Protein AF-0000000079067045 (afdb_homodimer)

Solvent-accessible surface area (backbone atoms only — not comparable to full-atom values): 33559 Å² total; per-residue (Å²): 79,63,47,77,69,35,15,40,21,17,51,20,61,31,70,44,61,58,45,47,40,69,56,34,34,74,71,67,62,28,58,65,66,59,45,64,49,18,60,48,53,20,27,12,48,59,83,84,70,42,30,56,58,36,21,34,54,6,36,46,49,3,37,59,57,36,72,57,55,48,81,47,35,41,34,34,38,29,10,29,44,48,74,60,24,56,83,80,49,38,62,23,20,55,38,39,26,76,60,36,37,78,51,57,33,56,48,27,28,32,31,26,26,35,18,6,37,45,49,42,50,48,50,47,52,26,39,41,67,48,44,89,52,49,23,29,38,40,30,11,26,16,47,80,39,75,63,38,33,45,49,62,66,22,39,78,47,42,40,59,10,21,30,12,8,7,35,24,37,20,54,83,54,46,33,24,37,39,35,12,30,22,73,28,30,40,25,82,48,23,43,41,58,44,30,84,64,68,71,35,81,64,78,57,50,90,52,53,52,48,48,37,58,18,32,51,51,30,57,71,75,40,58,63,65,58,51,51,50,53,52,42,50,41,47,48,52,16,49,50,50,17,29,57,51,48,70,54,56,80,85,63,46,61,34,35,27,53,62,30,46,14,45,57,46,36,41,60,73,42,30,63,61,68,69,50,62,69,86,41,36,42,52,83,58,28,28,45,33,25,20,23,46,11,20,30,47,50,33,38,51,35,48,36,56,74,67,57,73,62,50,70,68,33,29,33,34,37,44,32,49,22,56,22,30,36,27,29,29,34,35,31,31,29,66,42,80,77,86,66,77,73,72,70,84,72,80,73,87,72,78,68,93,118,80,62,48,76,68,35,13,40,21,17,50,19,62,31,71,44,61,59,44,46,40,66,57,35,34,73,71,67,63,26,57,66,65,58,46,63,49,20,60,48,54,20,29,12,47,61,82,83,71,42,28,55,58,34,19,35,54,6,35,46,49,3,37,59,56,36,73,57,54,49,84,46,36,42,34,35,38,27,10,30,44,49,74,59,23,56,82,81,49,39,62,24,19,55,37,41,26,75,59,35,39,76,50,56,33,57,49,27,29,33,34,26,26,36,17,6,38,45,50,43,51,46,50,48,51,26,37,41,67,49,44,91,53,49,24,30,37,41,30,11,26,16,47,80,38,74,63,37,33,46,50,62,66,22,40,78,47,43,40,60,9,20,29,12,7,7,36,24,39,20,52,82,55,46,33,22,35,40,34,11,29,22,73,28,29,42,26,81,49,22,43,41,58,45,30,84,65,67,70,35,81,66,79,56,52,88,52,52,52,50,48,37,59,17,32,50,51,30,56,71,76,41,58,65,66,59,50,50,49,52,51,41,50,41,47,48,52,14,49,50,49,17,31,58,50,49,69,54,54,80,85,65,46,61,34,36,25,51,63,28,46,13,47,57,46,37,42,60,71,43,30,63,60,67,69,51,65,69,85,40,36,42,53,84,58,27,27,44,33,25,20,24,46,12,19,31,48,50,33,38,50,35,48,36,57,74,66,58,73,62,51,71,67,36,30,34,34,36,44,30,50,22,58,21,30,36,28,30,28,34,34,32,32,28,65,42,80,77,84,65,76,71,72,71,84,71,81,71,88,75,77,67,93,115

pLDDT: mean 93.46, std 12.8, range [16.39, 98.94]

Radius of gyration: 24.29 Å; Cα contacts (8 Å, |Δi|>4): 1860; chains: 2; bounding box: 54×66×67 Å

InterPro domains:
  IPR013747 Beta-ketoacyl-[acyl-carrier-protein] synthase III, C-terminal [PF08541] (243-334)
  IPR013751 Beta-ketoacyl-[acyl-carrier-protein] synthase III, N-terminal [PF08545] (108-186)
  IPR016039 Thiolase-like [G3DSA:3.40.47.10] (5-175)
  IPR016039 Thiolase-like [G3DSA:3.40.47.10] (176-334)
  IPR016039 Thiolase-like [SSF53901] (8-334)

Sequence (708 aa):
MKTEALFIAGTATYLPPATKVEQAVADGRFDAQDAEDTQLESVCEATDEAPPEMAVAAARDALERSGHQAGDIALLLHACVYFQGLELYPTASYIHREVLGDHSALAFEVKNASNGCMTALDIAARSLSATGDVAALVTTADKVSRPAIDRWNSDIGIVPGDGASAMVLSKRSGFAQVLSTSTVSDPTLERLHRGDAPFTPHHDPTLPIDLRLRKLQYLGDVELDEFTRRFRAGLSDCVDRALHDADIRLGDVARFVVPHFGRIVLQREVLAALDIDLDLTTWSWGRTVGHLGAGDQIAGLDHLVRERAVDVGDLCMLLGVGAGFTWTCAVVRITELPEWPTPSAGFGLGAGRIMKTEALFIAGTATYLPPATKVEQAVADGRFDAQDAEDTQLESVCEATDEAPPEMAVAAARDALERSGHQAGDIALLLHACVYFQGLELYPTASYIHREVLGDHSALAFEVKNASNGCMTALDIAARSLSATGDVAALVTTADKVSRPAIDRWNSDIGIVPGDGASAMVLSKRSGFAQVLSTSTVSDPTLERLHRGDAPFTPHHDPTLPIDLRLRKLQYLGDVELDEFTRRFRAGLSDCVDRALHDADIRLGDVARFVVPHFGRIVLQREVLAALDIDLDLTTWSWGRTVGHLGAGDQIAGLDHLVRERAVDVGDLCMLLGVGAGFTWTCAVVRITELPEWPTPSAGFGLGAGRI

Foldseek 3Di:
DFFDLKAWQFKFKWFADKDAPVVCVVVVLAPPVLCVQQVFGIATADDPDFFLRLQLVGQQQRCVSSPDALQLAAEEEEEEADDRPDPPDFSQVVSNCSRSNPHHHHTGYAYDKQQRQLVVVVVQRVVVVVDVRFKHKYKYWDHDDPPQASQRQQARQAGAHGIMMMIMMGSPDHQKAWGFKFKFDDLVCLQLQVAPPDDDPDDDRNDYRRSVVSNVNVCVVDPPVVVLVVLLVRQVVRVVVQCVSSVHDPVQAQAEQDFLGGPNCCVSRPCVSVVDDPVRYLNVVSSHHGGRIHHRQSVSVVVCLVVVVDDQQHKYKYWTFGRSTMIMIIIMGGHHRDDRPDPDPDDPVPDPDD/DFFDLKAWQFKFKWFADKDAPVVCVVVVLAPPVLCVQQVFGIATADDPDFFLRLQLVGQQQRCVSSPDALQLAAAEEEEEADDRPDPPDFSQVVSNCSRSNPHDHHTGYAYDKQQRQLVVVVVQRVVVVVDVRFKHKYKYWDHDDPPQESQRAQARQAGAHGIMMMIMMGSPDHQKAWGFKFKFDDLVCLQLQVAPPDDDPDDDRNDYRRSVVSNVNVCVVDPPVVVLVVLLVRQVVRVVVQCVSSVHDPVQAQAEQDFLGGPNCCVSRPCVSVVDDPVRYLNVVSSHHGGRIRHRQSVSVNVCLVVVVDDQQHKYKYWTFGRSTMIMIIIMGRHHRDDRPDPPPDDPVDDPDD

Secondary structure (DSSP, 8-state):
-B-SS-EEEEEEEE---EEEHHHHHHTTSS-HHHHHHH---EEE--SS--HHHHHHHHHHHHHHHHT--GGGEEEEEEE-SS--SSTT--HHHHHHHHHHTT---EEEEEEBTBTHHHHHHHHHHHHHHHSS--EEEEEEEE---TTT--TTTSSSS--BPPEEEEEEEESS--SEEEEEEEEEE-GGGGGGTTTTPPP-SS--TTS---HHHHHHHHHHHS-HHHHHHHHHHHHHHHHHHHHHHHT--GGGEEEEE-----HHHHIIIIIHHHT--GGGBSHHHHTTT-B-TT-HHHHHHHHHHHTT-S-TT-EEEEEEEETTTEEEEEEEEE--------------S-SS--/-B-SS-EEEEEEEE---EEEHHHHHHTTSS-HHHHHHH---EEE--SS--HHHHHHHHHHHHHHHHT--GGGEEEEEEE-SS--SSTT--HHHHHHHHHHTT---EEEEEEBTBTHHHHHHHHHHHHHHHSS--EEEEEEEE---TTT--TTTSSSS--BPPEEEEEEEESS--SEEEEEEEEEE-GGGTHHHHTTPPP-SS--TTS---HHHHHHHHHHHS-HHHHHHHHHHHHHHHHHHHHHHHT--GGGEEEEE-----HHHHIIIIIHHHT--GGGBSHHHHTTT-B-TT-HHHHHHHHHHHTT-S-TT-EEEEEEEETTTEEEEEEEEE----------------SS--

Organism: Streptomyces microflavus (NCBI:txid1919)

Structure (mmCIF, N/CA/C/O backbone):
data_AF-0000000079067045-model_v1
#
loop_
_entity.id
_entity.type
_entity.pdbx_description
1 polymer '3-oxoacyl-ACP synthase'
#
loop_
_atom_site.group_PDB
_atom_site.id
_atom_site.type_symbol
_atom_site.label_atom_id
_atom_site.label_alt_id
_atom_site.label_comp_id
_atom_site.label_asym_id
_atom_site.label_entity_id
_atom_site.label_seq_id
_atom_site.pdbx_PDB_ins_code
_atom_site.Cartn_x
_atom_site.Cartn_y
_atom_site.Cartn_z
_atom_site.occupancy
_atom_site.B_iso_or_equiv
_atom_site.auth_seq_id
_atom_site.auth_comp_id
_atom_site.auth_asym_id
_atom_site.auth_atom_id
_atom_site.pdbx_PDB_model_num
ATOM 1 N N . MET A 1 1 ? -15.008 11.43 -5.398 1 91.81 1 MET A N 1
ATOM 2 C CA . MET A 1 1 ? -16.359 10.859 -5.387 1 91.81 1 MET A CA 1
ATOM 3 C C . MET A 1 1 ? -17.188 11.477 -4.273 1 91.81 1 MET A C 1
ATOM 5 O O . MET A 1 1 ? -16.672 11.836 -3.221 1 91.81 1 MET A O 1
ATOM 9 N N . LYS A 1 2 ? -18.438 11.641 -4.582 1 93.56 2 LYS A N 1
ATOM 10 C CA . LYS A 1 2 ? -19.375 12.016 -3.521 1 93.56 2 LYS A CA 1
ATOM 11 C C . LYS A 1 2 ? -19.578 10.867 -2.539 1 93.56 2 LYS A C 1
ATOM 13 O O . LYS A 1 2 ? -19.719 9.711 -2.947 1 93.56 2 LYS A O 1
ATOM 18 N N . THR A 1 3 ? -19.391 11.125 -1.293 1 92.31 3 THR A N 1
ATOM 19 C CA . THR A 1 3 ? -19.609 10.086 -0.287 1 92.31 3 THR A CA 1
ATOM 20 C C . THR A 1 3 ? -20.969 10.258 0.384 1 92.31 3 THR A C 1
ATOM 22 O O . THR A 1 3 ? -21.484 11.367 0.494 1 92.31 3 THR A O 1
ATOM 25 N N . GLU A 1 4 ? -21.578 9.031 0.622 1 86.06 4 GLU A N 1
ATOM 26 C CA . GLU A 1 4 ? -22.828 9.039 1.376 1 86.06 4 GLU A CA 1
ATOM 27 C C . GLU A 1 4 ? -22.625 8.453 2.77 1 86.06 4 GLU A C 1
ATOM 29 O O . GLU A 1 4 ? -22.031 7.387 2.922 1 86.06 4 GLU A O 1
ATOM 34 N N . ALA A 1 5 ? -22.969 9.086 3.807 1 90.31 5 ALA A N 1
ATOM 35 C CA . ALA A 1 5 ? -22.984 8.57 5.176 1 90.31 5 ALA A CA 1
ATOM 36 C C . ALA A 1 5 ? -21.578 8.125 5.602 1 90.31 5 ALA A C 1
ATOM 38 O O . ALA A 1 5 ? -21.406 6.996 6.074 1 90.31 5 ALA A O 1
ATOM 39 N N . LEU A 1 6 ? -20.484 8.797 5.312 1 98.38 6 LEU A N 1
ATOM 40 C CA . LEU A 1 6 ? -19.125 8.547 5.77 1 98.38 6 LEU A CA 1
ATOM 41 C C . LEU A 1 6 ? -18.688 9.617 6.77 1 98.38 6 LEU A C 1
ATOM 43 O O . LEU A 1 6 ? -18.781 10.812 6.484 1 98.38 6 LEU A O 1
ATOM 47 N N . PHE A 1 7 ? -18.234 9.156 7.875 1 98.81 7 PHE A N 1
ATOM 48 C CA . PHE A 1 7 ? -17.875 10.078 8.953 1 98.81 7 PHE A CA 1
ATOM 49 C C . PHE A 1 7 ? -16.469 9.789 9.461 1 98.81 7 PHE A C 1
ATOM 51 O O . PHE A 1 7 ? -15.969 8.672 9.328 1 98.81 7 PHE A O 1
ATOM 58 N N . ILE A 1 8 ? -15.844 10.828 9.883 1 98.88 8 ILE A N 1
ATOM 59 C CA . ILE A 1 8 ? -14.656 10.695 10.719 1 98.88 8 ILE A CA 1
ATOM 60 C C . ILE A 1 8 ? -15.07 10.633 12.188 1 98.88 8 ILE A C 1
ATOM 62 O O . ILE A 1 8 ? -15.609 11.602 12.734 1 98.88 8 ILE A O 1
ATOM 66 N N . ALA A 1 9 ? -14.766 9.508 12.812 1 98.69 9 ALA A N 1
ATOM 67 C CA . ALA A 1 9 ? -15.305 9.266 14.148 1 98.69 9 ALA A CA 1
ATOM 68 C C . ALA A 1 9 ? -14.273 9.602 15.227 1 98.69 9 ALA A C 1
ATOM 70 O O . ALA A 1 9 ? -14.641 9.922 16.359 1 98.69 9 ALA A O 1
ATOM 71 N N . GLY A 1 10 ? -13.031 9.492 14.906 1 98.56 10 GLY A N 1
ATOM 72 C CA . GLY A 1 10 ? -11.945 9.805 15.812 1 98.56 10 GLY A CA 1
ATOM 73 C C . GLY A 1 10 ? -10.625 10.055 15.102 1 98.56 10 GLY A C 1
ATOM 74 O O . GLY A 1 10 ? -10.352 9.453 14.062 1 98.56 10 GLY A O 1
ATOM 75 N N . THR A 1 11 ? -9.852 10.945 15.656 1 98.75 11 THR A N 1
ATOM 76 C CA . THR A 1 11 ? -8.492 11.203 15.203 1 98.75 11 THR A CA 1
ATOM 77 C C . THR A 1 11 ? -7.539 11.32 16.391 1 98.75 11 THR A C 1
ATOM 79 O O . THR A 1 11 ? -7.965 11.625 17.5 1 98.75 11 THR A O 1
ATOM 82 N N . ALA A 1 12 ? -6.32 11.023 16.109 1 98.69 12 ALA A N 1
ATOM 83 C CA . ALA A 1 12 ? -5.273 11.227 17.109 1 98.69 12 ALA A CA 1
ATOM 84 C C . ALA A 1 12 ? -3.906 11.367 16.453 1 98.69 12 ALA A C 1
ATOM 86 O O . ALA A 1 12 ? -3.711 10.93 15.312 1 98.69 12 ALA A O 1
ATOM 87 N N . THR A 1 13 ? -3.037 12.055 17.172 1 98.62 13 THR A N 1
ATOM 88 C CA . THR A 1 13 ? -1.677 12.297 16.688 1 98.62 13 THR A CA 1
ATOM 89 C C . THR A 1 13 ? -0.663 12.008 17.797 1 98.62 13 THR A C 1
ATOM 91 O O . THR A 1 13 ? -0.904 12.312 18.969 1 98.62 13 THR A O 1
ATOM 94 N N . TYR A 1 14 ? 0.389 11.336 17.422 1 98.62 14 TYR A N 1
ATOM 95 C CA . TYR A 1 14 ? 1.561 11.156 18.281 1 98.62 14 TYR A CA 1
ATOM 96 C C . TYR A 1 14 ? 2.74 11.969 17.75 1 98.62 14 TYR A C 1
ATOM 98 O O . TYR A 1 14 ? 3.215 11.742 16.641 1 98.62 14 TYR A O 1
ATOM 106 N N . LEU A 1 15 ? 3.215 12.898 18.562 1 98.62 15 LEU A N 1
ATOM 107 C CA . LEU A 1 15 ? 4.367 13.719 18.203 1 98.62 15 LEU A CA 1
ATOM 108 C C . LEU A 1 15 ? 5.457 13.617 19.266 1 98.62 15 LEU A C 1
ATOM 110 O O . LEU A 1 15 ? 5.223 13.938 20.438 1 98.62 15 LEU A O 1
ATOM 114 N N . PRO A 1 16 ? 6.625 13.195 18.844 1 98.25 16 PRO A N 1
ATOM 115 C CA . PRO A 1 16 ? 7.766 13.273 19.766 1 98.25 16 PRO A CA 1
ATOM 116 C C . PRO A 1 16 ? 8.227 14.711 20.016 1 98.25 16 PRO A C 1
ATOM 118 O O . PRO A 1 16 ? 7.691 15.648 19.422 1 98.25 16 PRO A O 1
ATOM 121 N N . PRO A 1 17 ? 9.203 14.859 20.922 1 97.44 17 PRO A N 1
ATOM 122 C CA . PRO A 1 17 ? 9.719 16.203 21.172 1 97.44 17 PRO A CA 1
ATOM 123 C C . PRO A 1 17 ? 10.297 16.859 19.922 1 97.44 17 PRO A C 1
ATOM 125 O O . PRO A 1 17 ? 10.781 16.156 19.031 1 97.44 17 PRO A O 1
ATOM 128 N N . ALA A 1 18 ? 10.258 18.188 19.922 1 98.06 18 ALA A N 1
ATOM 129 C CA . ALA A 1 18 ? 10.695 18.938 18.75 1 98.06 18 ALA A CA 1
ATOM 130 C C . ALA A 1 18 ? 12.062 19.562 18.984 1 98.06 18 ALA A C 1
ATOM 132 O O . ALA A 1 18 ? 12.398 19.953 20.094 1 98.06 18 ALA A O 1
ATOM 133 N N . THR A 1 19 ? 12.773 19.625 17.938 1 97.81 19 THR A N 1
ATOM 134 C CA . THR A 1 19 ? 14.016 20.391 17.891 1 97.81 19 THR A CA 1
ATOM 135 C C . THR A 1 19 ? 13.789 21.75 17.266 1 97.81 19 THR A C 1
ATOM 137 O O . THR A 1 19 ? 13.25 21.844 16.156 1 97.81 19 THR A O 1
ATOM 140 N N . LYS A 1 20 ? 14.266 22.766 17.922 1 98.62 20 LYS A N 1
ATOM 141 C CA . LYS A 1 20 ? 14.141 24.109 17.359 1 98.62 20 LYS A CA 1
ATOM 142 C C . LYS A 1 20 ? 15.023 24.281 16.125 1 98.62 20 LYS A C 1
ATOM 144 O O . LYS A 1 20 ? 16.156 23.797 16.094 1 98.62 20 LYS A O 1
ATOM 149 N N . VAL A 1 21 ? 14.477 24.938 15.117 1 98.56 21 VAL A N 1
ATOM 150 C CA . VAL A 1 21 ? 15.227 25.172 13.891 1 98.56 21 VAL A CA 1
ATOM 151 C C . VAL A 1 21 ? 16.469 26 14.203 1 98.56 21 VAL A C 1
ATOM 153 O O . VAL A 1 21 ? 17.547 25.75 13.648 1 98.56 21 VAL A O 1
ATOM 156 N N . GLU A 1 22 ? 16.328 26.969 15.078 1 98.38 22 GLU A N 1
ATOM 157 C CA . GLU A 1 22 ? 17.453 27.781 15.484 1 98.38 22 GLU A CA 1
ATOM 158 C C . GLU A 1 22 ? 18.609 26.938 16.016 1 98.38 22 GLU A C 1
ATOM 160 O O . GLU A 1 22 ? 19.781 27.219 15.75 1 98.38 22 GLU A O 1
ATOM 165 N N . GLN A 1 23 ? 18.297 25.953 16.781 1 98.31 23 GLN A N 1
ATOM 166 C CA . GLN A 1 23 ? 19.312 25.047 17.312 1 98.31 23 GLN A CA 1
ATOM 167 C C . GLN A 1 23 ? 19.984 24.25 16.188 1 98.31 23 GLN A C 1
ATOM 169 O O . GLN A 1 23 ? 21.203 24.047 16.219 1 98.31 23 GLN A O 1
ATOM 174 N N . ALA A 1 24 ? 19.203 23.797 15.258 1 98.12 24 ALA A N 1
ATOM 175 C CA . ALA A 1 24 ? 19.75 23.062 14.125 1 98.12 24 ALA A CA 1
ATOM 176 C C . ALA A 1 24 ? 20.719 23.922 13.32 1 98.12 24 ALA A C 1
ATOM 178 O O . ALA A 1 24 ? 21.75 23.438 12.859 1 98.12 24 ALA A O 1
ATOM 179 N N . VAL A 1 25 ? 20.359 25.141 13.148 1 98.56 25 VAL A N 1
ATOM 180 C CA . VAL A 1 25 ? 21.219 26.078 12.438 1 98.56 25 VAL A CA 1
ATOM 181 C C . VAL A 1 25 ? 22.5 26.297 13.242 1 98.56 25 VAL A C 1
ATOM 183 O O . VAL A 1 25 ? 23.609 26.234 12.695 1 98.56 25 VAL A O 1
ATOM 186 N N . ALA A 1 26 ? 22.344 26.547 14.5 1 98.44 26 ALA A N 1
ATOM 187 C CA . ALA A 1 26 ? 23.484 26.781 15.375 1 98.44 26 ALA A CA 1
ATOM 188 C C . ALA A 1 26 ? 24.453 25.594 15.367 1 98.44 26 ALA A C 1
ATOM 190 O O . ALA A 1 26 ? 25.672 25.766 15.43 1 98.44 26 ALA A O 1
ATOM 191 N N . ASP A 1 27 ? 23.953 24.406 15.258 1 97.88 27 ASP A N 1
ATOM 192 C CA . ASP A 1 27 ? 24.719 23.172 15.273 1 97.88 27 ASP A CA 1
ATOM 193 C C . ASP A 1 27 ? 25.328 22.875 13.898 1 97.88 27 ASP A C 1
ATOM 195 O O . ASP A 1 27 ? 26.062 21.906 13.727 1 97.88 27 ASP A O 1
ATOM 199 N N . GLY A 1 28 ? 24.984 23.656 12.945 1 97.5 28 GLY A N 1
ATOM 200 C CA . GLY A 1 28 ? 25.484 23.469 11.594 1 97.5 28 GLY A CA 1
ATOM 201 C C . GLY A 1 28 ? 24.766 22.375 10.836 1 97.5 28 GLY A C 1
ATOM 202 O O . GLY A 1 28 ? 25.234 21.922 9.789 1 97.5 28 GLY A O 1
ATOM 203 N N . ARG A 1 29 ? 23.641 21.938 11.367 1 96.62 29 ARG A N 1
ATOM 204 C CA . ARG A 1 29 ? 22.906 20.844 10.75 1 96.62 29 ARG A CA 1
ATOM 205 C C . ARG A 1 29 ? 21.984 21.375 9.648 1 96.62 29 ARG A C 1
ATOM 207 O O . ARG A 1 29 ? 21.594 20.625 8.75 1 96.62 29 ARG A O 1
ATOM 214 N N . PHE A 1 30 ? 21.578 22.594 9.734 1 97.62 30 PHE A N 1
ATOM 215 C CA . PHE A 1 30 ? 20.641 23.219 8.797 1 97.62 30 PHE A CA 1
ATOM 216 C C . PHE A 1 30 ? 21.188 24.547 8.289 1 97.62 30 PHE A C 1
ATOM 218 O O . PHE A 1 30 ? 21.656 25.375 9.078 1 97.62 30 PHE A O 1
ATOM 225 N N . ASP A 1 31 ? 21.109 24.719 6.949 1 97.25 31 ASP A N 1
ATOM 226 C CA . ASP A 1 31 ? 21.594 25.953 6.34 1 97.25 31 ASP A CA 1
ATOM 227 C C . ASP A 1 31 ? 20.766 27.156 6.777 1 97.25 31 ASP A C 1
ATOM 229 O O . ASP A 1 31 ? 19.531 27.078 6.781 1 97.25 31 ASP A O 1
ATOM 233 N N . ALA A 1 32 ? 21.391 28.281 7.055 1 97.81 32 ALA A N 1
ATOM 234 C CA . ALA A 1 32 ? 20.703 29.469 7.57 1 97.81 32 ALA A CA 1
ATOM 235 C C . ALA A 1 32 ? 19.719 30.016 6.535 1 97.81 32 ALA A C 1
ATOM 237 O O . ALA A 1 32 ? 18.625 30.469 6.887 1 97.81 32 ALA A O 1
ATOM 238 N N . GLN A 1 33 ? 20.109 30.062 5.332 1 97.44 33 GLN A N 1
ATOM 239 C CA . GLN A 1 33 ? 19.219 30.578 4.289 1 97.44 33 GLN A CA 1
ATOM 240 C C . GLN A 1 33 ? 18.016 29.672 4.09 1 97.44 33 GLN A C 1
ATOM 242 O O . GLN A 1 33 ? 16.891 30.156 3.883 1 97.44 33 GLN A O 1
ATOM 247 N N . ASP A 1 34 ? 18.297 28.344 4.094 1 97.44 34 ASP A N 1
ATOM 248 C CA . ASP A 1 34 ? 17.188 27.406 4 1 97.44 34 ASP A CA 1
ATOM 249 C C . ASP A 1 34 ? 16.203 27.594 5.16 1 97.44 34 ASP A C 1
ATOM 251 O O . ASP A 1 34 ? 14.992 27.484 4.984 1 97.44 34 ASP A O 1
ATOM 255 N N . ALA A 1 35 ? 16.766 27.828 6.34 1 98.25 35 ALA A N 1
ATOM 256 C CA . ALA A 1 35 ? 15.93 28.062 7.512 1 98.25 35 ALA A CA 1
ATOM 257 C C . ALA A 1 35 ? 15.055 29.297 7.309 1 98.25 35 ALA A C 1
ATOM 259 O O . ALA A 1 35 ? 13.867 29.281 7.656 1 98.25 35 ALA A O 1
ATOM 260 N N . GLU A 1 36 ? 15.602 30.359 6.797 1 97.88 36 GLU A N 1
ATOM 261 C CA . GLU A 1 36 ? 14.844 31.562 6.52 1 97.88 36 GLU A CA 1
ATOM 262 C C . GLU A 1 36 ? 13.758 31.312 5.473 1 97.88 36 GLU A C 1
ATOM 264 O O . GLU A 1 36 ? 12.633 31.797 5.609 1 97.88 36 GLU A O 1
ATOM 269 N N . ASP A 1 37 ? 14.133 30.562 4.441 1 97.38 37 ASP A N 1
ATOM 270 C CA . ASP A 1 37 ? 13.211 30.297 3.34 1 97.38 37 ASP A CA 1
ATOM 271 C C . ASP A 1 37 ? 12.039 29.422 3.803 1 97.38 37 ASP A C 1
ATOM 273 O O . ASP A 1 37 ? 10.914 29.594 3.338 1 97.38 37 ASP A O 1
ATOM 277 N N . THR A 1 38 ? 12.305 28.469 4.672 1 98.25 38 THR A N 1
ATOM 278 C CA . THR A 1 38 ? 11.266 27.547 5.102 1 98.25 38 THR A CA 1
ATOM 279 C C . THR A 1 38 ? 10.383 28.188 6.176 1 98.25 38 THR A C 1
ATOM 281 O O . THR A 1 38 ? 9.219 27.828 6.32 1 98.25 38 THR A O 1
ATOM 284 N N . GLN A 1 39 ? 11.008 29.047 6.992 1 98.62 39 GLN A N 1
ATOM 285 C CA . GLN A 1 39 ? 10.344 29.734 8.102 1 98.62 39 GLN A CA 1
ATOM 286 C C . GLN A 1 39 ? 9.789 28.719 9.109 1 98.62 39 GLN A C 1
ATOM 288 O O . GLN A 1 39 ? 8.773 28.984 9.75 1 98.62 39 GLN A O 1
ATOM 293 N N . LEU A 1 40 ? 10.391 27.531 9.133 1 98.69 40 LEU A N 1
ATOM 294 C CA . LEU A 1 40 ? 10.031 26.562 10.164 1 98.69 40 LEU A CA 1
ATOM 295 C C . LEU A 1 40 ? 10.516 27.016 11.531 1 98.69 40 LEU A C 1
ATOM 297 O O . LEU A 1 40 ? 11.555 27.672 11.641 1 98.69 40 LEU A O 1
ATOM 301 N N . GLU A 1 41 ? 9.742 26.672 12.508 1 98.81 41 GLU A N 1
ATOM 302 C CA . GLU A 1 41 ? 10.102 27.016 13.883 1 98.81 41 GLU A CA 1
ATOM 303 C C . GLU A 1 41 ? 10.766 25.844 14.586 1 98.81 41 GLU A C 1
ATOM 305 O O . GLU A 1 41 ? 11.727 26.031 15.344 1 98.81 41 GLU A O 1
ATOM 310 N N . SER A 1 42 ? 10.281 24.719 14.484 1 98.81 42 SER A N 1
ATOM 311 C CA . SER A 1 42 ? 10.797 23.484 15.062 1 98.81 42 SER A CA 1
ATOM 312 C C . SER A 1 42 ? 10.359 22.266 14.25 1 98.81 42 SER A C 1
ATOM 314 O O . SER A 1 42 ? 9.523 22.391 13.352 1 98.81 42 SER A O 1
ATOM 316 N N . VAL A 1 43 ? 10.992 21.156 14.508 1 98.62 43 VAL A N 1
ATOM 317 C CA . VAL A 1 43 ? 10.703 19.891 13.828 1 98.62 43 VAL A CA 1
ATOM 318 C C . VAL A 1 43 ? 10.703 18.75 14.844 1 98.62 43 VAL A C 1
ATOM 320 O O . VAL A 1 43 ? 11.664 18.578 15.594 1 98.62 43 VAL A O 1
ATOM 323 N N . CYS A 1 44 ? 9.594 17.953 14.859 1 98.62 44 CYS A N 1
ATOM 324 C CA . CYS A 1 44 ? 9.5 16.828 15.773 1 98.62 44 CYS A CA 1
ATOM 325 C C . CYS A 1 44 ? 10.5 15.742 15.406 1 98.62 44 CYS A C 1
ATOM 327 O O . CYS A 1 44 ? 10.586 15.336 14.25 1 98.62 44 CYS A O 1
ATOM 329 N N . GLU A 1 45 ? 11.211 15.312 16.438 1 97.31 45 GLU A N 1
ATOM 330 C CA . GLU A 1 45 ? 12.258 14.312 16.219 1 97.31 45 GLU A CA 1
ATOM 331 C C . GLU A 1 45 ? 12.172 13.195 17.266 1 97.31 45 GLU A C 1
ATOM 333 O O . GLU A 1 45 ? 12.336 13.438 18.453 1 97.31 45 GLU A O 1
ATOM 338 N N . ALA A 1 46 ? 11.898 12 16.719 1 96.19 46 ALA A N 1
ATOM 339 C CA . ALA A 1 46 ? 11.867 10.844 17.594 1 96.19 46 ALA A CA 1
ATOM 340 C C . ALA A 1 46 ? 13.273 10.344 17.906 1 96.19 46 ALA A C 1
ATOM 342 O O . ALA A 1 46 ? 14.148 10.383 17.031 1 96.19 46 ALA A O 1
ATOM 343 N N . THR A 1 47 ? 13.477 9.883 19.125 1 91.69 47 THR A N 1
ATOM 344 C CA . THR A 1 47 ? 14.766 9.305 19.484 1 91.69 47 THR A CA 1
ATOM 345 C C . THR A 1 47 ? 14.68 7.785 19.531 1 91.69 47 THR A C 1
ATOM 347 O O . THR A 1 47 ? 15.117 7.102 18.609 1 91.69 47 THR A O 1
ATOM 350 N N . ASP A 1 48 ? 13.828 7.223 20.422 1 90 48 ASP A N 1
ATOM 351 C CA . ASP A 1 48 ? 13.805 5.777 20.625 1 90 48 ASP A CA 1
ATOM 352 C C . ASP A 1 48 ? 12.547 5.16 20.031 1 90 48 ASP A C 1
ATOM 354 O O . ASP A 1 48 ? 12.5 3.957 19.766 1 90 48 ASP A O 1
ATOM 358 N N . GLU A 1 49 ? 11.617 5.891 19.719 1 93.81 49 GLU A N 1
ATOM 359 C CA . GLU A 1 49 ? 10.344 5.352 19.266 1 93.81 49 GLU A CA 1
ATOM 360 C C . GLU A 1 49 ? 10.453 4.836 17.828 1 93.81 49 GLU A C 1
ATOM 362 O O . GLU A 1 49 ? 10.984 5.52 16.953 1 93.81 49 GLU A O 1
ATOM 367 N N . ALA A 1 50 ? 9.977 3.625 17.625 1 95.75 50 ALA A N 1
ATOM 368 C CA . ALA A 1 50 ? 9.828 3.113 16.25 1 95.75 50 ALA A CA 1
ATOM 369 C C . ALA A 1 50 ? 8.516 3.576 15.633 1 95.75 50 ALA A C 1
ATOM 371 O O . ALA A 1 50 ? 7.516 3.748 16.328 1 95.75 50 ALA A O 1
ATOM 372 N N . PRO A 1 51 ? 8.523 3.732 14.32 1 97.38 51 PRO A N 1
ATOM 373 C CA . PRO A 1 51 ? 7.309 4.223 13.672 1 97.38 51 PRO A CA 1
ATOM 374 C C . PRO A 1 51 ? 6.086 3.363 13.984 1 97.38 51 PRO A C 1
ATOM 376 O O . PRO A 1 51 ? 5.02 3.895 14.305 1 97.38 51 PRO A O 1
ATOM 379 N N . PRO A 1 52 ? 6.176 2.018 13.938 1 97.56 52 PRO A N 1
ATOM 380 C CA . PRO A 1 52 ? 4.98 1.227 14.242 1 97.56 52 PRO A CA 1
ATOM 381 C C . PRO A 1 52 ? 4.461 1.466 15.656 1 97.56 52 PRO A C 1
ATOM 383 O O . PRO A 1 52 ? 3.25 1.431 15.883 1 97.56 52 PRO A O 1
ATOM 386 N N . GLU A 1 53 ? 5.355 1.728 16.562 1 97.88 53 GLU A N 1
ATOM 387 C CA . GLU A 1 53 ? 4.949 1.983 17.938 1 97.88 53 GLU A CA 1
ATOM 388 C C . GLU A 1 53 ? 4.23 3.324 18.062 1 97.88 53 GLU A C 1
ATOM 390 O O . GLU A 1 53 ? 3.26 3.447 18.812 1 97.88 53 GLU A O 1
ATOM 395 N N . MET A 1 54 ? 4.723 4.301 17.375 1 98.56 54 MET A N 1
ATOM 396 C CA . MET A 1 54 ? 4.031 5.59 17.344 1 98.56 54 MET A CA 1
ATOM 397 C C . MET A 1 54 ? 2.645 5.453 16.734 1 98.56 54 MET A C 1
ATOM 399 O O . MET A 1 54 ? 1.684 6.055 17.219 1 98.56 54 MET A O 1
ATOM 403 N N . ALA A 1 55 ? 2.588 4.637 15.648 1 98.81 55 ALA A N 1
ATOM 404 C CA . ALA A 1 55 ? 1.303 4.406 15 1 98.81 55 ALA A CA 1
ATOM 405 C C . ALA A 1 55 ? 0.319 3.725 15.945 1 98.81 55 ALA A C 1
ATOM 407 O O . ALA A 1 55 ? -0.868 4.059 15.961 1 98.81 55 ALA A O 1
ATOM 408 N N . VAL A 1 56 ? 0.803 2.779 16.719 1 98.75 56 VAL A N 1
ATOM 409 C CA . VAL A 1 56 ? -0.036 2.066 17.672 1 98.75 56 VAL A CA 1
ATOM 410 C C . VAL A 1 56 ? -0.598 3.047 18.703 1 98.75 56 VAL A C 1
ATOM 412 O O . VAL A 1 56 ? -1.789 3.008 19.016 1 98.75 56 VAL A O 1
ATOM 415 N N . ALA A 1 57 ? 0.247 3.893 19.203 1 98.69 57 ALA A N 1
ATOM 416 C CA . ALA A 1 57 ? -0.185 4.875 20.188 1 98.69 57 ALA A CA 1
ATOM 417 C C . ALA A 1 57 ? -1.276 5.781 19.625 1 98.69 57 ALA A C 1
ATOM 419 O O . ALA A 1 57 ? -2.322 5.965 20.25 1 98.69 57 ALA A O 1
ATOM 420 N N . ALA A 1 58 ? -1.05 6.328 18.453 1 98.75 58 ALA A N 1
ATOM 421 C CA . ALA A 1 58 ? -2.041 7.191 17.828 1 98.75 58 ALA A CA 1
ATOM 422 C C . ALA A 1 58 ? -3.33 6.43 17.531 1 98.75 58 ALA A C 1
ATOM 424 O O . ALA A 1 58 ? -4.426 6.957 17.719 1 98.75 58 ALA A O 1
ATOM 425 N N . ALA A 1 59 ? -3.193 5.199 17.078 1 98.88 59 ALA A N 1
ATOM 426 C CA . ALA A 1 59 ? -4.34 4.379 16.688 1 98.88 59 ALA A CA 1
ATOM 427 C C . ALA A 1 59 ? -5.215 4.055 17.891 1 98.88 59 ALA A C 1
ATOM 429 O O . ALA A 1 59 ? -6.445 4.078 17.797 1 98.88 59 ALA A O 1
ATOM 430 N N . ARG A 1 60 ? -4.59 3.715 18.984 1 98.56 60 ARG A N 1
ATOM 431 C CA . ARG A 1 60 ? -5.348 3.418 20.188 1 98.56 60 ARG A CA 1
ATOM 432 C C . ARG A 1 60 ? -6.152 4.633 20.641 1 98.56 60 ARG A C 1
ATOM 434 O O . ARG A 1 60 ? -7.328 4.508 20.984 1 98.56 60 ARG A O 1
ATOM 441 N N . ASP A 1 61 ? -5.504 5.773 20.609 1 98.31 61 ASP A N 1
ATOM 442 C CA . ASP A 1 61 ? -6.188 7.004 21 1 98.31 61 ASP A CA 1
ATOM 443 C C . ASP A 1 61 ? -7.344 7.312 20.062 1 98.31 61 ASP A C 1
ATOM 445 O O . ASP A 1 61 ? -8.43 7.691 20.5 1 98.31 61 ASP A O 1
ATOM 449 N N . ALA A 1 62 ? -7.105 7.191 18.75 1 98.62 62 ALA A N 1
ATOM 450 C CA . ALA A 1 62 ? -8.148 7.469 17.766 1 98.62 62 ALA A CA 1
ATOM 451 C C . ALA A 1 62 ? -9.336 6.523 17.953 1 98.62 62 ALA A C 1
ATOM 453 O O . ALA A 1 62 ? -10.492 6.941 17.844 1 98.62 62 ALA A O 1
ATOM 454 N N . LEU A 1 63 ? -9.008 5.262 18.156 1 98.5 63 LEU A N 1
ATOM 455 C CA . LEU A 1 63 ? -10.062 4.273 18.359 1 98.5 63 LEU A CA 1
ATOM 456 C C . LEU A 1 63 ? -10.883 4.602 19.594 1 98.5 63 LEU A C 1
ATOM 458 O O . LEU A 1 63 ? -12.117 4.562 19.547 1 98.5 63 LEU A O 1
ATOM 462 N N . GLU A 1 64 ? -10.227 4.922 20.656 1 97.62 64 GLU A N 1
ATOM 463 C CA . GLU A 1 64 ? -10.922 5.316 21.875 1 97.62 64 GLU A CA 1
ATOM 464 C C . GLU A 1 64 ? -11.805 6.535 21.641 1 97.62 64 GLU A C 1
ATOM 466 O O . GLU A 1 64 ? -12.977 6.551 22.047 1 97.62 64 GLU A O 1
ATOM 471 N N . ARG A 1 65 ? -11.289 7.52 21.016 1 97.69 65 ARG A N 1
ATOM 472 C CA . ARG A 1 65 ? -11.992 8.773 20.766 1 97.69 65 ARG A CA 1
ATOM 473 C C . ARG A 1 65 ? -13.172 8.562 19.828 1 97.69 65 ARG A C 1
ATOM 475 O O . ARG A 1 65 ? -14.141 9.328 19.844 1 97.69 65 ARG A O 1
ATOM 482 N N . SER A 1 66 ? -13.102 7.559 19.016 1 98 66 SER A N 1
ATOM 483 C CA . SER A 1 66 ? -14.133 7.297 18.016 1 98 66 SER A CA 1
ATOM 484 C C . SER A 1 66 ? -15.375 6.684 18.641 1 98 66 SER A C 1
ATOM 486 O O . SER A 1 66 ? -16.453 6.707 18.062 1 98 66 SER A O 1
ATOM 488 N N . GLY A 1 67 ? -15.164 6.012 19.812 1 96.88 67 GLY A N 1
ATOM 489 C CA . GLY A 1 67 ? -16.25 5.27 20.422 1 96.88 67 GLY A CA 1
ATOM 490 C C . GLY A 1 67 ? -16.484 3.904 19.797 1 96.88 67 GLY A C 1
ATOM 491 O O . GLY A 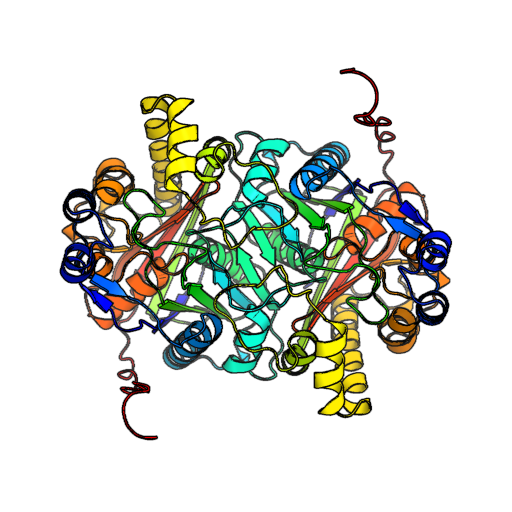1 67 ? -17.375 3.162 20.203 1 96.88 67 GLY A O 1
ATOM 492 N N . HIS A 1 68 ? -15.773 3.551 18.828 1 97.94 68 HIS A N 1
ATOM 493 C CA . HIS A 1 68 ? -15.859 2.229 18.219 1 97.94 68 HIS A CA 1
ATOM 494 C C . HIS A 1 68 ? -15.031 1.208 18.984 1 97.94 68 HIS A C 1
ATOM 496 O O . HIS A 1 68 ? -14.094 1.573 19.703 1 97.94 68 HIS A O 1
ATOM 502 N N . GLN A 1 69 ? -15.398 -0.039 18.844 1 97.81 69 GLN A N 1
ATOM 503 C CA . GLN A 1 69 ? -14.625 -1.161 19.359 1 97.81 69 GLN A CA 1
ATOM 504 C C . GLN A 1 69 ? -13.766 -1.787 18.266 1 97.81 69 GLN A C 1
ATOM 506 O O . GLN A 1 69 ? -14.016 -1.577 17.078 1 97.81 69 GLN A O 1
ATOM 511 N N . ALA A 1 70 ? -12.82 -2.553 18.719 1 97.25 70 ALA A N 1
ATOM 512 C CA . ALA A 1 70 ? -11.938 -3.244 17.781 1 97.25 70 ALA A CA 1
ATOM 513 C C . ALA A 1 70 ? -12.75 -4.062 16.781 1 97.25 70 ALA A C 1
ATOM 515 O O . ALA A 1 70 ? -12.406 -4.121 15.594 1 97.25 70 ALA A O 1
ATOM 516 N N . GLY A 1 71 ? -13.797 -4.641 17.234 1 97.38 71 GLY A N 1
ATOM 517 C CA . GLY A 1 71 ? -14.625 -5.52 16.422 1 97.38 71 GLY A CA 1
ATOM 518 C C . GLY A 1 71 ? -15.367 -4.785 15.328 1 97.38 71 GLY A C 1
ATOM 519 O O . GLY A 1 71 ? -15.867 -5.406 14.383 1 97.38 71 GLY A O 1
ATOM 520 N N . ASP A 1 72 ? -15.445 -3.443 15.422 1 98.25 72 ASP A N 1
ATOM 521 C CA . ASP A 1 72 ? -16.141 -2.637 14.414 1 98.25 72 ASP A CA 1
ATOM 522 C C . ASP A 1 72 ? -15.242 -2.4 13.195 1 98.25 72 ASP A C 1
ATOM 524 O O . ASP A 1 72 ? -15.727 -2.047 12.125 1 98.25 72 ASP A O 1
ATOM 528 N N . ILE A 1 73 ? -13.906 -2.549 13.367 1 98.62 73 ILE A N 1
ATOM 529 C CA . ILE A 1 73 ? -12.953 -2.186 12.32 1 98.62 73 ILE A CA 1
ATOM 530 C C . ILE A 1 73 ? -12.781 -3.354 11.352 1 98.62 73 ILE A C 1
ATOM 532 O O . ILE A 1 73 ? -12.281 -4.418 11.734 1 98.62 73 ILE A O 1
ATOM 536 N N . ALA A 1 74 ? -13.102 -3.125 10.117 1 98.12 74 ALA A N 1
ATOM 537 C CA . ALA A 1 74 ? -13.023 -4.191 9.125 1 98.12 74 ALA A CA 1
ATOM 538 C C . ALA A 1 74 ? -11.812 -4.008 8.219 1 98.12 74 ALA A C 1
ATOM 540 O O . ALA A 1 74 ? -11.398 -4.938 7.523 1 98.12 74 ALA A O 1
ATOM 541 N N . LEU A 1 75 ? -11.32 -2.809 8.211 1 98.62 75 LEU A N 1
ATOM 542 C CA . LEU A 1 75 ? -10.227 -2.434 7.32 1 98.62 75 LEU A CA 1
ATOM 543 C C . LEU A 1 75 ? -9.219 -1.544 8.039 1 98.62 75 LEU A C 1
ATOM 545 O O . LEU A 1 75 ? -9.594 -0.566 8.688 1 98.62 75 LEU A O 1
ATOM 549 N N . LEU A 1 76 ? -7.965 -1.938 8.031 1 98.75 76 LEU A N 1
ATOM 550 C CA . LEU A 1 76 ? -6.871 -1.14 8.57 1 98.75 76 LEU A CA 1
ATOM 551 C C . LEU A 1 76 ? -5.852 -0.811 7.492 1 98.75 76 LEU A C 1
ATOM 553 O O . LEU A 1 76 ? -5.246 -1.713 6.91 1 98.75 76 LEU A O 1
ATOM 557 N N . LEU A 1 77 ? -5.715 0.478 7.191 1 98.94 77 LEU A N 1
ATOM 558 C CA . LEU A 1 77 ? -4.762 0.966 6.199 1 98.94 77 LEU A CA 1
ATOM 559 C C . LEU A 1 77 ? -3.641 1.758 6.863 1 98.94 77 LEU A C 1
ATOM 561 O O . LEU A 1 77 ? -3.895 2.777 7.508 1 98.94 77 LEU A O 1
ATOM 565 N N . HIS A 1 78 ? -2.412 1.303 6.711 1 98.88 78 HIS A N 1
ATOM 566 C CA . HIS A 1 78 ? -1.26 2.014 7.254 1 98.88 78 HIS A CA 1
ATOM 567 C C . HIS A 1 78 ? -0.467 2.703 6.148 1 98.88 78 HIS A C 1
ATOM 569 O O . HIS A 1 78 ? 0.042 2.043 5.238 1 98.88 78 HIS A O 1
ATOM 575 N N . ALA A 1 79 ? -0.405 3.996 6.203 1 98.69 79 ALA A N 1
ATOM 576 C CA . ALA A 1 79 ? 0.329 4.77 5.207 1 98.69 79 ALA A CA 1
ATOM 577 C C . ALA A 1 79 ? 1.659 5.266 5.766 1 98.69 79 ALA A C 1
ATOM 579 O O . ALA A 1 79 ? 1.718 5.758 6.898 1 98.69 79 ALA A O 1
ATOM 580 N N . CYS A 1 80 ? 2.732 5.102 4.992 1 97.62 80 CYS A N 1
ATOM 581 C CA . CYS A 1 80 ? 4.055 5.578 5.379 1 97.62 80 CYS A CA 1
ATOM 582 C C . CYS A 1 80 ? 4.91 5.867 4.152 1 97.62 80 CYS A C 1
ATOM 584 O O . CYS A 1 80 ? 4.625 5.375 3.061 1 97.62 80 CYS A O 1
ATOM 586 N N . VAL A 1 81 ? 5.895 6.684 4.379 1 95.94 81 VAL A N 1
ATOM 587 C CA . VAL A 1 81 ? 6.816 7.047 3.307 1 95.94 81 VAL A CA 1
ATOM 588 C C . VAL A 1 81 ? 8.156 6.344 3.52 1 95.94 81 VAL A C 1
ATOM 590 O O . VAL A 1 81 ? 8.781 5.883 2.562 1 95.94 81 VAL A O 1
ATOM 593 N N . TYR A 1 82 ? 8.547 6.211 4.746 1 93 82 TYR A N 1
ATOM 594 C CA . TYR A 1 82 ? 9.906 5.797 5.059 1 93 82 TYR A CA 1
ATOM 595 C C . TYR A 1 82 ? 9.93 4.395 5.66 1 93 82 TYR A C 1
ATOM 597 O O . TYR A 1 82 ? 8.875 3.816 5.93 1 93 82 TYR A O 1
ATOM 605 N N . PHE A 1 83 ? 11.141 3.912 5.793 1 91.94 83 PHE A N 1
ATOM 606 C CA . PHE A 1 83 ? 11.367 2.596 6.375 1 91.94 83 PHE A CA 1
ATOM 607 C C . PHE A 1 83 ? 10.703 2.484 7.742 1 91.94 83 PHE A C 1
ATOM 609 O O . PHE A 1 83 ? 10.82 3.393 8.57 1 91.94 83 PHE A O 1
ATOM 616 N N . GLN A 1 84 ? 10.062 1.382 8.031 1 94.94 84 GLN A N 1
ATOM 617 C CA . GLN A 1 84 ? 9.242 1.243 9.227 1 94.94 84 GLN A CA 1
ATOM 618 C C . GLN A 1 84 ? 9.969 0.445 10.305 1 94.94 84 GLN A C 1
ATOM 620 O O . GLN A 1 84 ? 9.422 0.203 11.383 1 94.94 84 GLN A O 1
ATOM 625 N N . GLY A 1 85 ? 11.141 -0.021 10.078 1 91.88 85 GLY A N 1
ATOM 626 C CA . GLY A 1 85 ? 11.938 -0.584 11.156 1 91.88 85 GLY A CA 1
ATOM 627 C C . GLY A 1 85 ? 12.242 -2.059 10.969 1 91.88 85 GLY A C 1
ATOM 628 O O . GLY A 1 85 ? 13.109 -2.611 11.641 1 91.88 85 GLY A O 1
ATOM 629 N N . LEU A 1 86 ? 11.516 -2.723 10.062 1 91.44 86 LEU A N 1
ATOM 630 C CA . LEU A 1 86 ? 11.75 -4.145 9.844 1 91.44 86 LEU A CA 1
ATOM 631 C C . LEU A 1 86 ? 11.492 -4.523 8.391 1 91.44 86 LEU A C 1
ATOM 633 O O . LEU A 1 86 ? 10.406 -4.262 7.859 1 91.44 86 LEU A O 1
ATOM 637 N N . GLU A 1 87 ? 12.492 -5.242 7.809 1 86.69 87 GLU A N 1
ATOM 638 C CA . GLU A 1 87 ? 12.375 -5.633 6.406 1 86.69 87 GLU A CA 1
ATOM 639 C C . GLU A 1 87 ? 11.453 -6.844 6.246 1 86.69 87 GLU A C 1
ATOM 641 O O . GLU A 1 87 ? 11.422 -7.723 7.113 1 86.69 87 GLU A O 1
ATOM 646 N N . LEU A 1 88 ? 10.773 -6.887 5.066 1 87.5 88 LEU A N 1
ATOM 647 C CA . LEU A 1 88 ? 9.922 -7.984 4.629 1 87.5 88 LEU A CA 1
ATOM 648 C C . LEU A 1 88 ? 8.852 -8.289 5.676 1 87.5 88 LEU A C 1
ATOM 650 O O . LEU A 1 88 ? 8.594 -9.453 5.984 1 87.5 88 LEU A O 1
ATOM 654 N N . TYR A 1 89 ? 8.438 -7.328 6.328 1 85.75 89 TYR A N 1
ATOM 655 C CA . TYR A 1 89 ? 7.434 -7.438 7.379 1 85.75 89 TYR A CA 1
ATOM 656 C C . TYR A 1 89 ? 6.348 -6.383 7.211 1 85.75 89 TYR A C 1
ATOM 658 O O . TYR A 1 89 ? 6.648 -5.199 7.023 1 85.75 89 TYR A O 1
ATOM 666 N N . PRO A 1 90 ? 5.074 -6.867 7.152 1 90.88 90 PRO A N 1
ATOM 667 C CA . PRO A 1 90 ? 3.998 -5.883 7.023 1 90.88 90 PRO A CA 1
ATOM 668 C C . PRO A 1 90 ? 3.695 -5.164 8.336 1 90.88 90 PRO A C 1
ATOM 670 O O . PRO A 1 90 ? 3.115 -5.758 9.25 1 90.88 90 PRO A O 1
ATOM 673 N N . THR A 1 91 ? 3.984 -3.936 8.414 1 95.75 91 THR A N 1
ATOM 674 C CA . THR A 1 91 ? 3.809 -3.109 9.609 1 95.75 91 THR A CA 1
ATOM 675 C C . THR A 1 91 ? 2.338 -3.045 10.008 1 95.75 91 THR A C 1
ATOM 677 O O . THR A 1 91 ? 2.016 -3.002 11.195 1 95.75 91 THR A O 1
ATOM 680 N N . ALA A 1 92 ? 1.471 -3.09 9.039 1 97.56 92 ALA A N 1
ATOM 681 C CA . ALA A 1 92 ? 0.034 -3.016 9.297 1 97.56 92 ALA A CA 1
ATOM 682 C C . ALA A 1 92 ? -0.424 -4.172 10.18 1 97.56 92 ALA A C 1
ATOM 684 O O . ALA A 1 92 ? -1.338 -4.016 10.992 1 97.56 92 ALA A O 1
ATOM 685 N N . SER A 1 93 ? 0.229 -5.32 10.055 1 96.19 93 SER A N 1
ATOM 686 C CA . SER A 1 93 ? -0.161 -6.484 10.836 1 96.19 93 SER A CA 1
ATOM 687 C C . SER A 1 93 ? 0.211 -6.305 12.305 1 96.19 93 SER A C 1
ATOM 689 O O . SER A 1 93 ? -0.489 -6.801 13.195 1 96.19 93 SER A O 1
ATOM 691 N N . TYR A 1 94 ? 1.336 -5.656 12.57 1 96.25 94 TYR A N 1
ATOM 692 C CA . TYR A 1 94 ? 1.727 -5.336 13.938 1 96.25 94 TYR A CA 1
ATOM 693 C C . TYR A 1 94 ? 0.718 -4.395 14.586 1 96.25 94 TYR A C 1
ATOM 695 O O . TYR A 1 94 ? 0.282 -4.629 15.719 1 96.25 94 TYR A O 1
ATOM 703 N N . ILE A 1 95 ? 0.38 -3.361 13.844 1 98.12 95 ILE A N 1
ATOM 704 C CA . ILE A 1 95 ? -0.589 -2.389 14.336 1 98.12 95 ILE A CA 1
ATOM 705 C C . ILE A 1 95 ? -1.936 -3.07 14.562 1 98.12 95 ILE A C 1
ATOM 707 O O . ILE A 1 95 ? -2.6 -2.83 15.57 1 98.12 95 ILE A O 1
ATOM 711 N N . HIS A 1 96 ? -2.299 -3.902 13.617 1 98.12 96 HIS A N 1
ATOM 712 C CA . HIS A 1 96 ? -3.521 -4.691 13.719 1 98.12 96 HIS A CA 1
ATOM 713 C C . HIS A 1 96 ? -3.559 -5.48 15.023 1 98.12 96 HIS A C 1
ATOM 715 O O . HIS A 1 96 ? -4.508 -5.355 15.805 1 98.12 96 HIS A O 1
ATOM 721 N N . ARG A 1 97 ? -2.551 -6.219 15.305 1 97.06 97 ARG A N 1
ATOM 722 C CA . ARG A 1 97 ? -2.484 -7.039 16.516 1 97.06 97 ARG A CA 1
ATOM 723 C C . ARG A 1 97 ? -2.555 -6.172 17.766 1 97.06 97 ARG A C 1
ATOM 725 O O . ARG A 1 97 ? -3.314 -6.469 18.688 1 97.06 97 ARG A O 1
ATOM 732 N N . GLU A 1 98 ? -1.766 -5.09 17.781 1 97.69 98 GLU A N 1
ATOM 733 C CA . GLU A 1 98 ? -1.625 -4.262 18.984 1 97.69 98 GLU A CA 1
ATOM 734 C C . GLU A 1 98 ? -2.908 -3.488 19.266 1 97.69 98 GLU A C 1
ATOM 736 O O . GLU A 1 98 ? -3.238 -3.234 20.438 1 97.69 98 GLU A O 1
ATOM 741 N N . VAL A 1 99 ? -3.609 -3.141 18.219 1 98.31 99 VAL A N 1
ATOM 742 C CA . VAL A 1 99 ? -4.703 -2.188 18.391 1 98.31 99 VAL A CA 1
ATOM 743 C C . VAL A 1 99 ? -6.039 -2.924 18.359 1 98.31 99 VAL A C 1
ATOM 745 O O . VAL A 1 99 ? -6.949 -2.607 19.125 1 98.31 99 VAL A O 1
ATOM 748 N N . LEU A 1 100 ? -6.129 -3.926 17.422 1 97.94 100 LEU A N 1
ATOM 749 C CA . LEU A 1 100 ? -7.422 -4.566 17.219 1 97.94 100 LEU A CA 1
ATOM 750 C C . LEU A 1 100 ? -7.457 -5.945 17.875 1 97.94 100 LEU A C 1
ATOM 752 O O . LEU A 1 100 ? -8.516 -6.574 17.938 1 97.94 100 LEU A O 1
ATOM 756 N N . GLY A 1 101 ? -6.344 -6.465 18.312 1 95.94 101 GLY A N 1
ATOM 757 C CA . GLY A 1 101 ? -6.281 -7.766 18.953 1 95.94 101 GLY A CA 1
ATOM 758 C C . GLY A 1 101 ? -6.516 -8.922 18 1 95.94 101 GLY A C 1
ATOM 759 O O . GLY A 1 101 ? -5.898 -8.992 16.938 1 95.94 101 GLY A O 1
ATOM 760 N N . ASP A 1 102 ? -7.414 -9.82 18.359 1 92.94 102 ASP A N 1
ATOM 761 C CA . ASP A 1 102 ? -7.617 -11.07 17.625 1 92.94 102 ASP A CA 1
ATOM 762 C C . ASP A 1 102 ? -8.703 -10.914 16.562 1 92.94 102 ASP A C 1
ATOM 764 O O . ASP A 1 102 ? -9.047 -11.875 15.867 1 92.94 102 ASP A O 1
ATOM 768 N N . HIS A 1 103 ? -9.133 -9.766 16.391 1 92.94 103 HIS A N 1
ATOM 769 C CA . HIS A 1 103 ? -10.188 -9.5 15.422 1 92.94 103 HIS A CA 1
ATOM 770 C C . HIS A 1 103 ? -9.648 -9.547 13.992 1 92.94 103 HIS A C 1
ATOM 772 O O . HIS A 1 103 ? -8.609 -8.953 13.703 1 92.94 103 HIS A O 1
ATOM 778 N N . SER A 1 104 ? -10.391 -10.289 13.102 1 95.69 104 SER A N 1
ATOM 779 C CA . SER A 1 104 ? -10 -10.352 11.703 1 95.69 104 SER A CA 1
ATOM 780 C C . SER A 1 104 ? -10.383 -9.07 10.961 1 95.69 104 SER A C 1
ATOM 782 O O . SER A 1 104 ? -11.547 -8.664 10.977 1 95.69 104 SER A O 1
ATOM 784 N N . ALA A 1 105 ? -9.43 -8.406 10.438 1 96.81 105 ALA A N 1
ATOM 785 C CA . ALA A 1 105 ? -9.578 -7.23 9.578 1 96.81 105 ALA A CA 1
ATOM 786 C C . ALA A 1 105 ? -8.602 -7.281 8.414 1 96.81 105 ALA A C 1
ATOM 788 O O . ALA A 1 105 ? -7.52 -7.863 8.523 1 96.81 105 ALA A O 1
ATOM 789 N N . LEU A 1 106 ? -9.016 -6.82 7.273 1 96.94 106 LEU A N 1
ATOM 790 C CA . LEU A 1 106 ? -8.047 -6.633 6.203 1 96.94 106 LEU A CA 1
ATOM 791 C C . LEU A 1 106 ? -7.07 -5.512 6.539 1 96.94 106 LEU A C 1
ATOM 793 O O . LEU A 1 106 ? -7.477 -4.359 6.707 1 96.94 106 LEU A O 1
ATOM 797 N N . ALA A 1 107 ? -5.84 -5.832 6.75 1 98.06 107 ALA A N 1
ATOM 798 C CA . ALA A 1 107 ? -4.82 -4.859 7.141 1 98.06 107 ALA A CA 1
ATOM 799 C C . ALA A 1 107 ? -3.643 -4.883 6.168 1 98.06 107 ALA A C 1
ATOM 801 O O . ALA A 1 107 ? -3.062 -5.941 5.914 1 98.06 107 ALA A O 1
ATOM 802 N N . PHE A 1 108 ? -3.279 -3.711 5.602 1 98.12 108 PHE A N 1
ATOM 803 C CA . PHE A 1 108 ? -2.133 -3.662 4.703 1 98.12 108 PHE A CA 1
ATOM 804 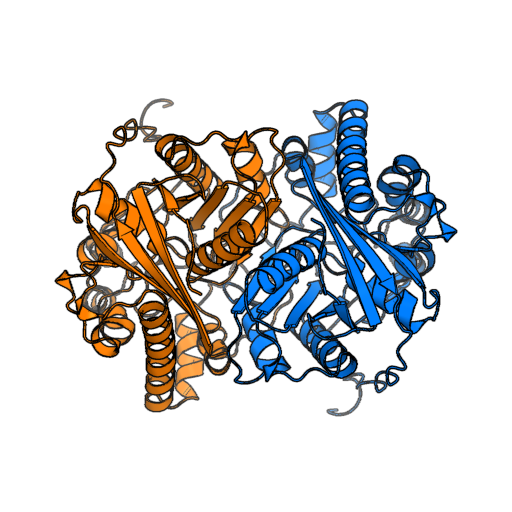C C . PHE A 1 108 ? -1.573 -2.248 4.613 1 98.12 108 PHE A C 1
ATOM 806 O O . PHE A 1 108 ? -2.152 -1.31 5.164 1 98.12 108 PHE A O 1
ATOM 813 N N . GLU A 1 109 ? -0.402 -2.119 4.031 1 97.94 109 GLU A N 1
ATOM 814 C CA . GLU A 1 109 ? 0.252 -0.824 3.871 1 97.94 109 GLU A CA 1
ATOM 815 C C . GLU A 1 109 ? -0.112 -0.182 2.535 1 97.94 109 GLU A C 1
ATOM 817 O O . GLU A 1 109 ? -0.193 -0.866 1.513 1 97.94 109 GLU A O 1
ATOM 822 N N . VAL A 1 110 ? -0.375 1.102 2.6 1 98.06 110 VAL A N 1
ATOM 823 C CA . VAL A 1 110 ? -0.634 1.95 1.44 1 98.06 110 VAL A CA 1
ATOM 824 C C . VAL A 1 110 ? 0.561 2.869 1.194 1 98.06 110 VAL A C 1
ATOM 826 O O . VAL A 1 110 ? 0.874 3.727 2.025 1 98.06 110 VAL A O 1
ATOM 829 N N . LYS A 1 111 ? 1.197 2.666 0.046 1 97.19 111 LYS A N 1
ATOM 830 C CA . LYS A 1 111 ? 2.361 3.494 -0.252 1 97.19 111 LYS A CA 1
ATOM 831 C C . LYS A 1 111 ? 2.1 4.402 -1.45 1 97.19 111 LYS A C 1
ATOM 833 O O . LYS A 1 111 ? 2.18 3.963 -2.6 1 97.19 111 LYS A O 1
ATOM 838 N N . ASN A 1 112 ? 1.901 5.598 -1.205 1 97.38 112 ASN A N 1
ATOM 839 C CA . ASN A 1 112 ? 1.736 6.672 -2.178 1 97.38 112 ASN A CA 1
ATOM 840 C C . ASN A 1 112 ? 2.424 7.957 -1.72 1 97.38 112 ASN A C 1
ATOM 842 O O . ASN A 1 112 ? 1.821 9.031 -1.739 1 97.38 112 ASN A O 1
ATOM 846 N N . ALA A 1 113 ? 3.646 7.762 -1.215 1 96.38 113 ALA A N 1
ATOM 847 C CA . ALA A 1 113 ? 4.469 8.852 -0.707 1 96.38 113 ALA A CA 1
ATOM 848 C C . ALA A 1 113 ? 3.688 9.719 0.28 1 96.38 113 ALA A C 1
ATOM 850 O O . ALA A 1 113 ? 2.979 9.195 1.144 1 96.38 113 ALA A O 1
ATOM 851 N N . SER A 1 114 ? 3.906 11.016 0.231 1 97.44 114 SER A N 1
ATOM 852 C CA . SER A 1 114 ? 3.283 11.914 1.199 1 97.44 114 SER A CA 1
ATOM 853 C C . SER A 1 114 ? 1.772 11.977 1 1 97.44 114 SER A C 1
ATOM 855 O O . SER A 1 114 ? 1.052 12.508 1.848 1 97.44 114 SER A O 1
ATOM 857 N N . ASN A 1 115 ? 1.263 11.43 -0.067 1 97.94 115 ASN A N 1
ATOM 858 C CA . ASN A 1 115 ? -0.178 11.383 -0.295 1 97.94 115 ASN A CA 1
ATOM 859 C C . ASN A 1 115 ? -0.798 10.117 0.292 1 97.94 115 ASN A C 1
ATOM 861 O O . ASN A 1 115 ? -1.979 9.844 0.073 1 97.94 115 ASN A O 1
ATOM 865 N N . GLY A 1 116 ? -0.06 9.336 1.017 1 98.12 116 GLY A N 1
ATOM 866 C CA . GLY A 1 116 ? -0.478 8.023 1.487 1 98.12 116 GLY A CA 1
ATOM 867 C C . GLY A 1 116 ? -1.729 8.07 2.344 1 98.12 116 GLY A C 1
ATOM 868 O O . GLY A 1 116 ? -2.621 7.23 2.195 1 98.12 116 GLY A O 1
ATOM 869 N N . CYS A 1 117 ? -1.761 8.984 3.213 1 98.06 117 CYS A N 1
ATOM 870 C CA . CYS A 1 117 ? -2.908 9.109 4.105 1 98.06 117 CYS A CA 1
ATOM 871 C C . CYS A 1 117 ? -4.18 9.398 3.318 1 98.06 117 CYS A C 1
ATOM 873 O O . CYS A 1 117 ? -5.223 8.789 3.564 1 98.06 117 CYS A O 1
ATOM 875 N N . MET A 1 118 ? -4.133 10.281 2.406 1 98.69 118 MET A N 1
ATOM 876 C CA . MET A 1 118 ? -5.301 10.672 1.623 1 98.69 118 MET A CA 1
ATOM 877 C C . MET A 1 118 ? -5.727 9.555 0.681 1 98.69 118 MET A C 1
ATOM 879 O O . MET A 1 118 ? -6.922 9.359 0.444 1 98.69 118 MET A O 1
ATOM 883 N N . THR A 1 119 ? -4.707 8.883 0.134 1 98.5 119 THR A N 1
ATOM 884 C CA . THR A 1 119 ? -5.008 7.684 -0.638 1 98.5 119 THR A CA 1
ATOM 885 C C . THR A 1 119 ? -5.746 6.66 0.219 1 98.5 119 THR A C 1
ATOM 887 O O . THR A 1 119 ? -6.746 6.082 -0.219 1 98.5 119 THR A O 1
ATOM 890 N N . ALA A 1 120 ? -5.254 6.48 1.457 1 98.81 120 ALA A N 1
ATOM 891 C CA . ALA A 1 120 ? -5.891 5.547 2.381 1 98.81 120 ALA A CA 1
ATOM 892 C C . ALA A 1 120 ? -7.32 5.977 2.701 1 98.81 120 ALA A C 1
ATOM 894 O O . ALA A 1 120 ? -8.227 5.145 2.766 1 98.81 120 ALA A O 1
ATOM 895 N N . LEU A 1 121 ? -7.5 7.254 2.9 1 98.69 121 LEU A N 1
ATOM 896 C CA . LEU A 1 121 ? -8.836 7.789 3.16 1 98.69 121 LEU A CA 1
ATOM 897 C C . LEU A 1 121 ? -9.773 7.508 1.991 1 98.69 121 LEU A C 1
ATOM 899 O O . LEU A 1 121 ? -10.898 7.051 2.191 1 98.69 121 LEU A O 1
ATOM 903 N N . ASP A 1 122 ? -9.32 7.766 0.802 1 98.12 122 ASP A N 1
ATOM 904 C CA . ASP A 1 122 ? -10.133 7.555 -0.396 1 98.12 122 ASP A CA 1
ATOM 905 C C . ASP A 1 122 ? -10.484 6.078 -0.564 1 98.12 122 ASP A C 1
ATOM 907 O O . ASP A 1 122 ? -11.641 5.738 -0.829 1 98.12 122 ASP A O 1
ATOM 911 N N . ILE A 1 123 ? -9.523 5.199 -0.381 1 98.38 123 ILE A N 1
ATOM 912 C CA . ILE A 1 123 ? -9.727 3.764 -0.535 1 98.38 123 ILE A CA 1
ATOM 913 C C . ILE A 1 123 ? -10.672 3.258 0.548 1 98.38 123 ILE A C 1
ATOM 915 O O . ILE A 1 123 ? -11.523 2.4 0.288 1 98.38 123 ILE A O 1
ATOM 919 N N . ALA A 1 124 ? -10.484 3.764 1.757 1 98.56 124 ALA A N 1
ATOM 920 C CA . ALA A 1 124 ? -11.406 3.385 2.828 1 98.56 124 ALA A CA 1
ATOM 921 C C . ALA A 1 124 ? -12.836 3.805 2.502 1 98.56 124 ALA A C 1
ATOM 923 O O . ALA A 1 124 ? -13.781 3.051 2.742 1 98.56 124 ALA A O 1
ATOM 924 N N . ALA A 1 125 ? -12.984 5.004 1.97 1 98 125 ALA A N 1
ATOM 925 C CA . ALA A 1 125 ? -14.305 5.488 1.579 1 98 125 ALA A CA 1
ATOM 926 C C . ALA A 1 125 ? -14.938 4.57 0.543 1 98 125 ALA A C 1
ATOM 928 O O . ALA A 1 125 ? -16.109 4.18 0.681 1 98 125 ALA A O 1
ATOM 929 N N . ARG A 1 126 ? -14.18 4.234 -0.46 1 97.06 126 ARG A N 1
ATOM 930 C CA . ARG A 1 126 ? -14.664 3.338 -1.508 1 97.06 126 ARG A CA 1
ATOM 931 C C . ARG A 1 126 ? -15.023 1.972 -0.937 1 97.06 126 ARG A C 1
ATOM 933 O O . ARG A 1 126 ? -16.078 1.427 -1.243 1 97.06 126 ARG A O 1
ATOM 940 N N . SER A 1 127 ? -14.148 1.437 -0.089 1 97.31 127 SER A N 1
ATOM 941 C CA . SER A 1 127 ? -14.344 0.103 0.47 1 97.31 127 SER A CA 1
ATOM 942 C C . SER A 1 127 ? -15.594 0.041 1.339 1 97.31 127 SER A C 1
ATOM 944 O O . SER A 1 127 ? -16.391 -0.892 1.222 1 97.31 127 SER A O 1
ATOM 946 N N . LEU A 1 128 ? -15.734 1.011 2.221 1 97.38 128 LEU A N 1
ATOM 947 C CA . LEU A 1 128 ? -16.891 1.033 3.111 1 97.38 128 LEU A CA 1
ATOM 948 C C . LEU A 1 128 ? -18.188 1.201 2.32 1 97.38 128 LEU A C 1
ATOM 950 O O . LEU A 1 128 ? -19.219 0.635 2.686 1 97.38 128 LEU A O 1
ATOM 954 N N . SER A 1 129 ? -18.125 1.97 1.274 1 95.81 129 SER A N 1
ATOM 955 C CA . SER A 1 129 ? -19.312 2.174 0.449 1 95.81 129 SER A CA 1
ATOM 956 C C . SER A 1 129 ? -19.703 0.894 -0.281 1 95.81 129 SER A C 1
ATOM 958 O O . SER A 1 129 ? -20.891 0.661 -0.544 1 95.81 129 SER A O 1
ATOM 960 N N . ALA A 1 130 ? -18.734 0.042 -0.605 1 94.44 130 ALA A N 1
ATOM 961 C CA . ALA A 1 130 ? -18.953 -1.132 -1.447 1 94.44 130 ALA A CA 1
ATOM 962 C C . ALA A 1 130 ? -19.375 -2.338 -0.612 1 94.44 130 ALA A C 1
ATOM 964 O O . ALA A 1 130 ? -19.859 -3.336 -1.15 1 94.44 130 ALA A O 1
ATOM 965 N N . THR A 1 131 ? -19.188 -2.271 0.683 1 94.94 131 THR A N 1
ATOM 966 C CA . THR A 1 131 ? -19.391 -3.432 1.545 1 94.94 131 THR A CA 1
ATOM 967 C C . THR A 1 131 ? -20.312 -3.086 2.717 1 94.94 131 THR A C 1
ATOM 969 O O . THR A 1 131 ? -20.719 -1.937 2.865 1 94.94 131 THR A O 1
ATOM 972 N N . GLY A 1 132 ? -20.641 -4.121 3.467 1 95 132 GLY A N 1
ATOM 973 C CA . GLY A 1 132 ? -21.422 -3.928 4.68 1 95 132 GLY A CA 1
ATOM 974 C C . GLY A 1 132 ? -20.562 -3.574 5.883 1 95 132 GLY A C 1
ATOM 975 O O . GLY A 1 132 ? -21.078 -3.449 7 1 95 132 GLY A O 1
ATOM 976 N N . ASP A 1 133 ? -19.281 -3.371 5.668 1 96.44 133 ASP A N 1
ATOM 977 C CA . ASP A 1 133 ? -18.375 -3.039 6.758 1 96.44 133 ASP A CA 1
ATOM 978 C C . ASP A 1 133 ? -18.75 -1.71 7.402 1 96.44 133 ASP A C 1
ATOM 980 O O . ASP A 1 133 ? -19.188 -0.781 6.719 1 96.44 133 ASP A O 1
ATOM 984 N N . VAL A 1 134 ? -18.438 -1.566 8.688 1 97.62 134 VAL A N 1
ATOM 985 C CA . VAL A 1 134 ? -18.922 -0.426 9.461 1 97.62 134 VAL A CA 1
ATOM 986 C C . VAL A 1 134 ? -17.844 0.653 9.523 1 97.62 134 VAL A C 1
ATOM 988 O O . VAL A 1 134 ? -18.141 1.845 9.414 1 97.62 134 VAL A O 1
ATOM 991 N N . ALA A 1 135 ? -16.609 0.209 9.789 1 98.75 135 ALA A N 1
ATOM 992 C CA . ALA A 1 135 ? -15.586 1.209 10.07 1 98.75 135 ALA A CA 1
ATOM 993 C C . ALA A 1 135 ? -14.219 0.747 9.57 1 98.75 135 ALA A C 1
ATOM 995 O O . ALA A 1 135 ? -14.008 -0.445 9.336 1 98.75 135 ALA A O 1
ATOM 996 N N . ALA A 1 136 ? -13.383 1.705 9.352 1 98.88 136 ALA A N 1
ATOM 997 C CA . ALA A 1 136 ? -11.992 1.506 8.953 1 98.88 136 ALA A CA 1
ATOM 998 C C . ALA A 1 136 ? -11.047 2.354 9.805 1 98.88 136 ALA A C 1
ATOM 1000 O O . ALA A 1 136 ? -11.422 3.432 10.266 1 98.88 136 ALA A O 1
ATOM 1001 N N . LEU A 1 137 ? -9.898 1.845 10.055 1 98.94 137 LEU A N 1
ATOM 1002 C CA . LEU A 1 137 ? -8.836 2.543 10.766 1 98.94 137 LEU A CA 1
ATOM 1003 C C . LEU A 1 137 ? -7.688 2.889 9.828 1 98.94 137 LEU A C 1
ATOM 1005 O O . LEU A 1 137 ? -7.105 2 9.195 1 98.94 137 LEU A O 1
ATOM 1009 N N . VAL A 1 138 ? -7.406 4.188 9.664 1 98.94 138 VAL A N 1
ATOM 1010 C CA . VAL A 1 138 ? -6.254 4.664 8.906 1 98.94 138 VAL A CA 1
ATOM 1011 C C . VAL A 1 138 ? -5.152 5.113 9.867 1 98.94 138 VAL A C 1
ATOM 1013 O O . VAL A 1 138 ? -5.398 5.914 10.773 1 98.94 138 VAL A O 1
ATOM 1016 N N . THR A 1 139 ? -3.961 4.594 9.703 1 98.94 139 THR A N 1
ATOM 1017 C CA . THR A 1 139 ? -2.824 4.98 10.531 1 98.94 139 THR A CA 1
ATOM 1018 C C . THR A 1 139 ? -1.657 5.445 9.664 1 98.94 139 THR A C 1
ATOM 1020 O O . THR A 1 139 ? -1.539 5.039 8.508 1 98.94 139 THR A O 1
ATOM 1023 N N . THR A 1 140 ? -0.884 6.328 10.172 1 98.88 140 THR A N 1
ATOM 1024 C CA . THR A 1 140 ? 0.359 6.785 9.562 1 98.88 140 THR A CA 1
ATOM 1025 C C . THR A 1 140 ? 1.485 6.82 10.594 1 98.88 140 THR A C 1
ATOM 1027 O O . THR A 1 140 ? 1.234 6.969 11.789 1 98.88 140 THR A O 1
ATOM 1030 N N . ALA A 1 141 ? 2.65 6.645 10.125 1 98.75 141 ALA A N 1
ATOM 1031 C CA . ALA A 1 141 ? 3.836 6.863 10.945 1 98.75 141 ALA A CA 1
ATOM 1032 C C . ALA A 1 141 ? 5.086 7.004 10.086 1 98.75 141 ALA A C 1
ATOM 1034 O O . ALA A 1 141 ? 5.309 6.203 9.172 1 98.75 141 ALA A O 1
ATOM 1035 N N . ASP A 1 142 ? 5.848 8.016 10.391 1 98.06 142 ASP A N 1
ATOM 1036 C CA . ASP A 1 142 ? 7.109 8.203 9.68 1 98.06 142 ASP A CA 1
ATOM 1037 C C . ASP A 1 142 ? 8.188 8.742 10.609 1 98.06 142 ASP A C 1
ATOM 1039 O O . ASP A 1 142 ? 7.906 9.547 11.5 1 98.06 142 ASP A O 1
ATOM 1043 N N . LYS A 1 143 ? 9.281 8.281 10.406 1 97.25 143 LYS A N 1
ATOM 1044 C CA . LYS A 1 143 ? 10.508 8.68 11.094 1 97.25 143 LYS A CA 1
ATOM 1045 C C . LYS A 1 143 ? 11.711 8.578 10.164 1 97.25 143 LYS A C 1
ATOM 1047 O O . LYS A 1 143 ? 11.891 7.562 9.484 1 97.25 143 LYS A O 1
ATOM 1052 N N . VAL A 1 144 ? 12.469 9.617 10.07 1 94.06 144 VAL A N 1
ATOM 1053 C CA . VAL A 1 144 ? 13.695 9.516 9.289 1 94.06 144 VAL A CA 1
ATOM 1054 C C . VAL A 1 144 ? 14.898 9.391 10.219 1 94.06 144 VAL A C 1
ATOM 1056 O O . VAL A 1 144 ? 14.867 9.859 11.359 1 94.06 144 VAL A O 1
ATOM 1059 N N . SER A 1 145 ? 15.82 8.688 9.766 1 88.31 145 SER A N 1
ATOM 1060 C CA . SER A 1 145 ? 17.031 8.508 10.555 1 88.31 145 SER A CA 1
ATOM 1061 C C . SER A 1 145 ? 18.281 8.531 9.664 1 88.31 145 SER A C 1
ATOM 1063 O O . SER A 1 145 ? 18.25 8.016 8.547 1 88.31 145 SER A O 1
ATOM 1065 N N . ARG A 1 146 ? 19.266 9.141 10.195 1 87.62 146 ARG A N 1
ATOM 1066 C CA . ARG A 1 146 ? 20.578 9.031 9.562 1 87.62 146 ARG A CA 1
ATOM 1067 C C . ARG A 1 146 ? 21.125 7.609 9.672 1 87.62 146 ARG A C 1
ATOM 1069 O O . ARG A 1 146 ? 20.781 6.879 10.609 1 87.62 146 ARG A O 1
ATOM 1076 N N . PRO A 1 147 ? 21.984 7.242 8.703 1 86.62 147 PRO A N 1
ATOM 1077 C CA . PRO A 1 147 ? 22.547 8.023 7.594 1 86.62 147 PRO A CA 1
ATOM 1078 C C . PRO A 1 147 ? 21.656 7.984 6.348 1 86.62 147 PRO A C 1
ATOM 1080 O O . PRO A 1 147 ? 21.953 8.672 5.363 1 86.62 147 PRO A O 1
ATOM 1083 N N . ALA A 1 148 ? 20.625 7.262 6.398 1 86.31 148 ALA A N 1
ATOM 1084 C CA . ALA A 1 148 ? 19.828 7.066 5.184 1 86.31 148 ALA A CA 1
ATOM 1085 C C . ALA A 1 148 ? 19.188 8.375 4.727 1 86.31 148 ALA A C 1
ATOM 1087 O O . ALA A 1 148 ? 19.172 8.68 3.529 1 86.31 148 ALA A O 1
ATOM 1088 N N . ILE A 1 149 ? 18.703 9.094 5.688 1 91.88 149 ILE A N 1
ATOM 1089 C CA . ILE A 1 149 ? 18.062 10.359 5.355 1 91.88 149 ILE A CA 1
ATOM 1090 C C . ILE A 1 149 ? 18.562 11.453 6.301 1 91.88 149 ILE A C 1
ATOM 1092 O O . ILE A 1 149 ? 18.469 11.312 7.523 1 91.88 149 ILE A O 1
ATOM 1096 N N . ASP A 1 150 ? 19.109 12.469 5.746 1 93.62 150 ASP A N 1
ATOM 1097 C CA . ASP A 1 150 ? 19.422 13.688 6.488 1 93.62 150 ASP A CA 1
ATOM 1098 C C . ASP A 1 150 ? 18.234 14.648 6.484 1 93.62 150 ASP A C 1
ATOM 1100 O O . ASP A 1 150 ? 18.031 15.391 5.523 1 93.62 150 ASP A O 1
ATOM 1104 N N . ARG A 1 151 ? 17.531 14.719 7.531 1 95.44 151 ARG A N 1
ATOM 1105 C CA . ARG A 1 151 ? 16.281 15.477 7.668 1 95.44 151 ARG A CA 1
ATOM 1106 C C . ARG A 1 151 ? 16.453 16.906 7.16 1 95.44 151 ARG A C 1
ATOM 1108 O O . ARG A 1 151 ? 15.531 17.469 6.566 1 95.44 151 ARG A O 1
ATOM 1115 N N . TRP A 1 152 ? 17.547 17.453 7.43 1 96.25 152 TRP A N 1
ATOM 1116 C CA . TRP A 1 152 ? 17.703 18.891 7.254 1 96.25 152 TRP A CA 1
ATOM 1117 C C . TRP A 1 152 ? 18.172 19.219 5.84 1 96.25 152 TRP A C 1
ATOM 1119 O O . TRP A 1 152 ? 18.062 20.359 5.387 1 96.25 152 TRP A O 1
ATOM 1129 N N . ASN A 1 153 ? 18.656 18.219 5.133 1 93.75 153 ASN A N 1
ATOM 1130 C CA . ASN A 1 153 ? 19.359 18.547 3.895 1 93.75 153 ASN A CA 1
ATOM 1131 C C . ASN A 1 153 ? 18.875 17.688 2.729 1 93.75 153 ASN A C 1
ATOM 1133 O O . ASN A 1 153 ? 19.297 17.906 1.587 1 93.75 153 ASN A O 1
ATOM 1137 N N . SER A 1 154 ? 18 16.797 2.977 1 93.94 154 SER A N 1
ATOM 1138 C CA . SER A 1 154 ? 17.672 15.789 1.973 1 93.94 154 SER A CA 1
ATOM 1139 C C . SER A 1 154 ? 16.703 16.344 0.935 1 93.94 154 SER A C 1
ATOM 1141 O O . SER A 1 154 ? 16.562 15.797 -0.16 1 93.94 154 SER A O 1
ATOM 1143 N N . ASP A 1 155 ? 16 17.406 1.178 1 94.31 155 ASP A N 1
ATOM 1144 C CA . ASP A 1 155 ? 14.961 17.906 0.291 1 94.31 155 ASP A CA 1
ATOM 1145 C C . ASP A 1 155 ? 15 19.422 0.201 1 94.31 155 ASP A C 1
ATOM 1147 O O . ASP A 1 155 ? 15.75 20.078 0.933 1 94.31 155 ASP A O 1
ATOM 1151 N N . ILE A 1 156 ? 14.242 19.953 -0.791 1 92.62 156 ILE A N 1
ATOM 1152 C CA . ILE A 1 156 ? 14.172 21.391 -0.967 1 92.62 156 ILE A CA 1
ATOM 1153 C C . ILE A 1 156 ? 12.883 21.922 -0.334 1 92.62 156 ILE A C 1
ATOM 1155 O O . ILE A 1 156 ? 11.789 21.672 -0.835 1 92.62 156 ILE A O 1
ATOM 1159 N N . GLY A 1 157 ? 13.055 22.672 0.689 1 95.25 157 GLY A N 1
ATOM 1160 C CA . GLY A 1 157 ? 11.93 23.375 1.291 1 95.25 157 GLY A CA 1
ATOM 1161 C C . GLY A 1 157 ? 11.023 22.469 2.107 1 95.2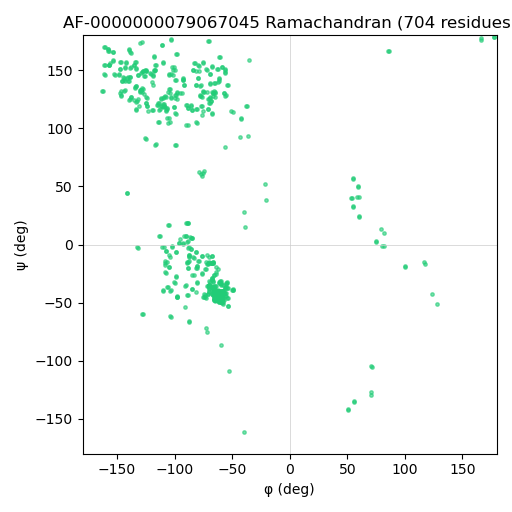5 157 GLY A C 1
ATOM 1162 O O . GLY A 1 157 ? 9.969 22.891 2.574 1 95.25 157 GLY A O 1
ATOM 1163 N N . ILE A 1 158 ? 11.344 21.219 2.232 1 96.69 158 ILE A N 1
ATOM 1164 C CA . ILE A 1 158 ? 10.594 20.25 3.029 1 96.69 158 ILE A CA 1
ATOM 1165 C C . ILE A 1 158 ? 11.523 19.609 4.051 1 96.69 158 ILE A C 1
ATOM 1167 O O . ILE A 1 158 ? 12.547 19.016 3.686 1 96.69 158 ILE A O 1
ATOM 1171 N N . VAL A 1 159 ? 11.227 19.766 5.289 1 98.19 159 VAL A N 1
ATOM 1172 C CA . VAL A 1 159 ? 11.992 19.156 6.375 1 98.19 159 VAL A CA 1
ATOM 1173 C C . VAL A 1 159 ? 11.148 18.109 7.09 1 98.19 159 VAL A C 1
ATOM 1175 O O . VAL A 1 159 ? 10.133 18.438 7.715 1 98.19 159 VAL A O 1
ATOM 1178 N N . PRO A 1 160 ? 11.586 16.875 7.012 1 97.88 160 PRO A N 1
ATOM 1179 C CA . PRO A 1 160 ? 10.789 15.805 7.621 1 97.88 160 PRO A CA 1
ATOM 1180 C C . PRO A 1 160 ? 10.695 15.93 9.141 1 97.88 160 PRO A C 1
ATOM 1182 O O . PRO A 1 160 ? 11.703 16.203 9.805 1 97.88 160 PRO A O 1
ATOM 1185 N N . GLY A 1 161 ? 9.516 15.836 9.664 1 98.5 161 GLY A N 1
ATOM 1186 C CA . GLY A 1 161 ? 9.266 15.578 11.07 1 98.5 161 GLY A CA 1
ATOM 1187 C C . GLY A 1 161 ? 8.875 14.141 11.359 1 98.5 161 GLY A C 1
ATOM 1188 O O . GLY A 1 161 ? 8.43 13.422 10.461 1 98.5 161 GLY A O 1
ATOM 1189 N N . ASP A 1 162 ? 9.18 13.695 12.609 1 98.5 162 ASP A N 1
ATOM 1190 C CA . ASP A 1 162 ? 8.766 12.359 13.031 1 98.5 162 ASP A CA 1
ATOM 1191 C C . ASP A 1 162 ? 7.418 12.406 13.742 1 98.5 162 ASP A C 1
ATOM 1193 O O . ASP A 1 162 ? 7.129 13.344 14.484 1 98.5 162 ASP A O 1
ATOM 1197 N N . GLY A 1 163 ? 6.586 11.383 13.477 1 98.69 163 GLY A N 1
ATOM 1198 C CA . GLY A 1 163 ? 5.312 11.305 14.172 1 98.69 163 GLY A CA 1
ATOM 1199 C C . GLY A 1 163 ? 4.348 10.32 13.539 1 98.69 163 GLY A C 1
ATOM 1200 O O . GLY A 1 163 ? 4.703 9.609 12.594 1 98.69 163 GLY A O 1
ATOM 1201 N N . ALA A 1 164 ? 3.215 10.18 14.203 1 98.88 164 ALA A N 1
ATOM 1202 C CA . ALA A 1 164 ? 2.158 9.289 13.734 1 98.88 164 ALA A CA 1
ATOM 1203 C C . ALA A 1 164 ? 0.785 9.938 13.898 1 98.88 164 ALA A C 1
ATOM 1205 O O . ALA A 1 164 ? 0.613 10.852 14.703 1 98.88 164 ALA A O 1
ATOM 1206 N N . SER A 1 165 ? -0.104 9.57 13.102 1 98.94 165 SER A N 1
ATOM 1207 C CA . SER A 1 165 ? -1.496 10.008 13.18 1 98.94 165 SER A CA 1
ATOM 1208 C C . SER A 1 165 ? -2.449 8.867 12.828 1 98.94 165 SER A C 1
ATOM 1210 O O . SER A 1 165 ? -2.041 7.875 12.227 1 98.94 165 SER A O 1
ATOM 1212 N N . ALA A 1 166 ? -3.658 8.914 13.281 1 98.94 166 ALA A N 1
ATOM 1213 C CA . ALA A 1 166 ? -4.656 7.879 13.031 1 98.94 166 ALA A CA 1
ATOM 1214 C C . ALA A 1 166 ? -6.059 8.477 12.953 1 98.94 166 ALA A C 1
ATOM 1216 O O . ALA A 1 166 ? -6.332 9.516 13.547 1 98.94 166 ALA A O 1
ATOM 1217 N N . MET A 1 167 ? -6.852 7.836 12.203 1 98.88 167 MET A N 1
ATOM 1218 C CA . MET A 1 167 ? -8.227 8.25 11.945 1 98.88 167 MET A CA 1
ATOM 1219 C C . MET A 1 167 ? -9.148 7.043 11.836 1 98.88 167 MET A C 1
ATOM 1221 O O . MET A 1 167 ? -8.797 6.043 11.211 1 98.88 167 MET A O 1
ATOM 1225 N N . VAL A 1 168 ? -10.281 7.086 12.516 1 98.94 168 VAL A N 1
ATOM 1226 C CA . VAL A 1 168 ? -11.32 6.082 12.336 1 98.94 168 VAL A CA 1
ATOM 1227 C C . VAL A 1 168 ? -12.422 6.633 11.43 1 98.94 168 VAL A C 1
ATOM 1229 O O . VAL A 1 168 ? -13.023 7.664 11.734 1 98.94 168 VAL A O 1
ATOM 1232 N N . LEU A 1 169 ? -12.625 6.008 10.312 1 98.88 169 LEU A N 1
ATOM 1233 C CA . LEU A 1 169 ? -13.75 6.285 9.43 1 98.88 169 LEU A CA 1
ATOM 1234 C C . LEU A 1 169 ? -14.922 5.363 9.742 1 98.88 169 LEU A C 1
ATOM 1236 O O . LEU A 1 169 ? -14.727 4.184 10.039 1 98.88 169 LEU A O 1
ATOM 1240 N N . SER A 1 170 ? -16.125 5.914 9.633 1 98.75 170 SER A N 1
ATOM 1241 C CA . SER A 1 170 ? -17.281 5.137 10.07 1 98.75 170 SER A CA 1
ATOM 1242 C C . SER A 1 170 ? -18.516 5.477 9.25 1 98.75 170 SER A C 1
ATOM 1244 O O . SER A 1 170 ? -18.703 6.625 8.836 1 98.75 170 SER A O 1
ATOM 1246 N N . LYS A 1 171 ? -19.344 4.48 9.047 1 98.06 171 LYS A N 1
ATOM 1247 C CA . LYS A 1 171 ? -20.641 4.684 8.422 1 98.06 171 LYS A CA 1
ATOM 1248 C C . LYS A 1 171 ? -21.703 5.043 9.461 1 98.06 171 LYS A C 1
ATOM 1250 O O . LYS A 1 171 ? -22.828 5.41 9.109 1 98.06 171 LYS A O 1
ATOM 1255 N N . ARG A 1 172 ? -21.391 4.945 10.703 1 96.88 172 ARG A N 1
ATOM 1256 C CA . ARG A 1 172 ? -22.375 5.133 11.773 1 96.88 172 ARG A CA 1
ATOM 1257 C C . ARG A 1 172 ? -22.484 6.605 12.164 1 96.88 172 ARG A C 1
ATOM 1259 O O . ARG A 1 172 ? -23.562 7.199 12.078 1 96.88 172 ARG A O 1
ATOM 1266 N N . SER A 1 173 ? -21.406 7.09 12.719 1 94.56 173 SER A N 1
ATOM 1267 C CA . SER A 1 173 ? -21.344 8.469 13.195 1 94.56 173 SER A CA 1
ATOM 1268 C C . SER A 1 173 ? -19.906 8.945 13.352 1 94.56 173 SER A C 1
ATOM 1270 O O . SER A 1 173 ? -18.969 8.156 13.211 1 94.56 173 SER A O 1
ATOM 1272 N N . GLY A 1 174 ? -19.812 10.227 13.578 1 97.75 174 GLY A N 1
ATOM 1273 C CA . GLY A 1 174 ? -18.516 10.859 13.82 1 97.75 174 GLY A CA 1
ATOM 1274 C C . GLY A 1 174 ? -18.609 12.359 14.008 1 97.75 174 GLY A C 1
ATOM 1275 O O . GLY A 1 174 ? -19.703 12.93 13.945 1 97.75 174 GLY A O 1
ATOM 1276 N N . PHE A 1 175 ? -17.5 12.961 14.258 1 98.5 175 PHE A N 1
ATOM 1277 C CA . PHE A 1 175 ? -17.5 14.383 14.562 1 98.5 175 PHE A CA 1
ATOM 1278 C C . PHE A 1 175 ? -17.406 15.211 13.281 1 98.5 175 PHE A C 1
ATOM 1280 O O . PHE A 1 175 ? -17.609 16.422 13.305 1 98.5 175 PHE A O 1
ATOM 1287 N N . ALA A 1 176 ? -17.141 14.523 12.203 1 98.81 176 ALA A N 1
ATOM 1288 C CA . ALA A 1 176 ? -17.109 15.18 10.898 1 98.81 176 ALA A CA 1
ATOM 1289 C C . ALA A 1 176 ? -17.656 14.266 9.805 1 98.81 176 ALA A C 1
ATOM 1291 O O . ALA A 1 176 ? -17.438 13.047 9.852 1 98.81 176 ALA A O 1
ATOM 1292 N N . GLN A 1 177 ? -18.344 14.82 8.867 1 98.75 177 GLN A N 1
ATOM 1293 C CA . GLN A 1 177 ? -18.812 14.086 7.699 1 98.75 177 GLN A CA 1
ATOM 1294 C C . GLN A 1 177 ? -17.906 14.312 6.492 1 98.75 177 GLN A C 1
ATOM 1296 O O . GLN A 1 177 ? -17.547 15.453 6.188 1 98.75 177 GLN A O 1
ATOM 1301 N N . VAL A 1 178 ? -17.469 13.258 5.875 1 98.88 178 VAL A N 1
ATOM 1302 C CA . VAL A 1 178 ? -16.734 13.367 4.617 1 98.88 178 VAL A CA 1
ATOM 1303 C C . VAL A 1 178 ? -17.703 13.539 3.461 1 98.88 178 VAL A C 1
ATOM 1305 O O . VAL A 1 178 ? -18.484 12.633 3.152 1 98.88 178 VAL A O 1
ATOM 1308 N N . LEU A 1 179 ? -17.625 14.656 2.811 1 98.69 179 LEU A N 1
ATOM 1309 C CA . LEU A 1 179 ? -18.594 14.969 1.761 1 98.69 179 LEU A CA 1
ATOM 1310 C C . LEU A 1 179 ? -18.094 14.477 0.405 1 98.69 179 LEU A C 1
ATOM 1312 O O . LEU A 1 179 ? -18.891 14.062 -0.439 1 98.69 179 LEU A O 1
ATOM 1316 N N . SER A 1 180 ? -16.844 14.562 0.23 1 98.5 180 SER A N 1
ATOM 1317 C CA . SER A 1 180 ? -16.281 14.141 -1.047 1 98.5 180 SER A CA 1
ATOM 1318 C C . SER A 1 180 ? -14.781 13.867 -0.924 1 98.5 180 SER A C 1
ATOM 1320 O O . SER A 1 180 ? -14.125 14.367 -0.011 1 98.5 180 SER A O 1
ATOM 1322 N N . THR A 1 181 ? -14.281 13.047 -1.771 1 98.06 181 THR A N 1
ATOM 1323 C CA . THR A 1 181 ? -12.867 12.859 -2.049 1 98.06 181 THR A CA 1
ATOM 1324 C C . THR A 1 181 ? -12.586 12.977 -3.543 1 98.06 181 THR A C 1
ATOM 1326 O O . THR A 1 181 ? -13.469 12.727 -4.367 1 98.06 181 THR A O 1
ATOM 1329 N N . SER A 1 182 ? -11.398 13.445 -3.859 1 97.69 182 SER A N 1
ATOM 1330 C CA . SER A 1 182 ? -10.961 13.508 -5.25 1 97.69 182 SER A CA 1
ATOM 1331 C C . SER A 1 182 ? -9.469 13.25 -5.371 1 97.69 182 SER A C 1
ATOM 1333 O O . SER A 1 182 ? -8.688 13.672 -4.512 1 97.69 182 SER A O 1
ATOM 1335 N N . THR A 1 183 ? -9.094 12.523 -6.398 1 97.31 183 THR A N 1
ATOM 1336 C CA . THR A 1 183 ? -7.691 12.25 -6.688 1 97.31 183 THR A CA 1
ATOM 1337 C C . THR A 1 183 ? -7.367 12.57 -8.141 1 97.31 183 THR A C 1
ATOM 1339 O O . THR A 1 183 ? -8.133 12.219 -9.047 1 97.31 183 THR A O 1
ATOM 1342 N N . VAL A 1 184 ? -6.297 13.273 -8.344 1 97.62 184 VAL A N 1
ATOM 1343 C CA . VAL A 1 184 ? -5.73 13.539 -9.656 1 97.62 184 VAL A CA 1
ATOM 1344 C C . VAL A 1 184 ? -4.238 13.219 -9.648 1 97.62 184 VAL A C 1
ATOM 1346 O O . VAL A 1 184 ? -3.533 13.531 -8.688 1 97.62 184 VAL A O 1
ATOM 1349 N N . SER A 1 185 ? -3.822 12.484 -10.633 1 97.06 185 SER A N 1
ATOM 1350 C CA . SER A 1 185 ? -2.402 12.188 -10.773 1 97.06 185 SER A CA 1
ATOM 1351 C C . SER A 1 185 ? -1.852 12.688 -12.102 1 97.06 185 SER A C 1
ATOM 1353 O O . SER A 1 185 ? -2.59 12.797 -13.078 1 97.06 185 SER A O 1
ATOM 1355 N N . ASP A 1 186 ? -0.623 13.102 -12.086 1 95.5 186 ASP A N 1
ATOM 1356 C CA . ASP A 1 186 ? 0.136 13.422 -13.289 1 95.5 186 ASP A CA 1
ATOM 1357 C C . ASP A 1 186 ? 1.439 12.633 -13.352 1 95.5 186 ASP A C 1
ATOM 1359 O O . ASP A 1 186 ? 2.482 13.109 -12.891 1 95.5 186 ASP A O 1
ATOM 1363 N N . PRO A 1 187 ? 1.384 11.453 -13.984 1 90.81 187 PRO A N 1
ATOM 1364 C CA . PRO A 1 187 ? 2.545 10.555 -13.977 1 90.81 187 PRO A CA 1
ATOM 1365 C C . PRO A 1 187 ? 3.73 11.125 -14.75 1 90.81 187 PRO A C 1
ATOM 1367 O O . PRO A 1 187 ? 4.855 10.641 -14.609 1 90.81 187 PRO A O 1
ATOM 1370 N N . THR A 1 188 ? 3.516 12.133 -15.555 1 88.81 188 THR A N 1
ATOM 1371 C CA . THR A 1 188 ? 4.609 12.75 -16.297 1 88.81 188 THR A CA 1
ATOM 1372 C C . THR A 1 188 ? 5.566 13.477 -15.352 1 88.81 188 THR A C 1
ATOM 1374 O O . THR A 1 188 ? 6.703 13.773 -15.719 1 88.81 188 THR A O 1
ATOM 1377 N N . LEU A 1 189 ? 5.125 13.719 -14.148 1 92 189 LEU A N 1
ATOM 1378 C CA . LEU A 1 189 ? 5.93 14.445 -13.172 1 92 189 LEU A CA 1
ATOM 1379 C C . LEU A 1 189 ? 6.668 13.477 -12.25 1 92 189 LEU A C 1
ATOM 1381 O O . LEU A 1 189 ? 7.441 13.898 -11.391 1 92 189 LEU A O 1
ATOM 1385 N N . GLU A 1 190 ? 6.512 12.156 -12.477 1 91.69 190 GLU A N 1
ATOM 1386 C CA . GLU A 1 190 ? 7.055 11.203 -11.508 1 91.69 190 GLU A CA 1
ATOM 1387 C C . GLU A 1 190 ? 8.578 11.289 -11.445 1 91.69 190 GLU A C 1
ATOM 1389 O O . GLU A 1 190 ? 9.172 11.062 -10.391 1 91.69 190 GLU A O 1
ATOM 1394 N N . ARG A 1 191 ? 9.258 11.766 -12.492 1 91.75 191 ARG A N 1
ATOM 1395 C CA . ARG A 1 191 ? 10.719 11.828 -12.531 1 91.75 191 ARG A CA 1
ATOM 1396 C C . ARG A 1 191 ? 11.242 12.914 -11.594 1 91.75 191 ARG A C 1
ATOM 1398 O O . ARG A 1 191 ? 12.43 12.938 -11.273 1 91.75 191 ARG A O 1
ATOM 1405 N N . LEU A 1 192 ? 10.367 13.812 -11.188 1 91.19 192 LEU A N 1
ATOM 1406 C CA . LEU A 1 192 ? 10.766 14.852 -10.25 1 91.19 192 LEU A CA 1
ATOM 1407 C C . LEU A 1 192 ? 11.383 14.242 -9 1 91.19 192 LEU A C 1
ATOM 1409 O O . LEU A 1 192 ? 12.32 14.812 -8.422 1 91.19 192 LEU A O 1
ATOM 1413 N N . HIS A 1 193 ? 10.914 13.039 -8.578 1 91.44 193 HIS A N 1
ATOM 1414 C CA . HIS A 1 193 ? 11.391 12.438 -7.34 1 91.44 193 HIS A CA 1
ATOM 1415 C C . HIS A 1 193 ? 12.273 11.219 -7.617 1 91.44 193 HIS A C 1
ATOM 1417 O O . HIS A 1 193 ? 12.781 10.594 -6.688 1 91.44 193 HIS A O 1
ATOM 1423 N N . ARG A 1 194 ? 12.445 10.859 -8.836 1 91.12 194 ARG A N 1
ATOM 1424 C CA . ARG A 1 194 ? 13.344 9.781 -9.227 1 91.12 194 ARG A CA 1
ATOM 1425 C C . ARG A 1 194 ? 14.672 10.336 -9.742 1 91.12 194 ARG A C 1
ATOM 1427 O O . ARG A 1 194 ? 15.719 9.711 -9.57 1 91.12 194 ARG A O 1
ATOM 1434 N N . GLY A 1 195 ? 14.547 11.516 -10.375 1 91.25 195 GLY A N 1
ATOM 1435 C CA . GLY A 1 195 ? 15.719 12.008 -11.086 1 91.25 195 GLY A CA 1
ATOM 1436 C C . GLY A 1 195 ? 16.266 11.031 -12.109 1 91.25 195 GLY A C 1
ATOM 1437 O O . GLY A 1 195 ? 15.5 10.5 -12.93 1 91.25 195 GLY A O 1
ATOM 1438 N N . ASP A 1 196 ? 17.578 10.898 -12.102 1 89.94 196 ASP A N 1
ATOM 1439 C CA . ASP A 1 196 ? 18.234 9.969 -13.023 1 89.94 196 ASP A CA 1
ATOM 1440 C C . ASP A 1 196 ? 18.688 8.711 -12.289 1 89.94 196 ASP A C 1
ATOM 1442 O O . ASP A 1 196 ? 19.547 7.984 -12.789 1 89.94 196 ASP A O 1
ATOM 1446 N N . ALA A 1 197 ? 18.141 8.547 -11.148 1 87.31 197 ALA A N 1
ATOM 1447 C CA . ALA A 1 197 ? 18.547 7.398 -10.352 1 87.31 197 ALA A CA 1
ATOM 1448 C C . ALA A 1 197 ? 18.156 6.086 -11.023 1 87.31 197 ALA A C 1
ATOM 1450 O O . ALA A 1 197 ? 17.016 5.922 -11.461 1 87.31 197 ALA A O 1
ATOM 1451 N N . PRO A 1 198 ? 19.094 5.191 -11.203 1 87.56 198 PRO A N 1
ATOM 1452 C CA . PRO A 1 198 ? 18.734 3.865 -11.719 1 87.56 198 PRO A CA 1
ATOM 1453 C C . PRO A 1 198 ? 18.062 2.986 -10.664 1 87.56 198 PRO A C 1
ATOM 1455 O O . PRO A 1 198 ? 18.172 3.26 -9.469 1 87.56 198 PRO A O 1
ATOM 1458 N N . PHE A 1 199 ? 17.328 2.049 -11.078 1 92.25 199 PHE A N 1
ATOM 1459 C CA . PHE A 1 199 ? 16.875 1.001 -10.164 1 92.25 199 PHE A CA 1
ATOM 1460 C C . PHE A 1 199 ? 18.047 0.11 -9.75 1 92.25 199 PHE A C 1
ATOM 1462 O O . PHE A 1 199 ? 18.719 -0.478 -10.594 1 92.25 199 PHE A O 1
ATOM 1469 N N . THR A 1 200 ? 18.266 0.048 -8.484 1 89.12 200 THR A N 1
ATOM 1470 C CA . THR A 1 200 ? 19.391 -0.735 -7.961 1 89.12 200 THR A CA 1
ATOM 1471 C C . THR A 1 200 ? 18.875 -1.97 -7.223 1 89.12 200 THR A C 1
ATOM 1473 O O . THR A 1 200 ? 17.734 -1.998 -6.762 1 89.12 200 THR A O 1
ATOM 1476 N N . PRO A 1 201 ? 19.688 -2.971 -7.102 1 83.31 201 PRO A N 1
ATOM 1477 C CA . PRO A 1 201 ? 19.25 -4.203 -6.434 1 83.31 201 PRO A CA 1
ATOM 1478 C C . PRO A 1 201 ? 19.031 -4.012 -4.934 1 83.31 201 PRO A C 1
ATOM 1480 O O . PRO A 1 201 ? 18.234 -4.73 -4.332 1 83.31 201 PRO A O 1
ATOM 1483 N N . HIS A 1 202 ? 19.875 -3.189 -4.352 1 79.06 202 HIS A N 1
ATOM 1484 C CA . HIS A 1 202 ? 19.719 -2.859 -2.938 1 79.06 202 HIS A CA 1
ATOM 1485 C C . HIS A 1 202 ? 20.078 -1.399 -2.672 1 79.06 202 HIS A C 1
ATOM 1487 O O . HIS A 1 202 ? 20.828 -0.79 -3.439 1 79.06 202 HIS A O 1
ATOM 1493 N N . HIS A 1 203 ? 19.422 -0.915 -1.637 1 75.75 203 HIS A N 1
ATOM 1494 C CA . HIS A 1 203 ? 19.844 0.409 -1.195 1 75.75 203 HIS A CA 1
ATOM 1495 C C . HIS A 1 203 ? 21.141 0.333 -0.391 1 75.75 203 HIS A C 1
ATOM 1497 O O . HIS A 1 203 ? 21.312 -0.556 0.449 1 75.75 203 HIS A O 1
ATOM 1503 N N . ASP A 1 204 ? 22.109 1.169 -0.837 1 75.69 204 ASP A N 1
ATOM 1504 C CA . ASP A 1 204 ? 23.297 1.348 -0.005 1 75.69 204 ASP A CA 1
ATOM 1505 C C . ASP A 1 204 ? 23.031 2.354 1.114 1 75.69 204 ASP A C 1
ATOM 1507 O O . ASP A 1 204 ? 22.953 3.559 0.867 1 75.69 204 ASP A O 1
ATOM 1511 N N . PRO A 1 205 ? 22.875 1.876 2.338 1 72.38 205 PRO A N 1
ATOM 1512 C CA . PRO A 1 205 ? 22.516 2.791 3.424 1 72.38 205 PRO A CA 1
ATOM 1513 C C . PRO A 1 205 ? 23.594 3.83 3.701 1 72.38 205 PRO A C 1
ATOM 1515 O O . PRO A 1 205 ? 23.344 4.816 4.398 1 72.38 205 PRO A O 1
ATOM 1518 N N . THR A 1 206 ? 24.781 3.518 3.248 1 76.81 206 THR A N 1
ATOM 1519 C CA . THR A 1 206 ? 25.859 4.461 3.48 1 76.81 206 THR A CA 1
ATOM 1520 C C . THR A 1 206 ? 25.766 5.648 2.531 1 76.81 206 THR A C 1
ATOM 1522 O O . THR A 1 206 ? 26.422 6.668 2.73 1 76.81 206 THR A O 1
ATOM 1525 N N . LEU A 1 207 ? 24.875 5.465 1.584 1 79.25 207 LEU A N 1
ATOM 1526 C CA . LEU A 1 207 ? 24.609 6.562 0.658 1 79.25 207 LEU A CA 1
ATOM 1527 C C . LEU A 1 207 ? 23.281 7.234 0.965 1 79.25 207 LEU A C 1
ATOM 1529 O O . LEU A 1 207 ? 22.219 6.633 0.772 1 79.25 207 LEU A O 1
ATOM 1533 N N . PRO A 1 208 ? 23.359 8.43 1.485 1 85.88 208 PRO A N 1
ATOM 1534 C CA . PRO A 1 208 ? 22.109 9.117 1.849 1 85.88 208 PRO A CA 1
ATOM 1535 C C . PRO A 1 208 ? 21.203 9.359 0.649 1 85.88 208 PRO A C 1
ATOM 1537 O O . PRO A 1 208 ? 21.688 9.602 -0.46 1 85.88 208 PRO A O 1
ATOM 1540 N N . ILE A 1 209 ? 19.938 9.234 0.903 1 89.06 209 ILE A N 1
ATOM 1541 C CA . ILE A 1 209 ? 18.938 9.594 -0.097 1 89.06 209 ILE A CA 1
ATOM 1542 C C . ILE A 1 209 ? 18.938 11.102 -0.305 1 89.06 209 ILE A C 1
ATOM 1544 O O . ILE A 1 209 ? 18.766 11.867 0.649 1 89.06 209 ILE A O 1
ATOM 1548 N N . ASP A 1 210 ? 19.141 11.523 -1.535 1 91.81 210 ASP A N 1
ATOM 1549 C CA . ASP A 1 210 ? 19.25 12.938 -1.854 1 91.81 210 ASP A CA 1
ATOM 1550 C C . ASP A 1 210 ? 18.125 13.375 -2.793 1 91.81 210 ASP A C 1
ATOM 1552 O O . ASP A 1 210 ? 18.328 13.477 -4.004 1 91.81 210 ASP A O 1
ATOM 1556 N N . LEU A 1 211 ? 17 13.711 -2.193 1 93.12 211 LEU A N 1
ATOM 1557 C CA . LEU A 1 211 ? 15.859 14.156 -2.979 1 93.12 211 LEU A CA 1
ATOM 1558 C C . LEU A 1 211 ? 16.141 15.5 -3.639 1 93.12 211 LEU A C 1
ATOM 1560 O O . LEU A 1 211 ? 15.594 15.805 -4.703 1 93.12 211 LEU A O 1
ATOM 1564 N N . ARG A 1 212 ? 16.969 16.297 -3.018 1 93 212 ARG A N 1
ATOM 1565 C CA . ARG A 1 212 ? 17.391 17.562 -3.602 1 93 212 ARG A CA 1
ATOM 1566 C C . ARG A 1 212 ? 18.047 17.359 -4.957 1 93 212 ARG A C 1
ATOM 1568 O O . ARG A 1 212 ? 17.703 18.016 -5.938 1 93 212 ARG A O 1
ATOM 1575 N N . LEU A 1 213 ? 19 16.453 -4.953 1 92.56 213 LEU A N 1
ATOM 1576 C CA . LEU A 1 213 ? 19.703 16.141 -6.191 1 92.56 213 LEU A CA 1
ATOM 1577 C C . LEU A 1 213 ? 18.734 15.625 -7.254 1 92.56 213 LEU A C 1
ATOM 1579 O O . LEU A 1 213 ? 18.812 16.031 -8.414 1 92.56 213 LEU A O 1
ATOM 1583 N N . ARG A 1 214 ? 17.859 14.75 -6.84 1 92.88 214 ARG A N 1
ATOM 1584 C CA . ARG A 1 214 ? 16.891 14.18 -7.781 1 92.88 214 ARG A CA 1
ATOM 1585 C C . ARG A 1 214 ? 16.016 15.266 -8.391 1 92.88 214 ARG A C 1
ATOM 1587 O O . ARG A 1 214 ? 15.797 15.281 -9.609 1 92.88 214 ARG A O 1
ATOM 1594 N N . LYS A 1 215 ? 15.578 16.188 -7.613 1 92.06 215 LYS A N 1
ATOM 1595 C CA . LYS A 1 215 ? 14.734 17.281 -8.086 1 92.06 215 LYS A CA 1
ATOM 1596 C C . LYS A 1 215 ? 15.5 18.203 -9.031 1 92.06 215 LYS A C 1
ATOM 1598 O O . LYS A 1 215 ? 14.969 18.625 -10.055 1 92.06 215 LYS A O 1
ATOM 1603 N N . LEU A 1 216 ? 16.688 18.438 -8.719 1 91.81 216 LEU A N 1
ATOM 1604 C CA . LEU A 1 216 ? 17.516 19.312 -9.547 1 91.81 216 LEU A CA 1
ATOM 1605 C C . LEU A 1 216 ? 17.797 18.672 -10.898 1 91.81 216 LEU A C 1
ATOM 1607 O O . LEU A 1 216 ? 17.828 19.359 -11.922 1 91.81 216 LEU A O 1
ATOM 1611 N N . GLN A 1 217 ? 17.969 17.391 -10.922 1 92.5 217 GLN A N 1
ATOM 1612 C CA . GLN A 1 217 ? 18.172 16.656 -12.172 1 92.5 217 GLN A CA 1
ATOM 1613 C C . GLN A 1 217 ? 16.938 16.766 -13.07 1 92.5 217 GLN A C 1
ATOM 1615 O O . GLN A 1 217 ? 17.062 16.984 -14.273 1 92.5 217 GLN A O 1
ATOM 1620 N N . TYR A 1 218 ? 15.836 16.641 -12.492 1 91.19 218 TYR A N 1
ATOM 1621 C CA . TYR A 1 218 ? 14.594 16.781 -13.234 1 91.19 218 TYR A CA 1
ATOM 1622 C C . TYR A 1 218 ? 14.414 18.203 -13.758 1 91.19 218 TYR A C 1
ATOM 1624 O O . TYR A 1 218 ? 14.102 18.406 -14.93 1 91.19 218 TYR A O 1
ATOM 1632 N N . LEU A 1 219 ? 14.641 19.172 -12.914 1 88 219 LEU A N 1
ATOM 1633 C CA . LEU A 1 219 ? 14.391 20.578 -13.25 1 88 219 LEU A CA 1
ATOM 1634 C C . LEU A 1 219 ? 15.445 21.094 -14.227 1 88 219 LEU A C 1
ATOM 1636 O O . LEU A 1 219 ? 15.242 22.125 -14.867 1 88 219 LEU A O 1
ATOM 1640 N N . GLY A 1 220 ? 16.516 20.312 -14.32 1 88.75 220 GLY A N 1
ATOM 1641 C CA . GLY A 1 220 ? 17.5 20.625 -15.344 1 88.75 220 GLY A CA 1
ATOM 1642 C C . GLY A 1 220 ? 17.016 20.266 -16.75 1 88.75 220 GLY A C 1
ATOM 1643 O O . GLY A 1 220 ? 17.5 20.844 -17.734 1 88.75 220 GLY A O 1
ATOM 1644 N N . ASP A 1 221 ? 16.062 19.391 -16.844 1 88.06 221 ASP A N 1
ATOM 1645 C CA . ASP A 1 221 ? 15.633 18.875 -18.125 1 88.06 221 ASP A CA 1
ATOM 1646 C C . ASP A 1 221 ? 14.25 19.422 -18.5 1 88.06 221 ASP A C 1
ATOM 1648 O O . ASP A 1 221 ? 13.844 19.328 -19.672 1 88.06 221 ASP A O 1
ATOM 1652 N N . VAL A 1 222 ? 13.531 19.938 -17.547 1 86.69 222 VAL A N 1
ATOM 1653 C CA . VAL A 1 222 ? 12.164 20.406 -17.766 1 86.69 222 VAL A CA 1
ATOM 1654 C C . VAL A 1 222 ? 12.07 21.891 -17.469 1 86.69 222 VAL A C 1
ATOM 1656 O O . VAL A 1 222 ? 12.586 22.375 -16.469 1 86.69 222 VAL A O 1
ATOM 1659 N N . GLU A 1 223 ? 11.367 22.547 -18.328 1 87.56 223 GLU A N 1
ATOM 1660 C CA . GLU A 1 223 ? 11.148 23.984 -18.109 1 87.56 223 GLU A CA 1
ATOM 1661 C C . GLU A 1 223 ? 10.312 24.234 -16.859 1 87.56 223 GLU A C 1
ATOM 1663 O O . GLU A 1 223 ? 9.266 23.609 -16.672 1 87.56 223 GLU A O 1
ATOM 1668 N N . LEU A 1 224 ? 10.781 25.109 -16.109 1 85 224 LEU A N 1
ATOM 1669 C CA . LEU A 1 224 ? 10.125 25.438 -14.844 1 85 224 LEU A CA 1
ATOM 1670 C C . LEU A 1 224 ? 8.68 25.844 -15.07 1 85 224 LEU A C 1
ATOM 1672 O O . LEU A 1 224 ? 7.797 25.484 -14.289 1 85 224 LEU A O 1
ATOM 1676 N N . ASP A 1 225 ? 8.469 26.531 -16.094 1 88.5 225 ASP A N 1
ATOM 1677 C CA . ASP A 1 225 ? 7.117 26.984 -16.406 1 88.5 225 ASP A CA 1
ATOM 1678 C C . ASP A 1 225 ? 6.191 25.812 -16.703 1 88.5 225 ASP A C 1
ATOM 1680 O O . ASP A 1 225 ? 5.023 25.812 -16.312 1 88.5 225 ASP A O 1
ATOM 1684 N N . GLU A 1 226 ? 6.695 24.906 -17.391 1 88.88 226 GLU A N 1
ATOM 1685 C CA . GLU A 1 226 ? 5.902 23.719 -17.703 1 88.88 226 GLU A CA 1
ATOM 1686 C C . GLU A 1 226 ? 5.57 22.922 -16.453 1 88.88 226 GLU A C 1
ATOM 1688 O O . GLU A 1 226 ? 4.434 22.484 -16.266 1 88.88 226 GLU A O 1
ATOM 1693 N N . PHE A 1 227 ? 6.59 22.859 -15.68 1 87.94 227 PHE A N 1
ATOM 1694 C CA . PHE A 1 227 ? 6.363 22.188 -14.406 1 87.94 227 PHE A CA 1
ATOM 1695 C C . PHE A 1 227 ? 5.285 22.891 -13.602 1 87.94 227 PHE A C 1
ATOM 1697 O O . PHE A 1 227 ? 4.355 22.266 -13.102 1 87.94 227 PHE A O 1
ATOM 1704 N N . THR A 1 228 ? 5.418 24.141 -13.484 1 89.94 228 THR A N 1
ATOM 1705 C CA . THR A 1 228 ? 4.488 24.938 -12.695 1 89.94 228 THR A CA 1
ATOM 1706 C C . THR A 1 228 ? 3.072 24.828 -13.25 1 89.94 228 THR A C 1
ATOM 1708 O O . THR A 1 228 ? 2.109 24.703 -12.484 1 89.94 228 THR A O 1
ATOM 1711 N N . ARG A 1 229 ? 2.957 24.875 -14.461 1 92.94 229 ARG A N 1
ATOM 1712 C CA . ARG A 1 229 ? 1.653 24.766 -15.117 1 92.94 229 ARG A CA 1
ATOM 1713 C C . ARG A 1 229 ? 1.002 23.422 -14.828 1 92.94 229 ARG A C 1
ATOM 1715 O O . ARG A 1 229 ? -0.178 23.359 -14.477 1 92.94 229 ARG A O 1
ATOM 1722 N N . ARG A 1 230 ? 1.705 22.375 -14.992 1 92.31 230 ARG A N 1
ATOM 1723 C CA . ARG A 1 230 ? 1.18 21.031 -14.781 1 92.31 230 ARG A CA 1
ATOM 1724 C C . ARG A 1 230 ? 0.809 20.812 -13.312 1 92.31 230 ARG A C 1
ATOM 1726 O O . ARG A 1 230 ? -0.229 20.219 -13.016 1 92.31 230 ARG A O 1
ATOM 1733 N N . PHE A 1 231 ? 1.688 21.344 -12.547 1 92.38 231 PHE A N 1
ATOM 1734 C CA . PHE A 1 231 ? 1.451 21.234 -11.117 1 92.38 231 PHE A CA 1
ATOM 1735 C C . PHE A 1 231 ? 0.153 21.938 -10.727 1 92.38 231 PHE A C 1
ATOM 1737 O O . PHE A 1 231 ? -0.689 21.344 -10.039 1 92.38 231 PHE A O 1
ATOM 1744 N N . ARG A 1 232 ? -0.021 23.125 -11.148 1 94.38 232 ARG A N 1
ATOM 1745 C CA . ARG A 1 232 ? -1.2 23.906 -10.82 1 94.38 232 ARG A CA 1
ATOM 1746 C C . ARG A 1 232 ? -2.461 23.297 -11.406 1 94.38 232 ARG A C 1
ATOM 1748 O O . ARG A 1 232 ? -3.518 23.297 -10.773 1 94.38 232 ARG A O 1
ATOM 1755 N N . ALA A 1 233 ? -2.326 22.797 -12.578 1 95.38 233 ALA A N 1
ATOM 1756 C CA . ALA A 1 233 ? -3.471 22.156 -13.227 1 95.38 233 ALA A CA 1
ATOM 1757 C C . ALA A 1 233 ? -3.941 20.938 -12.453 1 95.38 233 ALA A C 1
ATOM 1759 O O . ALA A 1 233 ? -5.145 20.734 -12.266 1 95.38 233 ALA A O 1
ATOM 1760 N N . GLY A 1 234 ? -2.982 20.109 -12.039 1 95.94 234 GLY A N 1
ATOM 1761 C CA . GLY A 1 234 ? -3.326 18.922 -11.273 1 95.94 234 GLY A CA 1
ATOM 1762 C C . GLY A 1 234 ? -4.012 19.25 -9.961 1 95.94 234 GLY A C 1
ATOM 1763 O O . GLY A 1 234 ? -5.047 18.656 -9.633 1 95.94 234 GLY A O 1
ATOM 1764 N N . LEU A 1 235 ? -3.465 20.203 -9.266 1 97.25 235 LEU A N 1
ATOM 1765 C CA . LEU A 1 235 ? -4.047 20.609 -7.992 1 97.25 235 LEU A CA 1
ATOM 1766 C C . LEU A 1 235 ? -5.438 21.203 -8.188 1 97.25 235 LEU A C 1
ATOM 1768 O O . LEU A 1 235 ? -6.383 20.828 -7.484 1 97.25 235 LEU A O 1
ATOM 1772 N N . SER A 1 236 ? -5.543 22.094 -9.125 1 97.31 236 SER A N 1
ATOM 1773 C CA . SER A 1 236 ? -6.816 22.75 -9.375 1 97.31 236 SER A CA 1
ATOM 1774 C C . SER A 1 236 ? -7.891 21.75 -9.781 1 97.31 236 SER A C 1
ATOM 1776 O O . SER A 1 236 ? -9.031 21.844 -9.32 1 97.31 236 SER A O 1
ATOM 1778 N N . ASP A 1 237 ? -7.527 20.844 -10.633 1 97.69 237 ASP A N 1
ATOM 1779 C CA . ASP A 1 237 ? -8.477 19.828 -11.062 1 97.69 237 ASP A CA 1
ATOM 1780 C C . ASP A 1 237 ? -8.961 18.984 -9.875 1 97.69 237 ASP A C 1
ATOM 1782 O O . ASP A 1 237 ? -10.148 18.703 -9.758 1 97.69 237 ASP A O 1
ATOM 1786 N N . CYS A 1 238 ? -8.039 18.625 -9.078 1 98.19 238 CYS A N 1
ATOM 1787 C CA . CYS A 1 238 ? -8.352 17.828 -7.902 1 98.19 238 CYS A CA 1
ATOM 1788 C C . CYS A 1 238 ? -9.312 18.562 -6.973 1 98.19 238 CYS A C 1
ATOM 1790 O O . CYS A 1 238 ? -10.32 18 -6.543 1 98.19 238 CYS A O 1
ATOM 1792 N N . VAL A 1 239 ? -8.992 19.797 -6.699 1 98.56 239 VAL A N 1
ATOM 1793 C CA . VAL A 1 239 ? -9.781 20.625 -5.793 1 98.56 239 VAL A CA 1
ATOM 1794 C C . VAL A 1 239 ? -11.156 20.891 -6.406 1 98.56 239 VAL A C 1
ATOM 1796 O O . VAL A 1 239 ? -12.18 20.766 -5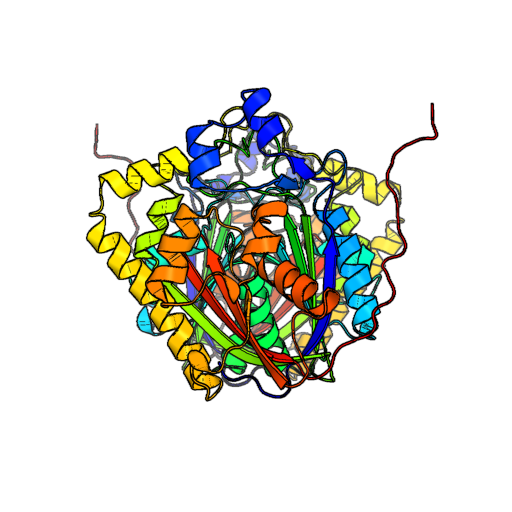.73 1 98.56 239 VAL A O 1
ATOM 1799 N N . ASP A 1 240 ? -11.211 21.203 -7.684 1 98.38 240 ASP A N 1
ATOM 1800 C CA . ASP A 1 240 ? -12.461 21.5 -8.367 1 98.38 240 ASP A CA 1
ATOM 1801 C C . ASP A 1 240 ? -13.406 20.297 -8.336 1 98.38 240 ASP A C 1
ATOM 1803 O O . ASP A 1 240 ? -14.609 20.469 -8.117 1 98.38 240 ASP A O 1
ATOM 1807 N N . ARG A 1 241 ? -12.875 19.156 -8.523 1 97.94 241 ARG A N 1
ATOM 1808 C CA . ARG A 1 241 ? -13.68 17.938 -8.492 1 97.94 241 ARG A CA 1
ATOM 1809 C C . ARG A 1 241 ? -14.273 17.703 -7.109 1 97.94 241 ARG A C 1
ATOM 1811 O O . ARG A 1 241 ? -15.453 17.359 -6.98 1 97.94 241 ARG A O 1
ATOM 1818 N N . ALA A 1 242 ? -13.445 17.891 -6.117 1 98.44 242 ALA A N 1
ATOM 1819 C CA . ALA A 1 242 ? -13.922 17.703 -4.746 1 98.44 242 ALA A CA 1
ATOM 1820 C C . ALA A 1 242 ? -15.016 18.703 -4.402 1 98.44 242 ALA A C 1
ATOM 1822 O O . ALA A 1 242 ? -16.016 18.344 -3.773 1 98.44 242 ALA A O 1
ATOM 1823 N N . LEU A 1 243 ? -14.82 19.938 -4.777 1 98.69 243 LEU A N 1
ATOM 1824 C CA . LEU A 1 243 ? -15.797 20.984 -4.523 1 98.69 243 LEU A CA 1
ATOM 1825 C C . LEU A 1 243 ? -17.109 20.703 -5.254 1 98.69 243 LEU A C 1
ATOM 1827 O O . LEU A 1 243 ? -18.188 20.859 -4.68 1 98.69 243 LEU A O 1
ATOM 1831 N N . HIS A 1 244 ? -16.984 20.266 -6.461 1 98.56 244 HIS A N 1
ATOM 1832 C CA . HIS A 1 244 ? -18.156 19.938 -7.258 1 98.56 244 HIS A CA 1
ATOM 1833 C C . HIS A 1 244 ? -18.953 18.812 -6.609 1 98.56 244 HIS A C 1
ATOM 1835 O O . HIS A 1 244 ? -20.172 18.922 -6.445 1 98.56 244 HIS A O 1
ATOM 1841 N N . ASP A 1 245 ? -18.266 17.781 -6.23 1 97.69 245 ASP A N 1
ATOM 1842 C CA . ASP A 1 245 ? -18.938 16.625 -5.645 1 97.69 245 ASP A CA 1
ATOM 1843 C C . ASP A 1 245 ? -19.562 16.969 -4.297 1 97.69 245 ASP A C 1
ATOM 1845 O O . ASP A 1 245 ? -20.594 16.406 -3.926 1 97.69 245 ASP A O 1
ATOM 1849 N N . ALA A 1 246 ? -18.938 17.875 -3.588 1 98.19 246 ALA A N 1
ATOM 1850 C CA . ALA A 1 246 ? -19.453 18.297 -2.289 1 98.19 246 ALA A CA 1
ATOM 1851 C C . ALA A 1 246 ? -20.531 19.375 -2.447 1 98.19 246 ALA A C 1
ATOM 1853 O O . ALA A 1 246 ? -21.188 19.75 -1.479 1 98.19 246 ALA A O 1
ATOM 1854 N N . ASP A 1 247 ? -20.672 19.906 -3.588 1 98.12 247 ASP A N 1
ATOM 1855 C CA . ASP A 1 247 ? -21.625 20.969 -3.914 1 98.12 247 ASP A CA 1
ATOM 1856 C C . ASP A 1 247 ? -21.375 22.219 -3.066 1 98.12 247 ASP A C 1
ATOM 1858 O O . ASP A 1 247 ? -22.281 22.719 -2.406 1 98.12 247 ASP A O 1
ATOM 1862 N N . ILE A 1 248 ? -20.094 22.625 -3.055 1 98.25 248 ILE A N 1
ATOM 1863 C CA . ILE A 1 248 ? -19.703 23.859 -2.359 1 98.25 248 ILE A CA 1
ATOM 1864 C C . ILE A 1 248 ? -18.703 24.625 -3.207 1 98.25 248 ILE A C 1
ATOM 1866 O O . ILE A 1 248 ? -18.234 24.141 -4.238 1 98.25 248 ILE A O 1
ATOM 1870 N N . ARG A 1 249 ? -18.531 25.953 -2.801 1 97.94 249 ARG A N 1
ATOM 1871 C CA . ARG A 1 249 ? -17.5 26.797 -3.404 1 97.94 249 ARG A CA 1
ATOM 1872 C C . ARG A 1 249 ? -16.266 26.875 -2.514 1 97.94 249 ARG A C 1
ATOM 1874 O O . ARG A 1 249 ? -16.359 26.703 -1.296 1 97.94 249 ARG A O 1
ATOM 1881 N N . LEU A 1 250 ? -15.078 27.047 -3.146 1 98.5 250 LEU A N 1
ATOM 1882 C CA . LEU A 1 250 ? -13.82 27.156 -2.41 1 98.5 250 LEU A CA 1
ATOM 1883 C C . LEU A 1 250 ? -13.945 28.172 -1.276 1 98.5 250 LEU A C 1
ATOM 1885 O O . LEU A 1 250 ? -13.406 27.953 -0.187 1 98.5 250 LEU A O 1
ATOM 1889 N N . GLY A 1 251 ? -14.625 29.234 -1.505 1 98 251 GLY A N 1
ATOM 1890 C CA . GLY A 1 251 ? -14.805 30.297 -0.526 1 98 251 GLY A CA 1
ATOM 1891 C C . GLY A 1 251 ? -15.625 29.875 0.676 1 98 251 GLY A C 1
ATOM 1892 O O . GLY A 1 251 ? -15.625 30.547 1.709 1 98 251 GLY A O 1
ATOM 1893 N N . ASP A 1 252 ? -16.344 28.75 0.57 1 98.44 252 ASP A N 1
ATOM 1894 C CA . ASP A 1 252 ? -17.156 28.234 1.668 1 98.44 252 ASP A CA 1
ATOM 1895 C C . ASP A 1 252 ? -16.297 27.5 2.693 1 98.44 252 ASP A C 1
ATOM 1897 O O . ASP A 1 252 ? -16.734 27.234 3.809 1 98.44 252 ASP A O 1
ATOM 1901 N N . VAL A 1 253 ? -15.062 27.188 2.314 1 98.81 253 VAL A N 1
ATOM 1902 C CA . VAL A 1 253 ? -14.188 26.406 3.18 1 98.81 253 VAL A CA 1
ATOM 1903 C C . VAL A 1 253 ? -13.633 27.297 4.293 1 98.81 253 VAL A C 1
ATOM 1905 O O . VAL A 1 253 ? -13.047 28.344 4.027 1 98.81 253 VAL A O 1
ATOM 1908 N N . ALA A 1 254 ? -13.797 26.828 5.477 1 98.75 254 ALA A N 1
ATOM 1909 C CA . ALA A 1 254 ? -13.391 27.609 6.641 1 98.75 254 ALA A CA 1
ATOM 1910 C C . ALA A 1 254 ? -11.914 27.406 6.953 1 98.75 254 ALA A C 1
ATOM 1912 O O . ALA A 1 254 ? -11.234 28.328 7.426 1 98.75 254 ALA A O 1
ATOM 1913 N N . ARG A 1 255 ? -11.453 26.219 6.789 1 98.81 255 ARG A N 1
ATOM 1914 C CA . ARG A 1 255 ? -10.062 25.875 7.102 1 98.81 255 ARG A CA 1
ATOM 1915 C C . ARG A 1 255 ? -9.492 24.922 6.07 1 98.81 255 ARG A C 1
ATOM 1917 O O . ARG A 1 255 ? -10.195 24.031 5.586 1 98.81 255 ARG A O 1
ATOM 1924 N N . PHE A 1 256 ? -8.211 25.125 5.797 1 98.88 256 PHE A N 1
ATOM 1925 C CA . PHE A 1 256 ? -7.453 24.234 4.918 1 98.88 256 PHE A CA 1
ATOM 1926 C C . PHE A 1 256 ? -6.348 23.516 5.688 1 98.88 256 PHE A C 1
ATOM 1928 O O . PHE A 1 256 ? -5.48 24.172 6.277 1 98.88 256 PHE A O 1
ATOM 1935 N N . VAL A 1 257 ? -6.434 22.188 5.691 1 98.88 257 VAL A N 1
ATOM 1936 C CA . VAL A 1 257 ? -5.297 21.406 6.164 1 98.88 257 VAL A CA 1
ATOM 1937 C C . VAL A 1 257 ? -4.305 21.203 5.023 1 98.88 257 VAL A C 1
ATOM 1939 O O . VAL A 1 257 ? -4.633 20.562 4.02 1 98.88 257 VAL A O 1
ATOM 1942 N N . VAL A 1 258 ? -3.158 21.734 5.184 1 98.56 258 VAL A N 1
ATOM 1943 C CA . VAL A 1 258 ? -2.156 21.688 4.121 1 98.56 258 VAL A CA 1
ATOM 1944 C C . VAL A 1 258 ? -0.949 20.875 4.586 1 98.56 258 VAL A C 1
ATOM 1946 O O . VAL A 1 258 ? -0.719 20.719 5.789 1 98.56 258 VAL A O 1
ATOM 1949 N N . PRO A 1 259 ? -0.18 20.281 3.633 1 98.12 259 PRO A N 1
ATOM 1950 C CA . PRO A 1 259 ? 1.052 19.594 4.039 1 98.12 259 PRO A CA 1
ATOM 1951 C C . PRO A 1 259 ? 2.004 20.516 4.809 1 98.12 259 PRO A C 1
ATOM 1953 O O . PRO A 1 259 ? 2.076 21.703 4.527 1 98.12 259 PRO A O 1
ATOM 1956 N N . HIS A 1 260 ? 2.75 19.922 5.66 1 98.5 260 HIS A N 1
ATOM 1957 C CA . HIS A 1 260 ? 3.701 20.688 6.469 1 98.5 260 HIS A CA 1
ATOM 1958 C C . HIS A 1 260 ? 4.934 21.062 5.652 1 98.5 260 HIS A C 1
ATOM 1960 O O . HIS A 1 260 ? 6.062 20.797 6.066 1 98.5 260 HIS A O 1
ATOM 1966 N N . PHE A 1 261 ? 4.777 21.797 4.602 1 97.56 261 PHE A N 1
ATOM 1967 C CA . PHE A 1 261 ? 5.855 22.312 3.766 1 97.56 261 PHE A CA 1
ATOM 1968 C C . PHE A 1 261 ? 6.488 23.547 4.395 1 97.56 261 PHE A C 1
ATOM 1970 O O . PHE A 1 261 ? 5.855 24.234 5.199 1 97.56 261 PHE A O 1
ATOM 1977 N N . GLY A 1 262 ? 7.773 23.781 4.031 1 98 262 GLY A N 1
ATOM 1978 C CA . GLY A 1 262 ? 8.297 25.109 4.281 1 98 262 GLY A CA 1
ATOM 1979 C C . GLY A 1 262 ? 7.547 26.203 3.535 1 98 262 GLY A C 1
ATOM 1980 O O . GLY A 1 262 ? 6.844 25.922 2.562 1 98 262 GLY A O 1
ATOM 1981 N N . ARG A 1 263 ? 7.727 27.406 4.016 1 98.06 263 ARG A N 1
ATOM 1982 C CA . ARG A 1 263 ? 6.922 28.531 3.551 1 98.06 263 ARG A CA 1
ATOM 1983 C C . ARG A 1 263 ? 7.059 28.719 2.043 1 98.06 263 ARG A C 1
ATOM 1985 O O . ARG A 1 263 ? 6.074 28.984 1.352 1 98.06 263 ARG A O 1
ATOM 1992 N N . ILE A 1 264 ? 8.195 28.578 1.507 1 95.75 264 ILE A N 1
ATOM 1993 C CA . ILE A 1 264 ? 8.453 28.828 0.093 1 95.75 264 ILE A CA 1
ATOM 1994 C C . ILE A 1 264 ? 7.707 27.812 -0.759 1 95.75 264 ILE A C 1
ATOM 1996 O O . ILE A 1 264 ? 7.133 28.156 -1.796 1 95.75 264 ILE A O 1
ATOM 2000 N N . VAL A 1 265 ? 7.758 26.562 -0.34 1 94.88 265 VAL A N 1
ATOM 2001 C CA . VAL A 1 265 ? 7.086 25.5 -1.079 1 94.88 265 VAL A CA 1
ATOM 2002 C C . VAL A 1 265 ? 5.574 25.641 -0.912 1 94.88 265 VAL A C 1
ATOM 2004 O O . VAL A 1 265 ? 4.82 25.516 -1.88 1 94.88 265 VAL A O 1
ATOM 2007 N N . LEU A 1 266 ? 5.152 25.922 0.288 1 97.25 266 LEU A N 1
ATOM 2008 C CA . LEU A 1 266 ? 3.727 26.094 0.55 1 97.25 266 LEU A CA 1
ATOM 2009 C C . LEU A 1 266 ? 3.154 27.234 -0.288 1 97.25 266 LEU A C 1
ATOM 2011 O O . LEU A 1 266 ? 2.07 27.109 -0.86 1 97.25 266 LEU A O 1
ATOM 2015 N N . GLN A 1 267 ? 3.869 28.312 -0.313 1 96.56 267 GLN A N 1
ATOM 2016 C CA . GLN A 1 267 ? 3.443 29.469 -1.081 1 96.56 267 GLN A CA 1
ATOM 2017 C C . GLN A 1 267 ? 3.26 29.125 -2.555 1 96.56 267 GLN A C 1
ATOM 2019 O O . GLN A 1 267 ? 2.234 29.453 -3.154 1 96.56 267 GLN A O 1
ATOM 2024 N N . ARG A 1 268 ? 4.18 28.484 -3.074 1 92.19 268 ARG A N 1
ATOM 2025 C CA . ARG A 1 268 ? 4.191 28.203 -4.504 1 92.19 268 ARG A CA 1
ATOM 2026 C C . ARG A 1 268 ? 3.186 27.109 -4.855 1 92.19 268 ARG A C 1
ATOM 2028 O O . ARG A 1 268 ? 2.412 27.25 -5.805 1 92.19 268 ARG A O 1
ATOM 2035 N N . GLU A 1 269 ? 3.178 26.031 -4.059 1 91.94 269 GLU A N 1
ATOM 2036 C CA . GLU A 1 269 ? 2.492 24.812 -4.469 1 91.94 269 GLU A CA 1
ATOM 2037 C C . GLU A 1 269 ? 1.028 24.828 -4.035 1 91.94 269 GLU A C 1
ATOM 2039 O O . GLU A 1 269 ? 0.203 24.109 -4.586 1 91.94 269 GLU A O 1
ATOM 2044 N N . VAL A 1 270 ? 0.692 25.656 -3.057 1 95.31 270 VAL A N 1
ATOM 2045 C CA . VAL A 1 270 ? -0.676 25.578 -2.555 1 95.31 270 VAL A CA 1
ATOM 2046 C C . VAL A 1 270 ? -1.312 26.969 -2.562 1 95.31 270 VAL A C 1
ATOM 2048 O O . VAL A 1 270 ? -2.285 27.203 -3.281 1 95.31 270 VAL A O 1
ATOM 2051 N N . LEU A 1 271 ? -0.736 27.922 -1.848 1 96.88 271 LEU A N 1
ATOM 2052 C CA . LEU A 1 271 ? -1.378 29.203 -1.6 1 96.88 271 LEU A CA 1
ATOM 2053 C C . LEU A 1 271 ? -1.548 29.984 -2.898 1 96.88 271 LEU A C 1
ATOM 2055 O O . LEU A 1 271 ? -2.641 30.469 -3.195 1 96.88 271 LEU A O 1
ATOM 2059 N N . ALA A 1 272 ? -0.501 30.062 -3.658 1 95 272 ALA A N 1
ATOM 2060 C CA . ALA A 1 272 ? -0.568 30.797 -4.918 1 95 272 ALA A CA 1
ATOM 2061 C C . ALA A 1 272 ? -1.444 30.062 -5.934 1 95 272 ALA A C 1
ATOM 2063 O O . ALA A 1 272 ? -2.152 30.703 -6.719 1 95 272 ALA A O 1
ATOM 2064 N N . ALA A 1 273 ? -1.389 28.781 -5.871 1 93.88 273 ALA A N 1
ATOM 2065 C CA . ALA A 1 273 ? -2.123 27.969 -6.84 1 93.88 273 ALA A CA 1
ATOM 2066 C C . ALA A 1 273 ? -3.627 28.062 -6.598 1 93.88 273 ALA A C 1
ATOM 2068 O O . ALA A 1 273 ? -4.418 28.047 -7.547 1 93.88 273 ALA A O 1
ATOM 2069 N N . LEU A 1 274 ? -4.031 28.141 -5.367 1 96.62 274 LEU A N 1
ATOM 2070 C CA . LEU A 1 274 ? -5.449 28.109 -5.031 1 96.62 274 LEU A CA 1
ATOM 2071 C C . LEU A 1 274 ? -5.941 29.484 -4.605 1 96.62 274 LEU A C 1
ATOM 2073 O O . LEU A 1 274 ? -7.145 29.703 -4.418 1 96.62 274 LEU A O 1
ATOM 2077 N N . ASP A 1 275 ? -5.051 30.422 -4.5 1 96.06 275 ASP A N 1
ATOM 2078 C CA . ASP A 1 275 ? -5.359 31.766 -4.031 1 96.06 275 ASP A CA 1
ATOM 2079 C C . ASP A 1 275 ? -6.047 31.734 -2.67 1 96.06 275 ASP A C 1
ATOM 2081 O O . ASP A 1 275 ? -7.145 32.25 -2.51 1 96.06 275 ASP A O 1
ATOM 2085 N N . ILE A 1 276 ? -5.387 31.125 -1.762 1 96.75 276 ILE A N 1
ATOM 2086 C CA . ILE A 1 276 ? -5.93 31.031 -0.411 1 96.75 276 ILE A CA 1
ATOM 2087 C C . ILE A 1 276 ? -5.004 31.75 0.57 1 96.75 276 ILE A C 1
ATOM 2089 O O . ILE A 1 276 ? -3.787 31.797 0.366 1 96.75 276 ILE A O 1
ATOM 2093 N N . ASP A 1 277 ? -5.629 32.281 1.64 1 97.75 277 ASP A N 1
ATOM 2094 C CA . ASP A 1 277 ? -4.898 32.969 2.68 1 97.75 277 ASP A CA 1
ATOM 2095 C C . ASP A 1 277 ? -4.188 32 3.621 1 97.75 277 ASP A C 1
ATOM 2097 O O . ASP A 1 277 ? -4.777 31.016 4.059 1 97.75 277 ASP A O 1
ATOM 2101 N N . LEU A 1 278 ? -3 32.375 3.92 1 98.12 278 LEU A N 1
ATOM 2102 C CA . LEU A 1 278 ? -2.17 31.562 4.809 1 98.12 278 LEU A CA 1
ATOM 2103 C C . LEU A 1 278 ? -2.875 31.328 6.141 1 98.12 278 LEU A C 1
ATOM 2105 O O . LEU A 1 278 ? -2.762 30.234 6.723 1 98.12 278 LEU A O 1
ATOM 2109 N N . ASP A 1 279 ? -3.596 32.312 6.641 1 97.75 279 ASP A N 1
ATOM 2110 C CA . ASP A 1 279 ? -4.18 32.25 7.977 1 97.75 279 ASP A CA 1
ATOM 2111 C C . ASP A 1 279 ? -5.32 31.25 8.047 1 97.75 279 ASP A C 1
ATOM 2113 O O . ASP A 1 279 ? -5.742 30.859 9.133 1 97.75 279 ASP A O 1
ATOM 2117 N N . LEU A 1 280 ? -5.824 30.812 6.938 1 98.31 280 LEU A N 1
ATOM 2118 C CA . LEU A 1 280 ? -6.895 29.828 6.898 1 98.31 280 LEU A CA 1
ATOM 2119 C C . LEU A 1 280 ? -6.328 28.406 6.965 1 98.31 280 LEU A C 1
ATOM 2121 O O . LEU A 1 280 ? -7.082 27.438 7.098 1 98.31 280 LEU A O 1
ATOM 2125 N N . THR A 1 281 ? -5.02 28.328 6.965 1 98.75 281 THR A N 1
ATOM 2126 C CA . THR A 1 281 ? -4.395 27.016 6.879 1 98.75 281 THR A CA 1
ATOM 2127 C C . THR A 1 281 ? -3.869 26.562 8.242 1 98.75 281 THR A C 1
ATOM 2129 O O . THR A 1 281 ? -3.908 27.344 9.203 1 98.75 281 THR A O 1
ATOM 2132 N N . THR A 1 282 ? -3.357 25.359 8.266 1 98.69 282 THR A N 1
ATOM 2133 C CA . THR A 1 282 ? -2.754 24.812 9.477 1 98.69 282 THR A CA 1
ATOM 2134 C C . THR A 1 282 ? -1.267 25.141 9.539 1 98.69 282 THR A C 1
ATOM 2136 O O . THR A 1 282 ? -0.519 24.531 10.297 1 98.69 282 THR A O 1
ATOM 2139 N N . TRP A 1 283 ? -0.812 26.109 8.805 1 98.31 283 TRP A N 1
ATOM 2140 C CA . TRP A 1 283 ? 0.604 26.438 8.672 1 98.31 283 TRP A CA 1
ATOM 2141 C C . TRP A 1 283 ? 1.197 26.828 10.023 1 98.31 283 TRP A C 1
ATOM 2143 O O . TRP A 1 283 ? 2.311 26.406 10.359 1 98.31 283 TRP A O 1
ATOM 2153 N N . SER A 1 284 ? 0.465 27.609 10.805 1 98.25 284 SER A N 1
ATOM 2154 C CA . SER A 1 284 ? 1.007 28.125 12.055 1 98.25 284 SER A CA 1
ATOM 2155 C C . SER A 1 284 ? 1.414 27 13 1 98.25 284 SER A C 1
ATOM 2157 O O . SER A 1 284 ? 2.385 27.125 13.75 1 98.25 284 SER A O 1
ATOM 2159 N N . TRP A 1 285 ? 0.694 25.969 12.922 1 98.69 285 TRP A N 1
ATOM 2160 C CA . TRP A 1 285 ? 1.03 24.812 13.734 1 98.69 285 TRP A CA 1
ATOM 2161 C C . TRP A 1 285 ? 1.998 23.891 13 1 98.69 285 TRP A C 1
ATOM 2163 O O . TRP A 1 285 ? 2.967 23.391 13.586 1 98.69 285 TRP A O 1
ATOM 2173 N N . GLY A 1 286 ? 1.754 23.656 11.703 1 98.62 286 GLY A N 1
ATOM 2174 C CA . GLY A 1 286 ? 2.582 22.766 10.906 1 98.62 286 GLY A CA 1
ATOM 2175 C C . GLY A 1 286 ? 4.051 23.141 10.922 1 98.62 286 GLY A C 1
ATOM 2176 O O . GLY A 1 286 ? 4.922 22.281 10.891 1 98.62 286 GLY A O 1
ATOM 2177 N N . ARG A 1 287 ? 4.328 24.438 10.984 1 98.69 287 ARG A N 1
ATOM 2178 C CA . ARG A 1 287 ? 5.703 24.922 10.938 1 98.69 287 ARG A CA 1
ATOM 2179 C C . ARG A 1 287 ? 6.453 24.562 12.219 1 98.69 287 ARG A C 1
ATOM 2181 O O . ARG A 1 287 ? 7.672 24.734 12.297 1 98.69 287 ARG A O 1
ATOM 2188 N N . THR A 1 288 ? 5.738 24.078 13.266 1 98.81 288 THR A N 1
ATOM 2189 C CA . THR A 1 288 ? 6.371 23.672 14.516 1 98.81 288 THR A CA 1
ATOM 2190 C C . THR A 1 288 ? 6.559 22.156 14.555 1 98.81 288 THR A C 1
ATOM 2192 O O . THR A 1 288 ? 7.203 21.625 15.469 1 98.81 288 THR A O 1
ATOM 2195 N N . VAL A 1 289 ? 6.055 21.422 13.609 1 98.75 289 VAL A N 1
ATOM 2196 C CA . VAL A 1 289 ? 6.004 19.969 13.656 1 98.75 289 VAL A CA 1
ATOM 2197 C C . VAL A 1 289 ? 6.973 19.391 12.625 1 98.75 289 VAL A C 1
ATOM 2199 O O . VAL A 1 289 ? 7.656 18.406 12.891 1 98.75 289 VAL A O 1
ATOM 2202 N N . GLY A 1 290 ? 7.074 19.953 11.477 1 98.69 290 GLY A N 1
ATOM 2203 C CA . GLY A 1 290 ? 7.758 19.375 10.336 1 98.69 290 GLY A CA 1
ATOM 2204 C C . GLY A 1 290 ? 6.871 18.438 9.523 1 98.69 290 GLY A C 1
ATOM 2205 O O . GLY A 1 290 ? 5.77 18.094 9.953 1 98.69 290 GLY A O 1
ATOM 2206 N N . HIS A 1 291 ? 7.293 18.078 8.344 1 98.44 291 HIS A N 1
ATOM 2207 C CA . HIS A 1 291 ? 6.535 17.234 7.426 1 98.44 291 HIS A CA 1
ATOM 2208 C C . HIS A 1 291 ? 6.48 15.789 7.922 1 98.44 291 HIS A C 1
ATOM 2210 O O . HIS A 1 291 ? 7.504 15.109 7.973 1 98.44 291 HIS A O 1
ATOM 2216 N N . LEU A 1 292 ? 5.336 15.305 8.211 1 98.62 292 LEU A N 1
ATOM 2217 C CA . LEU A 1 292 ? 5.164 14.008 8.852 1 98.62 292 LEU A CA 1
ATOM 2218 C C . LEU A 1 292 ? 5.082 12.891 7.812 1 98.62 292 LEU A C 1
ATOM 2220 O O . LEU A 1 292 ? 4.512 11.828 8.078 1 98.62 292 LEU A O 1
ATOM 2224 N N . GLY A 1 293 ? 5.527 13.133 6.609 1 97.44 293 GLY A N 1
ATOM 2225 C CA . GLY A 1 293 ? 5.406 12.133 5.562 1 97.44 293 GLY A CA 1
ATOM 2226 C C . GLY A 1 293 ? 3.977 11.922 5.098 1 97.44 293 GLY A C 1
ATOM 2227 O O . GLY A 1 293 ? 3.393 12.797 4.453 1 97.44 293 GLY A O 1
ATOM 2228 N N . ALA A 1 294 ? 3.432 10.82 5.531 1 97.81 294 ALA A N 1
ATOM 2229 C CA . ALA A 1 294 ? 2.082 10.492 5.082 1 97.81 294 ALA A CA 1
ATOM 2230 C C . ALA A 1 294 ? 1.035 11.023 6.055 1 97.81 294 ALA A C 1
ATOM 2232 O O . ALA A 1 294 ? -0.168 10.906 5.812 1 97.81 294 ALA A O 1
ATOM 2233 N N . GLY A 1 295 ? 1.395 11.688 7.133 1 98.5 295 GLY A N 1
ATOM 2234 C CA . GLY A 1 295 ? 0.452 11.82 8.234 1 98.5 295 GLY A CA 1
ATOM 2235 C C . GLY A 1 295 ? -0.021 13.242 8.445 1 98.5 295 GLY A C 1
ATOM 2236 O O . GLY A 1 295 ? -0.726 13.531 9.414 1 98.5 295 GLY A O 1
ATOM 2237 N N . ASP A 1 296 ? 0.315 14.195 7.578 1 98.81 296 ASP A N 1
ATOM 2238 C CA . ASP A 1 296 ? 0.052 15.617 7.809 1 98.81 296 ASP A CA 1
ATOM 2239 C C . ASP A 1 296 ? -1.447 15.883 7.918 1 98.81 296 ASP A C 1
ATOM 2241 O O . ASP A 1 296 ? -1.879 16.703 8.734 1 98.81 296 ASP A O 1
ATOM 2245 N N . GLN A 1 297 ? -2.252 15.258 7.117 1 98.88 297 GLN A N 1
ATOM 2246 C CA . GLN A 1 297 ? -3.654 15.625 6.977 1 98.88 297 GLN A CA 1
ATOM 2247 C C . GLN A 1 297 ? -4.465 15.188 8.188 1 98.88 297 GLN A C 1
ATOM 2249 O O . GLN A 1 297 ? -5.281 15.953 8.711 1 98.88 297 GLN A O 1
ATOM 2254 N N . ILE A 1 298 ? -4.188 13.945 8.648 1 98.94 298 ILE A N 1
ATOM 2255 C CA . ILE A 1 298 ? -4.879 13.508 9.859 1 98.94 298 ILE A CA 1
ATOM 2256 C C . ILE A 1 298 ? -4.441 14.359 11.047 1 98.94 298 ILE A C 1
ATOM 2258 O O . ILE A 1 298 ? -5.27 14.805 11.836 1 98.94 298 ILE A O 1
ATOM 2262 N N . ALA A 1 299 ? -3.125 14.586 11.109 1 98.88 299 ALA A N 1
ATOM 2263 C CA . ALA A 1 299 ? -2.59 15.375 12.219 1 98.88 299 ALA A CA 1
ATOM 2264 C C . ALA A 1 299 ? -3.164 16.797 12.211 1 98.88 299 ALA A C 1
ATOM 2266 O O . ALA A 1 299 ? -3.504 17.344 13.266 1 98.88 299 ALA A O 1
ATOM 2267 N N . GLY A 1 300 ? -3.217 17.391 11.031 1 98.88 300 GLY A N 1
ATOM 2268 C CA . GLY A 1 300 ? -3.758 18.734 10.914 1 98.88 300 GLY A CA 1
ATOM 2269 C C . GLY A 1 300 ? -5.211 18.828 11.344 1 98.88 300 GLY A C 1
ATOM 2270 O O . GLY A 1 300 ? -5.586 19.75 12.062 1 98.88 300 GLY A O 1
ATOM 2271 N N . LEU A 1 301 ? -6.031 17.922 10.867 1 98.88 301 LEU A N 1
ATOM 2272 C CA . LEU A 1 301 ? -7.434 17.922 11.266 1 98.88 301 LEU A CA 1
ATOM 2273 C C . LEU A 1 301 ? -7.57 17.703 12.773 1 98.88 301 LEU A C 1
ATOM 2275 O O . LEU A 1 301 ? -8.391 18.359 13.422 1 98.88 301 LEU A O 1
ATOM 2279 N N . ASP A 1 302 ? -6.82 16.766 13.281 1 98.62 302 ASP A N 1
ATOM 2280 C CA . ASP A 1 302 ? -6.801 16.531 14.719 1 98.62 302 ASP A CA 1
ATOM 2281 C C . ASP A 1 302 ? -6.48 17.797 15.492 1 98.62 302 ASP A C 1
ATOM 2283 O O . ASP A 1 302 ? -7.129 18.109 16.5 1 98.62 302 ASP A O 1
ATOM 2287 N N . HIS A 1 303 ? -5.473 18.531 15.047 1 98.38 303 HIS A N 1
ATOM 2288 C CA . HIS A 1 303 ? -5.062 19.781 15.672 1 98.38 303 HIS A CA 1
ATOM 2289 C C . HIS A 1 303 ? -6.203 20.797 15.672 1 98.38 303 HIS A C 1
ATOM 2291 O O . HIS A 1 303 ? -6.492 21.422 16.703 1 98.38 303 HIS A O 1
ATOM 2297 N N . LEU A 1 304 ? -6.836 20.984 14.5 1 98.44 304 LEU A N 1
ATOM 2298 C CA . LEU A 1 304 ? -7.922 21.953 14.383 1 98.44 304 LEU A CA 1
ATOM 2299 C C . LEU A 1 304 ? -9.039 21.641 15.375 1 98.44 304 LEU A C 1
ATOM 2301 O O . LEU A 1 304 ? -9.578 22.547 16.016 1 98.44 304 LEU A O 1
ATOM 2305 N N . VAL A 1 305 ? -9.352 20.375 15.508 1 98 305 VAL A N 1
ATOM 2306 C CA . VAL A 1 305 ? -10.453 19.953 16.359 1 98 305 VAL A CA 1
ATOM 2307 C C . VAL A 1 305 ? -10.062 20.094 17.828 1 98 305 VAL A C 1
ATOM 2309 O O . VAL A 1 305 ? -10.836 20.625 18.625 1 98 305 VAL A O 1
ATOM 2312 N N . ARG A 1 306 ? -8.906 19.672 18.156 1 96.31 306 ARG A N 1
ATOM 2313 C CA . ARG A 1 306 ? -8.445 19.719 19.547 1 96.31 306 ARG A CA 1
ATOM 2314 C C . ARG A 1 306 ? -8.297 21.156 20.031 1 96.31 306 ARG A C 1
ATOM 2316 O O . ARG A 1 306 ? -8.586 21.453 21.188 1 96.31 306 ARG A O 1
ATOM 2323 N N . GLU A 1 307 ? -7.859 22 19.125 1 95.75 307 GLU A N 1
ATOM 2324 C CA . GLU A 1 307 ? -7.629 23.391 19.5 1 95.75 307 GLU A CA 1
ATOM 2325 C C . GLU A 1 307 ? -8.891 24.219 19.312 1 95.75 307 GLU A C 1
ATOM 2327 O O . GLU A 1 307 ? -8.875 25.438 19.516 1 95.75 307 GLU A O 1
ATOM 2332 N N . ARG A 1 308 ? -9.992 23.625 18.906 1 96.81 308 ARG A N 1
ATOM 2333 C CA . ARG A 1 308 ? -11.266 24.281 18.656 1 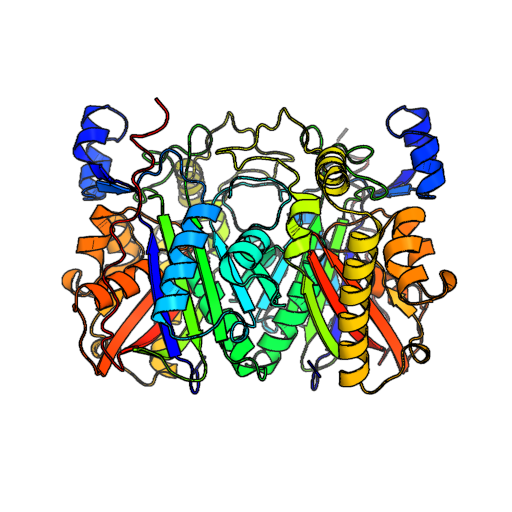96.81 308 ARG A CA 1
ATOM 2334 C C . ARG A 1 308 ? -11.102 25.438 17.688 1 96.81 308 ARG A C 1
ATOM 2336 O O . ARG A 1 308 ? -11.609 26.531 17.922 1 96.81 308 ARG A O 1
ATOM 2343 N N . ALA A 1 309 ? -10.289 25.188 16.719 1 97.69 309 ALA A N 1
ATOM 2344 C CA . ALA A 1 309 ? -10.07 26.188 15.672 1 97.69 309 ALA A CA 1
ATOM 2345 C C . ALA A 1 309 ? -11.109 26.047 14.57 1 97.69 309 ALA A C 1
ATOM 2347 O O . ALA A 1 309 ? -10.977 26.656 13.5 1 97.69 309 ALA A O 1
ATOM 2348 N N . VAL A 1 310 ? -12.102 25.188 14.758 1 98.44 310 VAL A N 1
ATOM 2349 C CA . VAL A 1 310 ? -13.25 25 13.875 1 98.44 310 VAL A CA 1
ATOM 2350 C C . VAL A 1 310 ? -14.531 24.953 14.695 1 98.44 310 VAL A C 1
ATOM 2352 O O . VAL A 1 310 ? -14.5 24.656 15.898 1 98.44 310 VAL A O 1
ATOM 2355 N N . ASP A 1 311 ? -15.641 25.25 14.039 1 98.38 311 ASP A N 1
ATOM 2356 C CA . ASP A 1 311 ? -16.953 25.188 14.664 1 98.38 311 ASP A CA 1
ATOM 2357 C C . ASP A 1 311 ? -17.844 24.156 13.961 1 98.38 311 ASP A C 1
ATOM 2359 O O . ASP A 1 311 ? -17.578 23.766 12.828 1 98.38 311 ASP A O 1
ATOM 2363 N N . VAL A 1 312 ? -18.891 23.797 14.734 1 98.44 312 VAL A N 1
ATOM 2364 C CA . VAL A 1 312 ? -19.906 22.922 14.125 1 98.44 312 VAL A CA 1
ATOM 2365 C C . VAL A 1 312 ? -20.453 23.578 12.859 1 98.44 312 VAL A C 1
ATOM 2367 O O . VAL A 1 312 ? -20.797 24.766 12.859 1 98.44 312 VAL A O 1
ATOM 2370 N N . GLY A 1 313 ? -20.438 22.828 11.773 1 98.5 313 GLY A N 1
ATOM 2371 C CA . GLY A 1 313 ? -20.938 23.312 10.5 1 98.5 313 GLY A CA 1
ATOM 2372 C C . GLY A 1 313 ? -19.812 23.766 9.562 1 98.5 313 GLY A C 1
ATOM 2373 O O . GLY A 1 313 ? -20.031 23.891 8.359 1 98.5 313 GLY A O 1
ATOM 2374 N N . ASP A 1 314 ? -18.672 24.016 10.109 1 98.81 314 ASP A N 1
ATOM 2375 C CA . ASP A 1 314 ? -17.547 24.469 9.297 1 98.81 314 ASP A CA 1
ATOM 2376 C C . ASP A 1 314 ? -17.141 23.406 8.266 1 98.81 314 ASP A C 1
ATOM 2378 O O . ASP A 1 314 ? -17.172 22.219 8.562 1 98.81 314 ASP A O 1
ATOM 2382 N N . LEU A 1 315 ? -16.828 23.891 7.094 1 98.81 315 LEU A N 1
ATOM 2383 C CA . LEU A 1 315 ? -16.234 23.062 6.055 1 98.81 315 LEU A CA 1
ATOM 2384 C C . LEU A 1 315 ? -14.703 23.156 6.086 1 98.81 315 LEU A C 1
ATOM 2386 O O . LEU A 1 315 ? -14.148 24.25 6.156 1 98.81 315 LEU A O 1
ATOM 2390 N N . CYS A 1 316 ? -14.078 22.031 6.082 1 98.88 316 CYS A N 1
ATOM 2391 C CA . CYS A 1 316 ? -12.625 21.938 5.984 1 98.88 316 CYS A CA 1
ATOM 2392 C C . CYS A 1 316 ? -12.211 21.172 4.73 1 98.88 316 CYS A C 1
ATOM 2394 O O . CYS A 1 316 ? -12.922 20.266 4.285 1 98.88 316 CYS A O 1
ATOM 2396 N N . MET A 1 317 ? -11.141 21.562 4.164 1 98.88 317 MET A N 1
ATOM 2397 C CA . MET A 1 317 ? -10.547 20.812 3.057 1 98.88 317 MET A CA 1
ATOM 2398 C C . MET A 1 317 ? -9.188 20.234 3.453 1 98.88 317 MET A C 1
ATOM 2400 O O . MET A 1 317 ? -8.32 20.969 3.934 1 98.88 317 MET A O 1
ATOM 2404 N N . LEU A 1 318 ? -9.047 18.953 3.369 1 98.88 318 LEU A N 1
ATOM 2405 C CA . LEU A 1 318 ? -7.762 18.281 3.523 1 98.88 318 LEU A CA 1
ATOM 2406 C C . LEU A 1 318 ? -7.051 18.141 2.18 1 98.88 318 LEU A C 1
ATOM 2408 O O . LEU A 1 318 ? -7.59 17.547 1.242 1 98.88 318 LEU A O 1
ATOM 2412 N N . LEU A 1 319 ? -5.902 18.719 2.096 1 98.62 319 LEU A N 1
ATOM 2413 C CA . LEU A 1 319 ? -5.145 18.719 0.848 1 98.62 319 LEU A CA 1
ATOM 2414 C C . LEU A 1 319 ? -3.918 17.828 0.964 1 98.62 319 LEU A C 1
ATOM 2416 O O . LEU A 1 319 ? -3.094 18 1.864 1 98.62 319 LEU A O 1
ATOM 2420 N N . GLY A 1 320 ? -3.828 16.828 0.101 1 97.88 320 GLY A N 1
ATOM 2421 C CA . GLY A 1 320 ? -2.658 15.961 0.02 1 97.88 320 GLY A CA 1
ATOM 2422 C C . GLY A 1 320 ? -1.957 16.031 -1.323 1 97.88 320 GLY A C 1
ATOM 2423 O O . GLY A 1 320 ? -2.59 16.312 -2.346 1 97.88 320 GLY A O 1
ATOM 2424 N N . VAL A 1 321 ? -0.69 15.836 -1.29 1 96.62 321 VAL A N 1
ATOM 2425 C CA . VAL A 1 321 ? 0.137 15.727 -2.488 1 96.62 321 VAL A CA 1
ATOM 2426 C C . VAL A 1 321 ? 1.353 14.844 -2.195 1 96.62 321 VAL A C 1
ATOM 2428 O O . VAL A 1 321 ? 1.85 14.82 -1.066 1 96.62 321 VAL A O 1
ATOM 2431 N N . GLY A 1 322 ? 1.786 14.109 -3.166 1 94.06 322 GLY A N 1
ATOM 2432 C CA . GLY A 1 322 ? 2.961 13.273 -2.961 1 94.06 322 GLY A CA 1
ATOM 2433 C C . GLY A 1 322 ? 3.668 12.914 -4.254 1 94.06 322 GLY A C 1
ATOM 2434 O O . GLY A 1 322 ? 3.105 13.062 -5.34 1 94.06 322 GLY A O 1
ATOM 2435 N N . ALA A 1 323 ? 4.875 12.414 -3.99 1 90.44 323 ALA A N 1
ATOM 2436 C CA . ALA A 1 323 ? 5.723 11.977 -5.098 1 90.44 323 ALA A CA 1
ATOM 2437 C C . ALA A 1 323 ? 5.008 10.93 -5.953 1 90.44 323 ALA A C 1
ATOM 2439 O O . ALA A 1 323 ? 4.293 10.07 -5.43 1 90.44 323 ALA A O 1
ATOM 2440 N N . GLY A 1 324 ? 5.328 10.906 -7.391 1 81 324 GLY A N 1
ATOM 2441 C CA . GLY A 1 324 ? 4.715 9.977 -8.328 1 81 324 GLY A CA 1
ATOM 2442 C C . GLY A 1 324 ? 4.035 10.672 -9.492 1 81 324 GLY A C 1
ATOM 2443 O O . GLY A 1 324 ? 4.285 10.336 -10.656 1 81 324 GLY A O 1
ATOM 2444 N N . PHE A 1 325 ? 3.271 11.781 -9.367 1 91.75 325 PHE A N 1
ATOM 2445 C CA . PHE A 1 325 ? 2.805 12.938 -8.602 1 91.75 325 PHE A CA 1
ATOM 2446 C C . PHE A 1 325 ? 1.288 12.906 -8.453 1 91.75 325 PHE A C 1
ATOM 2448 O O . PHE A 1 325 ? 0.561 12.914 -9.445 1 91.75 325 PHE A O 1
ATOM 2455 N N . THR A 1 326 ? 0.731 12.766 -7.301 1 96.44 326 THR A N 1
ATOM 2456 C CA . THR A 1 326 ? -0.689 12.578 -7.035 1 96.44 326 THR A CA 1
ATOM 2457 C C . THR A 1 326 ? -1.195 13.602 -6.027 1 96.44 326 THR A C 1
ATOM 2459 O O . THR A 1 326 ? -0.55 13.852 -5.008 1 96.44 326 THR A O 1
ATOM 2462 N N . TRP A 1 327 ? -2.297 14.281 -6.367 1 97.94 327 TRP A N 1
ATOM 2463 C CA . TRP A 1 327 ? -3.055 15.117 -5.445 1 97.94 327 TRP A CA 1
ATOM 2464 C C . TRP A 1 327 ? -4.344 14.422 -5.012 1 97.94 327 TRP A C 1
ATOM 2466 O O . TRP A 1 327 ? -5.051 13.852 -5.84 1 97.94 327 TRP A O 1
ATOM 2476 N N . THR A 1 328 ? -4.582 14.383 -3.75 1 98.12 328 THR A N 1
ATOM 2477 C CA . THR A 1 328 ? -5.875 13.945 -3.232 1 98.12 328 THR A CA 1
ATOM 2478 C C . THR A 1 328 ? -6.449 14.977 -2.266 1 98.12 328 THR A C 1
ATOM 2480 O O . THR A 1 328 ? -5.73 15.5 -1.411 1 98.12 328 THR A O 1
ATOM 2483 N N . CYS A 1 329 ? -7.727 15.312 -2.395 1 98 329 CYS A N 1
ATOM 2484 C CA . CYS A 1 329 ? -8.422 16.25 -1.519 1 98 329 CYS A CA 1
ATOM 2485 C C . CYS A 1 329 ? -9.672 15.609 -0.923 1 98 329 CYS A C 1
ATOM 2487 O O . CYS A 1 329 ? -10.242 14.688 -1.509 1 98 329 CYS A O 1
ATOM 2489 N N . ALA A 1 330 ? -10 16.047 0.227 1 98.81 330 ALA A N 1
ATOM 2490 C CA . ALA A 1 330 ? -11.266 15.68 0.861 1 98.81 330 ALA A CA 1
ATOM 2491 C C . ALA A 1 330 ? -11.961 16.906 1.458 1 98.81 330 ALA A C 1
ATOM 2493 O O . ALA A 1 330 ? -11.305 17.766 2.037 1 98.81 330 ALA A O 1
ATOM 2494 N N . VAL A 1 331 ? -13.234 17 1.228 1 98.88 331 VAL A N 1
ATOM 2495 C CA . VAL A 1 331 ? -14.062 18.016 1.887 1 98.88 331 VAL A CA 1
ATOM 2496 C C . VAL A 1 331 ? -14.797 17.375 3.066 1 98.88 331 VAL A C 1
ATOM 2498 O O . VAL A 1 331 ? -15.492 16.375 2.906 1 98.88 331 VAL A O 1
ATOM 2501 N N . VAL A 1 332 ? -14.602 18.016 4.234 1 98.81 332 VAL A N 1
ATOM 2502 C CA . VAL A 1 332 ? -15.258 17.484 5.422 1 98.81 332 VAL A CA 1
ATOM 2503 C C . VAL A 1 332 ? -16.062 18.578 6.109 1 98.81 332 VAL A C 1
ATOM 2505 O O . VAL A 1 332 ? -15.688 19.75 6.078 1 98.81 332 VAL A O 1
ATOM 2508 N N . ARG A 1 333 ? -17.172 18.203 6.676 1 98.75 333 ARG A N 1
ATOM 2509 C CA . ARG A 1 333 ? -18 19.109 7.469 1 98.75 333 ARG A CA 1
ATOM 2510 C C . ARG A 1 333 ? -17.984 18.703 8.938 1 98.75 333 ARG A C 1
ATOM 2512 O O . ARG A 1 333 ? -18.312 17.562 9.289 1 98.75 333 ARG A O 1
ATOM 2519 N N . ILE A 1 334 ? -17.641 19.656 9.75 1 98.81 334 ILE A N 1
ATOM 2520 C CA . ILE A 1 334 ? -17.672 19.406 11.188 1 98.81 334 ILE A CA 1
ATOM 2521 C C . ILE A 1 334 ? -19.125 19.297 11.656 1 98.81 334 ILE A C 1
ATOM 2523 O O . ILE A 1 334 ? -19.922 20.203 11.438 1 98.81 334 ILE A O 1
ATOM 2527 N N . THR A 1 335 ? -19.391 18.172 12.305 1 98.06 335 THR A N 1
ATOM 2528 C CA . THR A 1 335 ? -20.766 17.953 12.719 1 98.06 335 THR A CA 1
ATOM 2529 C C . THR A 1 335 ? -20.906 18.094 14.227 1 98.06 335 THR A C 1
ATOM 2531 O O . THR A 1 335 ? -22.016 18.312 14.734 1 98.06 335 THR A O 1
ATOM 2534 N N . GLU A 1 336 ? -19.844 17.906 14.875 1 97.19 336 GLU A N 1
ATOM 2535 C CA . GLU A 1 336 ? -19.781 18.078 16.328 1 97.19 336 GLU A CA 1
ATOM 2536 C C . GLU A 1 336 ? -18.359 18.359 16.781 1 97.19 336 GLU A C 1
ATOM 2538 O O . GLU A 1 336 ? -17.406 18.062 16.062 1 97.19 336 GLU A O 1
ATOM 2543 N N . LEU A 1 337 ? -18.219 19 17.875 1 96.75 337 LEU A N 1
ATOM 2544 C CA . LEU A 1 337 ? -16.906 19.156 18.516 1 96.75 337 LEU A CA 1
ATOM 2545 C C . LEU A 1 337 ? -16.766 18.234 19.719 1 96.75 337 LEU A C 1
ATOM 2547 O O . LEU A 1 337 ? -17.281 18.547 20.797 1 96.75 337 LEU A O 1
ATOM 2551 N N . PRO A 1 338 ? -15.992 17.219 19.453 1 95 338 PRO A N 1
ATOM 2552 C CA . PRO A 1 338 ? -15.914 16.234 20.547 1 95 338 PRO A CA 1
ATOM 2553 C C . PRO A 1 338 ? -15.109 16.734 21.734 1 95 338 PRO A C 1
ATOM 2555 O O . PRO A 1 338 ? -14.273 17.625 21.594 1 95 338 PRO A O 1
ATOM 2558 N N . GLU A 1 339 ? -15.492 16.203 22.922 1 90.38 339 GLU A N 1
ATOM 2559 C CA . GLU A 1 339 ? -14.68 16.406 24.125 1 90.38 339 GLU A CA 1
ATOM 2560 C C . GLU A 1 339 ? -13.812 15.18 24.406 1 90.38 339 GLU A C 1
ATOM 2562 O O . GLU A 1 339 ? -14.203 14.297 25.172 1 90.38 339 GLU A O 1
ATOM 2567 N N . TRP A 1 340 ? -12.734 15.18 23.797 1 89.06 340 TRP A N 1
ATOM 2568 C CA . TRP A 1 340 ? -11.844 14.039 23.953 1 89.06 340 TRP A CA 1
ATOM 2569 C C . TRP A 1 340 ? -11.031 14.164 25.25 1 89.06 340 TRP A C 1
ATOM 2571 O O . TRP A 1 340 ? -10.648 15.273 25.641 1 89.06 340 TRP A O 1
ATOM 2581 N N . PRO A 1 341 ? -10.945 13.031 25.906 1 75.06 341 PRO A N 1
ATOM 2582 C CA . PRO A 1 341 ? -10.109 13.094 27.109 1 75.06 341 PRO A CA 1
ATOM 2583 C C . PRO A 1 341 ? -8.688 13.555 26.812 1 75.06 341 PRO A C 1
ATOM 2585 O O . PRO A 1 341 ? -8.172 13.305 25.719 1 75.06 341 PRO A O 1
ATOM 2588 N N . THR A 1 342 ? -8.188 14.492 27.531 1 62.28 342 THR A N 1
ATOM 2589 C CA . THR A 1 342 ? -6.789 14.891 27.406 1 62.28 342 THR A CA 1
ATOM 2590 C C . THR A 1 342 ? -5.875 13.672 27.5 1 62.28 342 THR A C 1
ATOM 2592 O O . THR A 1 342 ? -6.062 12.805 28.359 1 62.28 342 THR A O 1
ATOM 2595 N N . PRO A 1 343 ? -5.203 13.453 26.297 1 54.94 343 PRO A N 1
ATOM 2596 C CA . PRO A 1 343 ? -4.328 12.281 26.391 1 54.94 343 PRO A CA 1
ATOM 2597 C C . PRO A 1 343 ? -3.639 12.156 27.734 1 54.94 343 PRO A C 1
ATOM 2599 O O . PRO A 1 343 ? -3.344 13.172 28.391 1 54.94 343 PRO A O 1
ATOM 2602 N N . SER A 1 344 ? -3.865 11.117 28.453 1 41.94 344 SER A N 1
ATOM 2603 C CA . SER A 1 344 ? -3.062 10.953 29.656 1 41.94 344 SER A CA 1
ATOM 2604 C C . SER A 1 344 ? -1.598 11.289 29.406 1 41.94 344 SER A C 1
ATOM 2606 O O . SER A 1 344 ? -1.083 11.047 28.312 1 41.94 344 SER A O 1
ATOM 2608 N N . ALA A 1 345 ? -1.035 12.438 29.938 1 38.81 345 ALA A N 1
ATOM 2609 C CA . ALA A 1 345 ? 0.407 12.656 29.859 1 38.81 345 ALA A CA 1
ATOM 2610 C C . ALA A 1 345 ? 1.15 11.336 29.656 1 38.81 345 ALA A C 1
ATOM 2612 O O . ALA A 1 345 ? 1.288 10.547 30.594 1 38.81 345 ALA A O 1
ATOM 2613 N N . GLY A 1 346 ? 0.992 10.516 28.875 1 34.69 346 GLY A N 1
ATOM 2614 C CA . GLY A 1 346 ? 1.799 9.305 28.797 1 34.69 346 GLY A CA 1
ATOM 2615 C C . GLY A 1 346 ? 3.254 9.539 29.172 1 34.69 346 GLY A C 1
ATOM 2616 O O . GLY A 1 346 ? 3.717 10.68 29.203 1 34.69 346 GLY A O 1
ATOM 2617 N N . PHE A 1 347 ? 4.203 8.305 29.641 1 32.31 347 PHE A N 1
ATOM 2618 C CA . PHE A 1 347 ? 5.477 7.867 30.203 1 32.31 347 PHE A CA 1
ATOM 2619 C C . PHE A 1 347 ? 6.641 8.398 29.375 1 32.31 347 PHE A C 1
ATOM 2621 O O . PHE A 1 347 ? 6.789 8.047 28.203 1 32.31 347 PHE A O 1
ATOM 2628 N N . GLY A 1 348 ? 7.102 9.516 29.547 1 29.61 348 GLY A N 1
ATOM 2629 C CA . GLY A 1 348 ? 8.531 9.586 29.297 1 29.61 348 GLY A CA 1
ATOM 2630 C C . GLY A 1 348 ? 9.281 8.352 29.734 1 29.61 348 GLY A C 1
ATOM 2631 O O . GLY A 1 348 ? 9.07 7.852 30.844 1 29.61 348 GLY A O 1
ATOM 2632 N N . LEU A 1 349 ? 9.562 7.344 28.984 1 28.78 349 LEU A N 1
ATOM 2633 C CA . LEU A 1 349 ? 10.453 6.234 29.312 1 28.78 349 LEU A CA 1
ATOM 2634 C C . LEU A 1 349 ? 11.68 6.723 30.078 1 28.78 349 LEU A C 1
ATOM 2636 O O . LEU A 1 349 ? 12.734 6.086 30.031 1 28.78 349 LEU A O 1
ATOM 2640 N N . GLY A 1 350 ? 11.805 7.941 30.672 1 25.05 350 GLY A N 1
ATOM 2641 C CA . GLY A 1 350 ? 13.047 8.18 31.406 1 25.05 350 GLY A CA 1
ATOM 2642 C C . GLY A 1 350 ? 13.273 7.199 32.531 1 25.05 350 GLY A C 1
ATOM 2643 O O . GLY A 1 350 ? 14.359 6.645 32.688 1 25.05 350 GLY A O 1
ATOM 2644 N N . ALA A 1 351 ? 12.773 7.324 33.844 1 25.14 351 ALA A N 1
ATOM 2645 C CA . ALA A 1 351 ? 13.43 7.297 35.156 1 25.14 351 ALA A CA 1
ATOM 2646 C C . ALA A 1 351 ? 13.68 5.859 35.594 1 25.14 351 ALA A C 1
ATOM 2648 O O . ALA A 1 351 ? 14.406 5.629 36.562 1 25.14 351 ALA A O 1
ATOM 2649 N N . GLY A 1 352 ? 12.867 4.898 35.438 1 20.92 352 GLY A N 1
ATOM 2650 C CA . GLY A 1 352 ? 13.141 3.854 36.438 1 20.92 352 GLY A CA 1
ATOM 2651 C C . GLY A 1 352 ? 14.43 3.102 36.156 1 20.92 352 GLY A C 1
ATOM 2652 O O . GLY A 1 352 ? 15.133 2.711 37.094 1 20.92 352 GLY A O 1
ATOM 2653 N N . ARG A 1 353 ? 14.711 2.146 35.219 1 21.48 353 ARG A N 1
ATOM 2654 C CA . ARG A 1 353 ? 15.734 1.183 35.594 1 21.48 353 ARG A CA 1
ATOM 2655 C C . ARG A 1 353 ? 17.125 1.798 35.5 1 21.48 353 ARG A C 1
ATOM 2657 O O . ARG A 1 353 ? 17.625 2.049 34.406 1 21.48 353 ARG A O 1
ATOM 2664 N N . ILE A 1 354 ? 17.312 2.852 36.312 1 16.39 354 ILE A N 1
ATOM 2665 C CA . ILE A 1 354 ? 18.656 2.691 36.875 1 16.39 354 ILE A CA 1
ATOM 2666 C C . ILE A 1 354 ? 18.766 1.331 37.562 1 16.39 354 ILE A C 1
ATOM 2668 O O . ILE A 1 354 ? 17.875 0.94 38.344 1 16.39 354 ILE A O 1
ATOM 2672 N N . MET B 1 1 ? -16.547 -10.984 -0.32 1 91.75 1 MET B N 1
ATOM 2673 C CA . MET B 1 1 ? -17.781 -10.344 -0.783 1 91.75 1 MET B CA 1
ATOM 2674 C C . MET B 1 1 ? -18.234 -10.922 -2.119 1 91.75 1 MET B C 1
ATOM 2676 O O . MET B 1 1 ? -17.391 -11.328 -2.934 1 91.75 1 MET B O 1
ATOM 2680 N N . LYS B 1 2 ? -19.516 -11.031 -2.26 1 93.75 2 LYS B N 1
ATOM 2681 C CA . LYS B 1 2 ? -20.047 -11.367 -3.574 1 93.75 2 LYS B CA 1
ATOM 2682 C C . LYS B 1 2 ? -19.859 -10.219 -4.559 1 93.75 2 LYS B C 1
ATOM 2684 O O . LYS B 1 2 ? -20.094 -9.055 -4.219 1 93.75 2 LYS B O 1
ATOM 2689 N N . THR B 1 3 ? -19.266 -10.492 -5.66 1 92.44 3 THR B N 1
ATOM 2690 C CA . THR B 1 3 ? -19.062 -9.453 -6.668 1 92.44 3 THR B CA 1
ATOM 2691 C C . THR B 1 3 ? -20.125 -9.555 -7.758 1 92.44 3 THR B C 1
ATOM 2693 O O . THR B 1 3 ? -20.656 -10.633 -8.031 1 92.44 3 THR B O 1
ATOM 2696 N N . GLU B 1 4 ? -20.531 -8.297 -8.18 1 86.06 4 GLU B N 1
ATOM 2697 C CA . GLU B 1 4 ? -21.453 -8.242 -9.312 1 86.06 4 GLU B CA 1
ATOM 2698 C C . GLU B 1 4 ? -20.781 -7.68 -10.555 1 86.06 4 GLU B C 1
ATOM 2700 O O . GLU B 1 4 ? -20.078 -6.664 -10.484 1 86.06 4 GLU B O 1
ATOM 2705 N N . ALA B 1 5 ? -20.797 -8.305 -11.656 1 90.44 5 ALA B N 1
ATOM 2706 C CA . ALA B 1 5 ? -20.312 -7.812 -12.945 1 90.44 5 ALA B CA 1
ATOM 2707 C C . ALA B 1 5 ? -18.828 -7.441 -12.867 1 90.44 5 ALA B C 1
ATOM 2709 O O . ALA B 1 5 ? -18.438 -6.336 -13.25 1 90.44 5 ALA B O 1
ATOM 2710 N N . LEU B 1 6 ? -17.938 -8.156 -12.227 1 98.38 6 LEU B N 1
ATOM 2711 C CA . LEU B 1 6 ? -16.484 -7.996 -12.195 1 98.38 6 LEU B CA 1
ATOM 2712 C C . LEU B 1 6 ? -15.797 -9.094 -13 1 98.38 6 LEU B C 1
ATOM 2714 O O . LEU B 1 6 ? -16.047 -10.281 -12.773 1 98.38 6 LEU B O 1
ATOM 2718 N N . PHE B 1 7 ? -14.969 -8.68 -13.883 1 98.81 7 PHE B N 1
ATOM 2719 C CA . PHE B 1 7 ? -14.328 -9.625 -14.789 1 98.81 7 PHE B CA 1
ATOM 2720 C C . PHE B 1 7 ? -12.82 -9.422 -14.797 1 98.81 7 PHE B C 1
ATOM 2722 O O . PHE B 1 7 ? -12.328 -8.328 -14.5 1 98.81 7 PHE B O 1
ATOM 2729 N N . ILE B 1 8 ? -12.148 -10.5 -14.992 1 98.88 8 ILE B N 1
ATOM 2730 C CA . ILE B 1 8 ? -10.75 -10.438 -15.383 1 98.88 8 ILE B CA 1
ATOM 2731 C C . ILE B 1 8 ? -10.641 -10.375 -16.906 1 98.88 8 ILE B C 1
ATOM 2733 O O . ILE B 1 8 ? -11.008 -11.32 -17.609 1 98.88 8 ILE B O 1
ATOM 2737 N N . ALA B 1 9 ? -10.078 -9.258 -17.375 1 98.69 9 ALA B N 1
ATOM 2738 C CA . ALA B 1 9 ? -10.125 -9 -18.812 1 98.69 9 ALA B CA 1
ATOM 2739 C C . ALA B 1 9 ? -8.812 -9.406 -19.5 1 98.69 9 ALA B C 1
ATOM 2741 O O . ALA B 1 9 ? -8.797 -9.719 -20.688 1 98.69 9 ALA B O 1
ATOM 2742 N N . GLY B 1 10 ? -7.758 -9.375 -18.766 1 98.56 10 GLY B N 1
ATOM 2743 C CA . GLY B 1 10 ? -6.445 -9.766 -19.266 1 98.56 10 GLY B CA 1
ATOM 2744 C C . GLY B 1 10 ? -5.461 -10.078 -18.156 1 98.56 10 GLY B C 1
ATOM 2745 O O . GLY B 1 10 ? -5.516 -9.477 -17.078 1 98.56 10 GLY B O 1
ATOM 2746 N N . THR B 1 11 ? -4.59 -11.016 -18.422 1 98.75 11 THR B N 1
ATOM 2747 C CA . THR B 1 11 ? -3.475 -11.336 -17.531 1 98.75 11 THR B CA 1
ATOM 2748 C C . THR B 1 11 ? -2.188 -11.516 -18.328 1 98.75 11 THR B C 1
ATOM 2750 O O . THR B 1 11 ? -2.23 -11.805 -19.531 1 98.75 11 THR B O 1
ATOM 2753 N N . ALA B 1 12 ? -1.114 -11.289 -17.656 1 98.62 12 ALA B N 1
ATOM 2754 C CA . ALA B 1 12 ? 0.194 -11.562 -18.25 1 98.62 12 ALA B CA 1
ATOM 2755 C C . ALA B 1 12 ? 1.249 -11.773 -17.172 1 98.62 12 ALA B C 1
ATOM 2757 O O . ALA B 1 12 ? 1.075 -11.344 -16.031 1 98.62 12 ALA B O 1
ATOM 2758 N N . THR B 1 13 ? 2.271 -12.523 -17.562 1 98.62 13 THR B N 1
ATOM 2759 C CA . THR B 1 13 ? 3.377 -12.828 -16.656 1 98.62 13 THR B CA 1
ATOM 2760 C C . THR B 1 13 ? 4.719 -12.609 -17.359 1 98.62 13 THR B C 1
ATOM 2762 O O . THR B 1 13 ? 4.863 -12.906 -18.547 1 98.62 13 THR B O 1
ATOM 2765 N N . TYR B 1 14 ? 5.621 -11.984 -16.641 1 98.62 14 TYR B N 1
ATOM 2766 C CA . TYR B 1 14 ? 7.02 -11.883 -17.047 1 98.62 14 TYR B CA 1
ATOM 2767 C C . TYR B 1 14 ? 7.906 -12.758 -16.172 1 98.62 14 TYR B C 1
ATOM 2769 O O . TYR B 1 14 ? 7.996 -12.547 -14.961 1 98.62 14 TYR B O 1
ATOM 2777 N N . LEU B 1 15 ? 8.578 -13.727 -16.781 1 98.62 15 LEU B N 1
ATOM 2778 C CA . LEU B 1 15 ? 9.492 -14.609 -16.062 1 98.62 15 LEU B CA 1
ATOM 2779 C C . LEU B 1 15 ? 10.875 -14.586 -16.703 1 98.62 15 LEU B C 1
ATOM 2781 O O . LEU B 1 15 ? 11.031 -14.906 -17.875 1 98.62 15 LEU B O 1
ATOM 2785 N N . PRO B 1 16 ? 11.859 -14.219 -15.906 1 98.25 16 PRO B N 1
ATOM 2786 C CA . PRO B 1 16 ? 13.234 -14.375 -16.391 1 98.25 16 PRO B CA 1
ATOM 2787 C C . PRO B 1 16 ? 13.672 -15.828 -16.484 1 98.25 16 PRO B C 1
ATOM 2789 O O . PRO B 1 16 ? 12.914 -16.734 -16.109 1 98.25 16 PRO B O 1
ATOM 2792 N N . PRO B 1 17 ? 14.875 -16.047 -17.016 1 97.38 17 PRO B N 1
ATOM 2793 C CA . PRO B 1 17 ? 15.367 -17.422 -17.094 1 97.38 17 PRO B CA 1
ATOM 2794 C C . PRO B 1 17 ? 15.453 -18.094 -15.719 1 97.38 17 PRO B C 1
ATOM 2796 O O . PRO B 1 17 ? 15.648 -17.422 -14.703 1 97.38 17 PRO B O 1
ATOM 2799 N N . ALA B 1 18 ? 15.336 -19.438 -15.742 1 98.12 18 ALA B N 1
ATOM 2800 C CA . ALA B 1 18 ? 15.312 -20.188 -14.5 1 98.12 18 ALA B CA 1
ATOM 2801 C C . ALA B 1 18 ? 16.641 -20.906 -14.258 1 98.12 18 ALA B C 1
ATOM 2803 O O . ALA B 1 18 ? 17.297 -21.328 -15.211 1 98.12 18 ALA B O 1
ATOM 2804 N N . THR B 1 19 ? 16.953 -20.984 -13.047 1 97.81 19 THR B N 1
ATOM 2805 C CA . THR B 1 19 ? 18.062 -21.812 -12.594 1 97.81 19 THR B CA 1
ATOM 2806 C C . THR B 1 19 ? 17.562 -23.156 -12.086 1 97.81 19 THR B C 1
ATOM 2808 O O . THR B 1 19 ? 16.672 -23.203 -11.227 1 97.81 19 THR B O 1
ATOM 2811 N N . LYS B 1 20 ? 18.172 -24.219 -12.555 1 98.62 20 LYS B N 1
ATOM 2812 C CA . LYS B 1 20 ? 17.781 -25.531 -12.078 1 98.62 20 LYS B CA 1
ATOM 2813 C C . LYS B 1 20 ? 18.188 -25.734 -10.625 1 98.62 20 LYS B C 1
ATOM 2815 O O . LYS B 1 20 ? 19.281 -25.328 -10.219 1 98.62 20 LYS B O 1
ATOM 2820 N N . VAL B 1 21 ? 17.312 -26.344 -9.859 1 98.56 21 VAL B N 1
ATOM 2821 C CA . VAL B 1 21 ? 17.594 -26.625 -8.453 1 98.56 21 VAL B CA 1
ATOM 2822 C C . VAL B 1 21 ? 18.828 -27.516 -8.336 1 98.56 21 VAL B C 1
ATOM 2824 O O . VAL B 1 21 ? 19.656 -27.312 -7.457 1 98.56 21 VAL B O 1
ATOM 2827 N N . GLU B 1 22 ? 18.938 -28.469 -9.227 1 98.38 22 GLU B N 1
ATOM 2828 C CA . GLU B 1 22 ? 20.094 -29.359 -9.242 1 98.38 22 GLU B CA 1
ATOM 2829 C C . GLU B 1 22 ? 21.391 -28.578 -9.352 1 98.38 22 GLU B C 1
ATOM 2831 O O . GLU B 1 22 ? 22.391 -28.922 -8.711 1 98.38 22 GLU B O 1
ATOM 2836 N N . GLN B 1 23 ? 21.422 -27.594 -10.164 1 98.31 23 GLN B N 1
ATOM 2837 C CA . GLN B 1 23 ? 22.594 -26.75 -10.312 1 98.31 23 GLN B CA 1
ATOM 2838 C C . GLN B 1 23 ? 22.891 -25.984 -9.031 1 98.31 23 GLN B C 1
ATOM 2840 O O . GLN B 1 23 ? 24.062 -25.844 -8.641 1 98.31 23 GLN B O 1
ATOM 2845 N N . ALA B 1 24 ? 21.859 -25.469 -8.398 1 98.12 24 ALA B N 1
ATOM 2846 C CA . ALA B 1 24 ? 22.047 -24.75 -7.145 1 98.12 24 ALA B CA 1
ATOM 2847 C C . ALA B 1 24 ? 22.641 -25.656 -6.07 1 98.12 24 ALA B C 1
ATOM 2849 O O . ALA B 1 24 ? 23.484 -25.234 -5.281 1 98.12 24 ALA B O 1
ATOM 2850 N N . VAL B 1 25 ? 22.172 -26.859 -6.039 1 98.56 25 VAL B N 1
ATOM 2851 C CA . VAL B 1 25 ? 22.703 -27.828 -5.09 1 98.56 25 VAL B CA 1
ATOM 2852 C C . VAL B 1 25 ? 24.156 -28.141 -5.418 1 98.56 25 VAL B C 1
ATOM 2854 O O . VAL B 1 25 ? 25.016 -28.141 -4.531 1 98.56 25 VAL B O 1
ATOM 2857 N N . ALA B 1 26 ? 24.422 -28.375 -6.66 1 98.44 26 ALA B N 1
ATOM 2858 C CA . ALA B 1 26 ? 25.781 -28.688 -7.102 1 98.44 26 ALA B CA 1
ATOM 2859 C C . ALA B 1 26 ? 26.734 -27.562 -6.766 1 98.44 26 ALA B C 1
ATOM 2861 O O . ALA B 1 26 ? 27.891 -27.797 -6.418 1 98.44 26 ALA B O 1
ATOM 2862 N N . ASP B 1 27 ? 26.312 -26.344 -6.816 1 97.88 27 ASP B N 1
ATOM 2863 C CA . ASP B 1 27 ? 27.109 -25.156 -6.559 1 97.88 27 ASP B CA 1
ATOM 2864 C C . ASP B 1 27 ? 27.234 -24.891 -5.059 1 97.88 27 ASP B C 1
ATOM 2866 O O . ASP B 1 27 ? 27.922 -23.953 -4.645 1 97.88 27 ASP B O 1
ATOM 2870 N N . GLY B 1 28 ? 26.531 -25.641 -4.289 1 97.56 28 GLY B N 1
ATOM 2871 C CA . GLY B 1 28 ? 26.578 -25.453 -2.846 1 97.56 28 GLY B CA 1
ATOM 2872 C C . GLY B 1 28 ? 25.688 -24.328 -2.361 1 97.56 28 GLY B C 1
ATOM 2873 O O . GLY B 1 28 ? 25.812 -23.891 -1.213 1 97.56 28 GLY B O 1
ATOM 2874 N N . ARG B 1 29 ? 24.859 -23.812 -3.23 1 96.56 29 ARG B N 1
ATOM 2875 C CA . ARG B 1 29 ? 24.016 -22.672 -2.889 1 96.56 29 ARG B CA 1
ATOM 2876 C C . ARG B 1 29 ? 22.75 -23.141 -2.162 1 96.56 29 ARG B C 1
ATOM 2878 O O . ARG B 1 29 ? 22.125 -22.359 -1.436 1 96.56 29 ARG B O 1
ATOM 2885 N N . PHE B 1 30 ? 22.328 -24.359 -2.402 1 97.62 30 PHE B N 1
ATOM 2886 C CA . PHE B 1 30 ? 21.094 -24.906 -1.836 1 97.62 30 PHE B CA 1
ATOM 2887 C C . PHE B 1 30 ? 21.359 -26.25 -1.186 1 97.62 30 PHE B C 1
ATOM 2889 O O . PHE B 1 30 ? 22.016 -27.125 -1.78 1 97.62 30 PHE B O 1
ATOM 2896 N N . ASP B 1 31 ? 20.828 -26.406 0.047 1 97.19 31 ASP B N 1
ATOM 2897 C CA . ASP B 1 31 ? 21.016 -27.656 0.776 1 97.19 31 ASP B CA 1
ATOM 2898 C C . ASP B 1 31 ? 20.297 -28.812 0.075 1 97.19 31 ASP B C 1
ATOM 2900 O O . ASP B 1 31 ? 19.156 -28.688 -0.344 1 97.19 31 ASP B O 1
ATOM 2904 N N . ALA B 1 32 ? 20.922 -29.984 0.009 1 97.75 32 ALA B N 1
ATOM 2905 C CA . ALA B 1 32 ? 20.375 -31.141 -0.716 1 97.75 32 ALA B CA 1
ATOM 2906 C C . ALA B 1 32 ? 19.078 -31.625 -0.073 1 97.75 32 ALA B C 1
ATOM 2908 O O . ALA B 1 32 ? 18.141 -32.031 -0.771 1 97.75 32 ALA B O 1
ATOM 2909 N N . GLN B 1 33 ? 19.047 -31.672 1.19 1 97.38 33 GLN B N 1
ATOM 2910 C CA . GLN B 1 33 ? 17.844 -32.125 1.875 1 97.38 33 GLN B CA 1
ATOM 2911 C C . GLN B 1 33 ? 16.688 -31.156 1.661 1 97.38 33 GLN B C 1
ATOM 2913 O O . GLN B 1 33 ? 15.539 -31.562 1.479 1 97.38 33 GLN B O 1
ATOM 2918 N N . ASP B 1 34 ? 17.031 -29.844 1.765 1 97.38 34 ASP B N 1
ATOM 2919 C CA . ASP B 1 34 ? 16 -28.828 1.486 1 97.38 34 ASP B CA 1
ATOM 2920 C C . ASP B 1 34 ? 15.469 -28.984 0.065 1 97.38 34 ASP B C 1
ATOM 2922 O O . ASP B 1 34 ? 14.273 -28.797 -0.174 1 97.38 34 ASP B O 1
ATOM 2926 N N . ALA B 1 35 ? 16.375 -29.266 -0.855 1 98.25 35 ALA B N 1
ATOM 2927 C CA . ALA B 1 35 ? 15.961 -29.469 -2.242 1 98.25 35 ALA B CA 1
ATOM 2928 C C . ALA B 1 35 ? 15 -30.656 -2.355 1 98.25 35 ALA B C 1
ATOM 2930 O O . ALA B 1 35 ? 14 -30.578 -3.082 1 98.25 35 ALA B O 1
ATOM 2931 N N . GLU B 1 36 ? 15.273 -31.719 -1.699 1 97.81 36 GLU B N 1
ATOM 2932 C CA . GLU B 1 36 ? 14.398 -32.906 -1.702 1 97.81 36 GLU B CA 1
ATOM 2933 C C . GLU B 1 36 ? 13.047 -32.562 -1.076 1 97.81 36 GLU B C 1
ATOM 2935 O O . GLU B 1 36 ? 12.008 -33 -1.59 1 97.81 36 GLU B O 1
ATOM 2940 N N . ASP B 1 37 ? 13.094 -31.828 0.027 1 97.31 37 ASP B N 1
ATOM 2941 C CA . ASP B 1 37 ? 11.875 -31.484 0.757 1 97.31 37 ASP B CA 1
ATOM 2942 C C . ASP B 1 37 ? 10.977 -30.562 -0.065 1 97.31 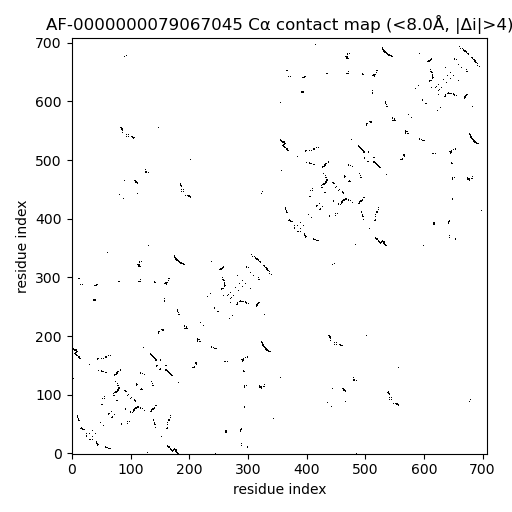37 ASP B C 1
ATOM 2944 O O . ASP B 1 37 ? 9.75 -30.672 -0.006 1 97.31 37 ASP B O 1
ATOM 2948 N N . THR B 1 38 ? 11.578 -29.641 -0.791 1 98.25 38 THR B N 1
ATOM 2949 C CA . THR B 1 38 ? 10.797 -28.672 -1.54 1 98.25 38 THR B CA 1
ATOM 2950 C C . THR B 1 38 ? 10.289 -29.266 -2.85 1 98.25 38 THR B C 1
ATOM 2952 O O . THR B 1 38 ? 9.258 -28.844 -3.373 1 98.25 38 THR B O 1
ATOM 2955 N N . GLN B 1 39 ? 11.094 -30.172 -3.424 1 98.62 39 GLN B N 1
ATOM 2956 C CA . GLN B 1 39 ? 10.805 -30.828 -4.695 1 98.62 39 GLN B CA 1
ATOM 2957 C C . GLN B 1 39 ? 10.688 -29.812 -5.824 1 98.62 39 GLN B C 1
ATOM 2959 O O . GLN B 1 39 ? 9.938 -30.016 -6.781 1 98.62 39 GLN B O 1
ATOM 2964 N N . LEU B 1 40 ? 11.312 -28.656 -5.633 1 98.69 40 LEU B N 1
ATOM 2965 C CA . LEU B 1 40 ? 11.375 -27.672 -6.715 1 98.69 40 LEU B CA 1
ATOM 2966 C C . LEU B 1 40 ? 12.266 -28.156 -7.844 1 98.69 40 LEU B C 1
ATOM 2968 O O . LEU B 1 40 ? 13.234 -28.891 -7.605 1 98.69 40 LEU B O 1
ATOM 2972 N N . GLU B 1 41 ? 11.891 -27.781 -9.016 1 98.75 41 GLU B N 1
ATOM 2973 C CA . GLU B 1 41 ? 12.672 -28.156 -10.195 1 98.75 41 GLU B CA 1
ATOM 2974 C C . GLU B 1 41 ? 13.602 -27.031 -10.625 1 98.75 41 GLU B C 1
ATOM 2976 O O . GLU B 1 41 ? 14.742 -27.281 -11.016 1 98.75 41 GLU B O 1
ATOM 2981 N N . SER B 1 42 ? 13.164 -25.875 -10.68 1 98.81 42 SER B N 1
ATOM 2982 C CA . SER B 1 42 ? 13.914 -24.688 -11.039 1 98.81 42 SER B CA 1
ATOM 2983 C C . SER B 1 42 ? 13.297 -23.438 -10.406 1 98.81 42 SER B C 1
ATOM 2985 O O . SER B 1 42 ? 12.203 -23.5 -9.844 1 98.81 42 SER B O 1
ATOM 2987 N N . VAL B 1 43 ? 14.039 -22.359 -10.422 1 98.62 43 VAL B N 1
ATOM 2988 C CA . VAL B 1 43 ? 13.609 -21.078 -9.875 1 98.62 43 VAL B CA 1
ATOM 2989 C C . VAL B 1 43 ? 14.016 -19.953 -10.812 1 98.62 43 VAL B C 1
ATOM 2991 O O . VAL B 1 43 ? 15.18 -19.844 -11.195 1 98.62 43 VAL B O 1
ATOM 2994 N N . CYS B 1 44 ? 13.031 -19.094 -11.211 1 98.62 44 CYS B N 1
ATOM 2995 C CA . CYS B 1 44 ? 13.312 -17.969 -12.094 1 98.62 44 CYS B CA 1
ATOM 2996 C C . CYS B 1 44 ? 14.195 -16.938 -11.398 1 98.62 44 CYS B C 1
ATOM 2998 O O . CYS B 1 44 ? 13.914 -16.531 -10.266 1 98.62 44 CYS B O 1
ATOM 3000 N N . GLU B 1 45 ? 15.234 -16.562 -12.109 1 97.25 45 GLU B N 1
ATOM 3001 C CA . GLU B 1 45 ? 16.203 -15.625 -11.547 1 97.25 45 GLU B CA 1
ATOM 3002 C C . GLU B 1 45 ? 16.547 -14.516 -12.539 1 97.25 45 GLU B C 1
ATOM 3004 O O . GLU B 1 45 ? 17.094 -14.773 -13.609 1 97.25 45 GLU B O 1
ATOM 3009 N N . ALA B 1 46 ? 16.156 -13.312 -12.109 1 96.12 46 ALA B N 1
ATOM 3010 C CA . ALA B 1 46 ? 16.484 -12.156 -12.945 1 96.12 46 ALA B CA 1
ATOM 3011 C C . ALA B 1 46 ? 17.938 -11.734 -12.742 1 96.12 46 ALA B C 1
ATOM 3013 O O . ALA B 1 46 ? 18.469 -11.828 -11.633 1 96.12 46 ALA B O 1
ATOM 3014 N N . THR B 1 47 ? 18.578 -11.297 -13.82 1 91.69 47 THR B N 1
ATOM 3015 C CA . THR B 1 47 ? 19.938 -10.789 -13.719 1 91.69 47 THR B CA 1
ATOM 3016 C C . THR B 1 47 ? 19.953 -9.266 -13.781 1 91.69 47 THR B C 1
ATOM 3018 O O . THR B 1 47 ? 20.078 -8.594 -12.758 1 91.69 47 THR B O 1
ATOM 3021 N N . ASP B 1 48 ? 19.5 -8.672 -14.914 1 89.88 48 ASP B N 1
ATOM 3022 C CA . ASP B 1 48 ? 19.625 -7.23 -15.109 1 89.88 48 ASP B CA 1
ATOM 3023 C C . ASP B 1 48 ? 18.266 -6.539 -14.953 1 89.88 48 ASP B C 1
ATOM 3025 O O . ASP B 1 48 ? 18.203 -5.332 -14.719 1 89.88 48 ASP B O 1
ATOM 3029 N N . GLU B 1 49 ? 17.25 -7.219 -14.984 1 93.75 49 GLU B N 1
ATOM 3030 C CA . GLU B 1 49 ? 15.93 -6.605 -14.969 1 93.75 49 GLU B CA 1
ATOM 3031 C C . GLU B 1 49 ? 15.578 -6.086 -13.578 1 93.75 49 GLU B C 1
ATOM 3033 O O . GLU B 1 49 ? 15.75 -6.793 -12.578 1 93.75 49 GLU B O 1
ATOM 3038 N N . ALA B 1 50 ? 15.125 -4.848 -13.523 1 95.69 50 ALA B N 1
ATOM 3039 C CA . ALA B 1 50 ? 14.562 -4.32 -12.289 1 95.69 50 ALA B CA 1
ATOM 3040 C C . ALA B 1 50 ? 13.094 -4.703 -12.148 1 95.69 50 ALA B C 1
ATOM 3042 O O . ALA B 1 50 ? 12.375 -4.824 -13.148 1 95.69 50 ALA B O 1
ATOM 3043 N N . PRO B 1 51 ? 12.648 -4.844 -10.914 1 97.31 51 PRO B N 1
ATOM 3044 C CA . PRO B 1 51 ? 11.258 -5.258 -10.719 1 97.31 51 PRO B CA 1
ATOM 3045 C C . PRO B 1 51 ? 10.258 -4.332 -11.414 1 97.31 51 PRO B C 1
ATOM 3047 O O . PRO B 1 51 ? 9.336 -4.805 -12.078 1 97.31 51 PRO B O 1
ATOM 3050 N N . PRO B 1 52 ? 10.406 -2.99 -11.32 1 97.5 52 PRO B N 1
ATOM 3051 C CA . PRO B 1 52 ? 9.438 -2.135 -12 1 97.5 52 PRO B CA 1
ATOM 3052 C C . PRO B 1 52 ? 9.406 -2.355 -13.508 1 97.5 52 PRO B C 1
ATOM 3054 O O . PRO B 1 52 ? 8.352 -2.258 -14.133 1 97.5 52 PRO B O 1
ATOM 3057 N N . GLU B 1 53 ? 10.539 -2.678 -14.07 1 97.88 53 GLU B N 1
ATOM 3058 C CA . GLU B 1 53 ? 10.602 -2.924 -15.508 1 97.88 53 GLU B CA 1
ATOM 3059 C C . GLU B 1 53 ? 9.891 -4.223 -15.875 1 97.88 53 GLU B C 1
ATOM 3061 O O . GLU B 1 53 ? 9.227 -4.297 -16.906 1 97.88 53 GLU B O 1
ATOM 3066 N N . MET B 1 54 ? 10.062 -5.223 -15.07 1 98.56 54 MET B N 1
ATOM 3067 C CA . MET B 1 54 ? 9.336 -6.469 -15.289 1 98.56 54 MET B CA 1
ATOM 3068 C C . MET B 1 54 ? 7.828 -6.246 -15.18 1 98.56 54 MET B C 1
ATOM 3070 O O . MET B 1 54 ? 7.055 -6.797 -15.961 1 98.56 54 MET B O 1
ATOM 3074 N N . ALA B 1 55 ? 7.461 -5.422 -14.172 1 98.81 55 ALA B N 1
ATOM 3075 C CA . ALA B 1 55 ? 6.047 -5.113 -13.984 1 98.81 55 ALA B CA 1
ATOM 3076 C C . ALA B 1 55 ? 5.48 -4.387 -15.195 1 98.81 55 ALA B C 1
ATOM 3078 O O . ALA B 1 55 ? 4.352 -4.652 -15.617 1 98.81 55 ALA B O 1
ATOM 3079 N N . VAL B 1 56 ? 6.25 -3.475 -15.758 1 98.69 56 VAL B N 1
ATOM 3080 C CA . VAL B 1 56 ? 5.82 -2.725 -16.938 1 98.69 56 VAL B CA 1
ATOM 3081 C C . VAL B 1 56 ? 5.586 -3.682 -18.109 1 98.69 56 VAL B C 1
ATOM 3083 O O . VAL B 1 56 ? 4.574 -3.58 -18.797 1 98.69 56 VAL B O 1
ATOM 3086 N N . ALA B 1 57 ? 6.496 -4.582 -18.297 1 98.69 57 ALA B N 1
ATOM 3087 C CA . ALA B 1 57 ? 6.367 -5.551 -19.375 1 98.69 57 ALA B CA 1
ATOM 3088 C C . ALA B 1 57 ? 5.098 -6.387 -19.219 1 98.69 57 ALA B C 1
ATOM 3090 O O . ALA B 1 57 ? 4.316 -6.516 -20.172 1 98.69 57 ALA B O 1
ATOM 3091 N N . ALA B 1 58 ? 4.887 -6.922 -18.047 1 98.75 58 ALA B N 1
ATOM 3092 C CA . ALA B 1 58 ? 3.689 -7.723 -17.797 1 98.75 58 ALA B CA 1
ATOM 3093 C C . ALA B 1 58 ? 2.426 -6.883 -17.953 1 98.75 58 ALA B C 1
ATOM 3095 O O . ALA B 1 58 ? 1.428 -7.348 -18.5 1 98.75 58 ALA B O 1
ATOM 3096 N N . ALA B 1 59 ? 2.469 -5.664 -17.453 1 98.88 59 ALA B N 1
ATOM 3097 C CA . ALA B 1 59 ? 1.306 -4.781 -17.469 1 98.88 59 ALA B CA 1
ATOM 3098 C C . ALA B 1 59 ? 0.908 -4.414 -18.891 1 98.88 59 ALA B C 1
ATOM 3100 O O . ALA B 1 59 ? -0.28 -4.367 -19.219 1 98.88 59 ALA B O 1
ATOM 3101 N N . ARG B 1 60 ? 1.889 -4.121 -19.703 1 98.56 60 ARG B N 1
ATOM 3102 C CA . ARG B 1 60 ? 1.601 -3.795 -21.109 1 98.56 60 ARG B CA 1
ATOM 3103 C C . ARG B 1 60 ? 0.927 -4.965 -21.812 1 98.56 60 ARG B C 1
ATOM 3105 O O . ARG B 1 60 ? -0.055 -4.777 -22.531 1 98.56 60 ARG B O 1
ATOM 3112 N N . ASP B 1 61 ? 1.448 -6.145 -21.562 1 98.31 61 ASP B N 1
ATOM 3113 C CA . ASP B 1 61 ? 0.868 -7.34 -22.188 1 98.31 61 ASP B CA 1
ATOM 3114 C C . ASP B 1 61 ? -0.556 -7.574 -21.688 1 98.31 61 ASP B C 1
ATOM 3116 O O . ASP B 1 61 ? -1.45 -7.891 -22.469 1 98.31 61 ASP B O 1
ATOM 3120 N N . ALA B 1 62 ? -0.76 -7.449 -20.375 1 98.56 62 ALA B N 1
ATOM 3121 C CA . ALA B 1 62 ? -2.09 -7.656 -19.812 1 98.56 62 ALA B CA 1
ATOM 3122 C C . ALA B 1 62 ? -3.09 -6.648 -20.375 1 98.56 62 ALA B C 1
ATOM 3124 O O . ALA B 1 62 ? -4.238 -6.996 -20.656 1 98.56 62 ALA B O 1
ATOM 3125 N N . LEU B 1 63 ? -2.639 -5.41 -20.422 1 98.44 63 LEU B N 1
ATOM 3126 C CA . LEU B 1 63 ? -3.502 -4.363 -20.969 1 98.44 63 LEU B CA 1
ATOM 3127 C C . LEU B 1 63 ? -3.877 -4.652 -22.406 1 98.44 63 LEU B C 1
ATOM 3129 O O . LEU B 1 63 ? -5.047 -4.543 -22.781 1 98.44 63 LEU B O 1
ATOM 3133 N N . GLU B 1 64 ? -2.92 -5.027 -23.203 1 97.56 64 GLU B N 1
ATOM 3134 C CA . GLU B 1 64 ? -3.186 -5.391 -24.578 1 97.56 64 GLU B CA 1
ATOM 3135 C C . GLU B 1 64 ? -4.168 -6.555 -24.672 1 97.56 64 GLU B C 1
ATOM 3137 O O . GLU B 1 64 ? -5.133 -6.508 -25.438 1 97.56 64 GLU B O 1
ATOM 3142 N N . ARG B 1 65 ? -3.959 -7.551 -23.922 1 97.69 65 ARG B N 1
ATOM 3143 C CA . ARG B 1 65 ? -4.773 -8.758 -23.922 1 97.69 65 ARG B CA 1
ATOM 3144 C C . ARG B 1 65 ? -6.191 -8.477 -23.438 1 97.69 65 ARG B C 1
ATOM 3146 O O . ARG B 1 65 ? -7.133 -9.188 -23.797 1 97.69 65 ARG B O 1
ATOM 3153 N N . SER B 1 66 ? -6.336 -7.469 -22.641 1 97.94 66 SER B N 1
ATOM 3154 C CA . SER B 1 66 ? -7.625 -7.145 -22.047 1 97.94 66 SER B CA 1
ATOM 3155 C C . SER B 1 66 ? -8.547 -6.469 -23.047 1 97.94 66 SER B C 1
ATOM 3157 O O . SER B 1 66 ? -9.766 -6.426 -22.859 1 97.94 66 SER B O 1
ATOM 3159 N N . GLY B 1 67 ? -7.918 -5.805 -24.062 1 96.88 67 GLY B N 1
ATOM 3160 C CA . GLY B 1 67 ? -8.695 -5.008 -25 1 96.88 67 GLY B CA 1
ATOM 3161 C C . GLY B 1 67 ? -9.039 -3.629 -24.469 1 96.88 67 GLY B C 1
ATOM 3162 O O . GLY B 1 67 ? -9.695 -2.838 -25.156 1 96.88 67 GLY B O 1
ATOM 3163 N N . HIS B 1 68 ? -8.672 -3.316 -23.312 1 97.94 68 HIS B N 1
ATOM 3164 C CA . HIS B 1 68 ? -8.883 -1.985 -22.75 1 97.94 68 HIS B CA 1
ATOM 3165 C C . HIS B 1 68 ? -7.793 -1.021 -23.203 1 97.94 68 HIS B C 1
ATOM 3167 O O . HIS B 1 68 ? -6.691 -1.445 -23.562 1 97.94 68 HIS B O 1
ATOM 3173 N N . GLN B 1 69 ? -8.117 0.241 -23.172 1 97.81 69 GLN B N 1
ATOM 3174 C CA . GLN B 1 69 ? -7.148 1.312 -23.391 1 97.81 69 GLN B CA 1
ATOM 3175 C C . GLN B 1 69 ? -6.676 1.904 -22.078 1 97.81 69 GLN B C 1
ATOM 3177 O O . GLN B 1 69 ? -7.324 1.727 -21.031 1 97.81 69 GLN B O 1
ATOM 3182 N N . ALA B 1 70 ? -5.59 2.609 -22.172 1 97.19 70 ALA B N 1
ATOM 3183 C CA . ALA B 1 70 ? -5.043 3.256 -20.984 1 97.19 70 ALA B CA 1
ATOM 3184 C C . ALA B 1 70 ? -6.094 4.129 -20.297 1 97.19 70 ALA B C 1
ATOM 3186 O O . ALA B 1 70 ? -6.164 4.18 -19.062 1 97.19 70 ALA B O 1
ATOM 3187 N N . GLY B 1 71 ? -6.891 4.77 -21.078 1 97.38 71 GLY B N 1
ATOM 3188 C CA . GLY B 1 71 ? -7.891 5.699 -20.578 1 97.38 71 GLY B CA 1
ATOM 3189 C C . GLY B 1 71 ? -9 5.02 -19.797 1 97.38 71 GLY B C 1
ATOM 3190 O O . GLY B 1 71 ? -9.75 5.676 -19.078 1 97.38 71 GLY B O 1
ATOM 3191 N N . ASP B 1 72 ? -9.117 3.678 -19.938 1 98.25 72 ASP B N 1
ATOM 3192 C CA . ASP B 1 72 ? -10.148 2.922 -19.219 1 98.25 72 ASP B CA 1
ATOM 3193 C C . ASP B 1 72 ? -9.727 2.646 -17.781 1 98.25 72 ASP B C 1
ATOM 3195 O O . ASP B 1 72 ? -10.57 2.33 -16.938 1 98.25 72 ASP B O 1
ATOM 3199 N N . ILE B 1 73 ? -8.414 2.719 -17.484 1 98.62 73 ILE B N 1
ATOM 3200 C CA . ILE B 1 73 ? -7.891 2.312 -16.188 1 98.62 73 ILE B CA 1
ATOM 3201 C C . ILE B 1 73 ? -7.992 3.477 -15.211 1 98.62 73 ILE B C 1
ATOM 3203 O O . ILE B 1 73 ? -7.34 4.508 -15.391 1 98.62 73 ILE B O 1
ATOM 3207 N N . ALA B 1 74 ? -8.719 3.277 -14.156 1 98.12 74 ALA B N 1
ATOM 3208 C CA . ALA B 1 74 ? -8.922 4.344 -13.18 1 98.12 74 ALA B CA 1
ATOM 3209 C C . ALA B 1 74 ? -8.094 4.102 -11.922 1 98.12 74 ALA B C 1
ATOM 3211 O O . ALA B 1 74 ? -7.887 5.016 -11.125 1 98.12 74 ALA B O 1
ATOM 3212 N N . LEU B 1 75 ? -7.699 2.877 -11.766 1 98.62 75 LEU B N 1
ATOM 3213 C CA . LEU B 1 75 ? -6.996 2.451 -10.562 1 98.62 75 LEU B CA 1
ATOM 3214 C C . LEU B 1 75 ? -5.855 1.499 -10.906 1 98.62 75 LEU B C 1
ATOM 3216 O O . LEU B 1 75 ? -6.051 0.537 -11.656 1 98.62 75 LEU B O 1
ATOM 3220 N N . LEU B 1 76 ? -4.656 1.824 -10.484 1 98.75 76 LEU B N 1
ATOM 3221 C CA . LEU B 1 76 ? -3.488 0.962 -10.641 1 98.75 76 LEU B CA 1
ATOM 3222 C C . LEU B 1 76 ? -2.906 0.586 -9.281 1 98.75 76 LEU B C 1
ATOM 3224 O O . LEU B 1 76 ? -2.477 1.458 -8.523 1 98.75 76 LEU B O 1
ATOM 3228 N N . LEU B 1 77 ? -2.951 -0.71 -8.961 1 98.94 77 LEU B N 1
ATOM 3229 C CA . LEU B 1 77 ? -2.42 -1.242 -7.707 1 98.94 77 LEU B CA 1
ATOM 3230 C C . LEU B 1 77 ? -1.188 -2.104 -7.965 1 98.94 77 LEU B C 1
ATOM 3232 O O . LEU B 1 77 ? -1.267 -3.113 -8.664 1 98.94 77 LEU B O 1
ATOM 3236 N N . HIS B 1 78 ? -0.061 -1.708 -7.398 1 98.88 78 HIS B N 1
ATOM 3237 C CA . HIS B 1 78 ? 1.164 -2.488 -7.531 1 98.88 78 HIS B CA 1
ATOM 3238 C C . HIS B 1 78 ? 1.502 -3.209 -6.23 1 98.88 78 HIS B C 1
ATOM 3240 O O . HIS B 1 78 ? 1.712 -2.57 -5.195 1 98.88 78 HIS B O 1
ATOM 3246 N N . ALA B 1 79 ? 1.522 -4.504 -6.27 1 98.69 79 ALA B N 1
ATOM 3247 C CA . ALA B 1 79 ? 1.839 -5.305 -5.09 1 98.69 79 ALA B CA 1
ATOM 3248 C C . ALA B 1 79 ? 3.248 -5.883 -5.184 1 98.69 79 ALA B C 1
ATOM 3250 O O . ALA B 1 79 ? 3.652 -6.383 -6.234 1 98.69 79 ALA B O 1
ATOM 3251 N N . CYS B 1 80 ? 4.004 -5.773 -4.098 1 97.62 80 CYS B N 1
ATOM 3252 C CA . CYS B 1 80 ? 5.352 -6.336 -4.023 1 97.62 80 CYS B CA 1
ATOM 3253 C C . CYS B 1 80 ? 5.727 -6.656 -2.58 1 97.62 80 CYS B C 1
ATOM 3255 O O . CYS B 1 80 ? 5.117 -6.133 -1.645 1 97.62 80 CYS B O 1
ATOM 3257 N N . VAL B 1 81 ? 6.676 -7.539 -2.461 1 96 81 VAL B N 1
ATOM 3258 C CA . VAL B 1 81 ? 7.168 -7.941 -1.146 1 96 81 VAL B CA 1
ATOM 3259 C C . VAL B 1 81 ? 8.539 -7.324 -0.896 1 96 81 VAL B C 1
ATOM 3261 O O . VAL B 1 81 ? 8.836 -6.887 0.218 1 96 81 VAL B O 1
ATOM 3264 N N . TYR B 1 82 ? 9.32 -7.234 -1.922 1 93.19 82 TYR B N 1
ATOM 3265 C CA . TYR B 1 82 ? 10.734 -6.902 -1.757 1 93.19 82 TYR B CA 1
ATOM 3266 C C . TYR B 1 82 ? 11.031 -5.512 -2.303 1 93.19 82 TYR B C 1
ATOM 3268 O O . TYR B 1 82 ? 10.164 -4.875 -2.906 1 93.19 82 TYR B O 1
ATOM 3276 N N . PHE B 1 83 ? 12.25 -5.09 -2.016 1 92 83 PHE B N 1
ATOM 3277 C CA . PHE B 1 83 ? 12.727 -3.791 -2.473 1 92 83 PHE B CA 1
ATOM 3278 C C . PHE B 1 83 ? 12.57 -3.652 -3.982 1 92 83 PHE B C 1
ATOM 3280 O O . PHE B 1 83 ? 12.898 -4.574 -4.734 1 92 83 PHE B O 1
ATOM 3287 N N . GLN B 1 84 ? 12.117 -2.525 -4.461 1 94.88 84 GLN B N 1
ATOM 3288 C CA . GLN B 1 84 ? 11.742 -2.352 -5.859 1 94.88 84 GLN B CA 1
ATOM 3289 C C . GLN B 1 84 ? 12.836 -1.604 -6.629 1 94.88 84 GLN B C 1
ATOM 3291 O O . GLN B 1 84 ? 12.695 -1.354 -7.828 1 94.88 84 GLN B O 1
ATOM 3296 N N . GLY B 1 85 ? 13.891 -1.197 -6.004 1 91.75 85 GLY B N 1
ATOM 3297 C CA . GLY B 1 85 ? 15.031 -0.682 -6.75 1 91.75 85 GLY B CA 1
ATOM 3298 C C . GLY B 1 85 ? 15.328 0.773 -6.449 1 91.75 85 GLY B C 1
ATOM 3299 O O . GLY B 1 85 ? 16.406 1.27 -6.77 1 91.75 85 GLY B O 1
ATOM 3300 N N . LEU B 1 86 ? 14.367 1.485 -5.852 1 91.25 86 LEU B N 1
ATOM 3301 C CA . LEU B 1 86 ? 14.586 2.896 -5.551 1 91.25 86 LEU B CA 1
ATOM 3302 C C . LEU B 1 86 ? 13.875 3.297 -4.266 1 91.25 86 LEU B C 1
ATOM 3304 O O . LEU B 1 86 ? 12.68 3.057 -4.113 1 91.25 86 LEU B O 1
ATOM 3308 N N . GLU B 1 87 ? 14.656 3.998 -3.4 1 86.69 87 GLU B N 1
ATOM 3309 C CA . GLU B 1 87 ? 14.094 4.414 -2.117 1 86.69 87 GLU B CA 1
ATOM 3310 C C . GLU B 1 87 ? 13.258 5.68 -2.27 1 86.69 87 GLU B C 1
ATOM 3312 O O . GLU B 1 87 ? 13.57 6.543 -3.09 1 86.69 87 GLU B O 1
ATOM 3317 N N . LEU B 1 88 ? 12.219 5.781 -1.382 1 87.19 88 LEU B N 1
ATOM 3318 C CA . LEU B 1 88 ? 11.344 6.941 -1.235 1 87.19 88 LEU B CA 1
ATOM 3319 C C . LEU B 1 88 ? 10.711 7.312 -2.568 1 87.19 88 LEU B C 1
ATOM 3321 O O . LEU B 1 88 ? 10.648 8.492 -2.924 1 87.19 88 LEU B O 1
ATOM 3325 N N . TYR B 1 89 ? 10.461 6.391 -3.33 1 85.25 89 TYR B N 1
ATOM 3326 C CA . TYR B 1 89 ? 9.852 6.551 -4.645 1 85.25 89 TYR B CA 1
ATOM 3327 C C . TYR B 1 89 ? 8.758 5.516 -4.867 1 85.25 89 TYR B C 1
ATOM 3329 O O . TYR B 1 89 ? 8.961 4.324 -4.625 1 85.25 89 TYR B O 1
ATOM 3337 N N . PRO B 1 90 ? 7.523 6.035 -5.191 1 90.62 90 PRO B N 1
ATOM 3338 C CA . PRO B 1 90 ? 6.461 5.059 -5.438 1 90.62 90 PRO B CA 1
ATOM 3339 C C . PRO B 1 90 ? 6.594 4.363 -6.789 1 90.62 90 PRO B C 1
ATOM 3341 O O . PRO B 1 90 ? 6.395 4.992 -7.832 1 90.62 90 PRO B O 1
ATOM 3344 N N . THR B 1 91 ? 6.824 3.121 -6.781 1 95.62 91 THR B N 1
ATOM 3345 C CA . THR B 1 91 ? 7.023 2.305 -7.977 1 95.62 91 THR B CA 1
ATOM 3346 C C . THR B 1 91 ? 5.777 2.324 -8.859 1 95.62 91 THR B C 1
ATOM 3348 O O . THR B 1 91 ? 5.879 2.297 -10.086 1 95.62 91 THR B O 1
ATOM 3351 N N . ALA B 1 92 ? 4.633 2.418 -8.242 1 97.44 92 ALA B N 1
ATOM 3352 C CA . ALA B 1 92 ? 3.369 2.43 -8.969 1 97.44 92 ALA B CA 1
ATOM 3353 C C . ALA B 1 92 ? 3.307 3.604 -9.945 1 97.44 92 ALA B C 1
ATOM 3355 O O . ALA B 1 92 ? 2.709 3.498 -11.016 1 97.44 92 ALA B O 1
ATOM 3356 N N . SER B 1 93 ? 3.953 4.711 -9.586 1 95.88 93 SER B N 1
ATOM 3357 C CA . SER B 1 93 ? 3.926 5.891 -10.445 1 95.88 93 SER B CA 1
ATOM 3358 C C . SER B 1 93 ? 4.754 5.676 -11.711 1 95.88 93 SER B C 1
ATOM 3360 O O . SER B 1 93 ? 4.418 6.195 -12.773 1 95.88 93 SER B O 1
ATOM 3362 N N . TYR B 1 94 ? 5.855 4.957 -11.594 1 96.06 94 TYR B N 1
ATOM 3363 C CA . TYR B 1 94 ? 6.66 4.602 -12.758 1 96.06 94 TYR B CA 1
ATOM 3364 C C . TYR B 1 94 ? 5.871 3.715 -13.719 1 96.06 94 TYR B C 1
ATOM 3366 O O . TYR B 1 94 ? 5.852 3.959 -14.922 1 96.06 94 TYR B O 1
ATOM 3374 N N . ILE B 1 95 ? 5.242 2.709 -13.133 1 98.06 95 ILE B N 1
ATOM 3375 C CA . ILE B 1 95 ? 4.438 1.788 -13.93 1 98.06 95 ILE B CA 1
ATOM 3376 C C . ILE B 1 95 ? 3.287 2.545 -14.586 1 98.06 95 ILE B C 1
ATOM 3378 O O . ILE B 1 95 ? 2.986 2.33 -15.766 1 98.06 95 ILE B O 1
ATOM 3382 N N . HIS B 1 96 ? 2.682 3.406 -13.805 1 98.06 96 HIS B N 1
ATOM 3383 C CA . HIS B 1 96 ? 1.61 4.262 -14.305 1 98.06 96 HIS B CA 1
ATOM 3384 C C . HIS B 1 96 ? 2.055 5.039 -15.539 1 98.06 96 HIS B C 1
ATOM 3386 O O . HIS B 1 96 ? 1.419 4.957 -16.594 1 98.06 96 HIS B O 1
ATOM 3392 N N . ARG B 1 97 ? 3.135 5.723 -15.469 1 96.94 97 ARG B N 1
ATOM 3393 C CA . ARG B 1 97 ? 3.645 6.523 -16.578 1 96.94 97 ARG B CA 1
ATOM 3394 C C . ARG B 1 97 ? 3.951 5.648 -17.781 1 96.94 97 ARG B C 1
ATOM 3396 O O . ARG B 1 97 ? 3.564 5.977 -18.906 1 96.94 97 ARG B O 1
ATOM 3403 N N . GLU B 1 98 ? 4.645 4.523 -17.547 1 97.62 98 GLU B N 1
ATOM 3404 C CA . GLU B 1 98 ? 5.129 3.676 -18.625 1 97.62 98 GLU B CA 1
ATOM 3405 C C . GLU B 1 98 ? 3.975 2.977 -19.344 1 97.62 98 GLU B C 1
ATOM 3407 O O . GLU B 1 98 ? 4.039 2.734 -20.547 1 97.62 98 GLU B O 1
ATOM 3412 N N . VAL B 1 99 ? 2.936 2.674 -18.578 1 98.25 99 VAL B N 1
ATOM 3413 C CA . VAL B 1 99 ? 1.912 1.785 -19.125 1 98.25 99 VAL B CA 1
ATOM 3414 C C . VAL B 1 99 ? 0.688 2.6 -19.531 1 98.25 99 VAL B C 1
ATOM 3416 O O . VAL B 1 99 ? 0.071 2.322 -20.562 1 98.25 99 VAL B O 1
ATOM 3419 N N . LEU B 1 100 ? 0.363 3.621 -18.688 1 97.88 100 LEU B N 1
ATOM 3420 C CA . LEU B 1 100 ? -0.884 4.34 -18.922 1 97.88 100 LEU B CA 1
ATOM 3421 C C . LEU B 1 100 ? -0.614 5.711 -19.531 1 97.88 100 LEU B C 1
ATOM 3423 O O . LEU B 1 100 ? -1.547 6.41 -19.938 1 97.88 100 LEU B O 1
ATOM 3427 N N . GLY B 1 101 ? 0.613 6.145 -19.594 1 95.75 101 GLY B N 1
ATOM 3428 C CA . GLY B 1 101 ? 0.97 7.43 -20.172 1 95.75 101 GLY B CA 1
ATOM 3429 C C . GLY B 1 101 ? 0.526 8.609 -19.328 1 95.75 101 GLY B C 1
ATOM 3430 O O . GLY B 1 101 ? 0.792 8.656 -18.125 1 95.75 101 GLY B O 1
ATOM 3431 N N . ASP B 1 102 ? -0.203 9.539 -19.938 1 92.31 102 ASP B N 1
ATOM 3432 C CA . ASP B 1 102 ? -0.562 10.797 -19.281 1 92.31 102 ASP B CA 1
ATOM 3433 C C . ASP B 1 102 ? -1.947 10.703 -18.641 1 92.31 102 ASP B C 1
ATOM 3435 O O . ASP B 1 102 ? -2.428 11.672 -18.047 1 92.31 102 ASP B O 1
ATOM 3439 N N . HIS B 1 103 ? -2.488 9.586 -18.688 1 93 103 HIS B N 1
ATOM 3440 C CA . HIS B 1 103 ? -3.824 9.398 -18.125 1 93 103 HIS B CA 1
ATOM 3441 C C . HIS B 1 103 ? -3.795 9.43 -16.609 1 93 103 HIS B C 1
ATOM 3443 O O . HIS B 1 103 ? -2.963 8.766 -15.984 1 93 103 HIS B O 1
ATOM 3449 N N . SER B 1 104 ? -4.723 10.234 -16.016 1 95.62 104 SER B N 1
ATOM 3450 C CA . SER B 1 104 ? -4.82 10.297 -14.555 1 95.62 104 SER B CA 1
ATOM 3451 C C . SER B 1 104 ? -5.516 9.055 -13.992 1 95.62 104 SER B C 1
ATOM 3453 O O . SER B 1 104 ? -6.633 8.734 -14.398 1 95.62 104 SER B O 1
ATOM 3455 N N . ALA B 1 105 ? -4.844 8.336 -13.188 1 96.69 105 ALA B N 1
ATOM 3456 C CA . ALA B 1 105 ? -5.348 7.191 -12.438 1 96.69 105 ALA B CA 1
ATOM 3457 C C . ALA B 1 105 ? -4.812 7.195 -11.008 1 96.69 105 ALA B C 1
ATOM 3459 O O . ALA B 1 105 ? -3.727 7.715 -10.742 1 96.69 105 ALA B O 1
ATOM 3460 N N . LEU B 1 106 ? -5.621 6.773 -10.078 1 96.88 106 LEU B N 1
ATOM 3461 C CA . LEU B 1 106 ? -5.078 6.543 -8.75 1 96.88 106 LEU B CA 1
ATOM 3462 C C . LEU B 1 106 ? -4.113 5.363 -8.75 1 96.88 106 LEU B C 1
ATOM 3464 O O . LEU B 1 106 ? -4.504 4.234 -9.055 1 96.88 106 LEU B O 1
ATOM 3468 N N . ALA B 1 107 ? -2.865 5.613 -8.523 1 98 107 ALA B N 1
ATOM 3469 C CA . ALA B 1 107 ? -1.835 4.578 -8.555 1 98 107 ALA B CA 1
ATOM 3470 C C . ALA B 1 107 ? -1.058 4.543 -7.242 1 98 107 ALA B C 1
ATOM 3472 O O . ALA B 1 107 ? -0.542 5.57 -6.789 1 98 107 ALA B O 1
ATOM 3473 N N . PHE B 1 108 ? -0.966 3.357 -6.598 1 98.06 108 PHE B N 1
ATOM 3474 C CA . PHE B 1 108 ? -0.196 3.252 -5.363 1 98.06 108 PHE B CA 1
ATOM 3475 C C . PHE B 1 108 ? 0.221 1.809 -5.105 1 98.06 108 PHE B C 1
ATOM 3477 O O . PHE B 1 108 ? -0.188 0.9 -5.832 1 98.06 108 PHE B O 1
ATOM 3484 N N . GLU B 1 109 ? 1.12 1.624 -4.164 1 97.94 109 GLU B N 1
ATOM 3485 C CA . GLU B 1 109 ? 1.609 0.295 -3.811 1 97.94 109 GLU B CA 1
ATOM 3486 C C . GLU B 1 109 ? 0.783 -0.314 -2.682 1 97.94 109 GLU B C 1
ATOM 3488 O O . GLU B 1 109 ? 0.4 0.383 -1.739 1 97.94 109 GLU B O 1
ATOM 3493 N N . VAL B 1 110 ? 0.48 -1.586 -2.848 1 98.12 110 VAL B N 1
ATOM 3494 C CA . VAL B 1 110 ? -0.201 -2.408 -1.853 1 98.12 110 VAL B CA 1
ATOM 3495 C C . VAL B 1 110 ? 0.788 -3.391 -1.228 1 98.12 110 VAL B C 1
ATOM 3497 O O . VAL B 1 110 ? 1.307 -4.277 -1.91 1 98.12 110 VAL B O 1
ATOM 3500 N N . LYS B 1 111 ? 1.02 -3.195 0.069 1 97.19 111 LYS B N 1
ATOM 3501 C CA . LYS B 1 111 ? 1.969 -4.082 0.735 1 97.19 111 LYS B CA 1
ATOM 3502 C C . LYS B 1 111 ? 1.27 -4.961 1.768 1 97.19 111 LYS B C 1
ATOM 3504 O O . LYS B 1 111 ? 0.987 -4.516 2.881 1 97.19 111 LYS B O 1
ATOM 3509 N N . ASN B 1 112 ? 1.106 -6.148 1.458 1 97.44 112 ASN B N 1
ATOM 3510 C CA . ASN B 1 112 ? 0.567 -7.203 2.312 1 97.44 112 ASN B CA 1
ATOM 3511 C C . ASN B 1 112 ? 1.292 -8.523 2.096 1 97.44 112 ASN B C 1
ATOM 3513 O O . ASN B 1 112 ? 0.656 -9.562 1.896 1 97.44 112 ASN B O 1
ATOM 3517 N N . ALA B 1 113 ? 2.617 -8.406 2.035 1 96.5 113 ALA B N 1
ATOM 3518 C CA . ALA B 1 113 ? 3.502 -9.547 1.823 1 96.5 113 ALA B CA 1
ATOM 3519 C C . ALA B 1 113 ? 3.047 -10.375 0.623 1 96.5 113 ALA B C 1
ATOM 3521 O O . ALA B 1 113 ? 2.699 -9.828 -0.423 1 96.5 113 ALA B O 1
ATOM 3522 N N . SER B 1 114 ? 3.172 -11.688 0.728 1 97.5 114 SER B N 1
ATOM 3523 C CA . SER B 1 114 ? 2.859 -12.555 -0.4 1 97.5 114 SER B CA 1
ATOM 3524 C C . SER B 1 114 ? 1.367 -12.539 -0.719 1 97.5 114 SER B C 1
ATOM 3526 O O . SER B 1 114 ? 0.942 -13.039 -1.762 1 97.5 114 SER B O 1
ATOM 3528 N N . ASN B 1 115 ? 0.554 -11.953 0.117 1 98 115 ASN B N 1
ATOM 3529 C CA . ASN B 1 115 ? -0.875 -11.82 -0.148 1 98 115 ASN B CA 1
ATOM 3530 C C . ASN B 1 115 ? -1.195 -10.531 -0.888 1 98 115 ASN B C 1
ATOM 3532 O O . ASN B 1 115 ? -2.363 -10.18 -1.062 1 98 115 ASN B O 1
ATOM 3536 N N . GLY B 1 116 ? -0.206 -9.797 -1.326 1 98.12 116 GLY B N 1
ATOM 3537 C CA . GLY B 1 116 ? -0.369 -8.469 -1.899 1 98.12 116 GLY B CA 1
ATOM 3538 C C . GLY B 1 116 ? -1.259 -8.453 -3.129 1 98.12 116 GLY B C 1
ATOM 3539 O O . GLY B 1 116 ? -2.096 -7.566 -3.287 1 98.12 116 GLY B O 1
ATOM 3540 N N . CYS B 1 117 ? -1.053 -9.383 -3.959 1 98.06 117 CYS B N 1
ATOM 3541 C CA . CYS B 1 117 ? -1.84 -9.453 -5.184 1 98.06 117 CYS B CA 1
ATOM 3542 C C . CYS B 1 117 ? -3.316 -9.664 -4.871 1 98.06 117 CYS B C 1
ATOM 3544 O O . CYS B 1 117 ? -4.18 -8.992 -5.445 1 98.06 117 CYS B O 1
ATOM 3546 N N . MET B 1 118 ? -3.623 -10.539 -4.004 1 98.69 118 MET B N 1
ATOM 3547 C CA . MET B 1 118 ? -5.008 -10.859 -3.664 1 98.69 118 MET B CA 1
ATOM 3548 C C . MET B 1 118 ? -5.66 -9.711 -2.906 1 98.69 118 MET B C 1
ATOM 3550 O O . MET B 1 118 ? -6.852 -9.445 -3.078 1 98.69 118 MET B O 1
ATOM 3554 N N . THR B 1 119 ? -4.844 -9.094 -2.049 1 98.5 119 THR B N 1
ATOM 3555 C CA . THR B 1 119 ? -5.312 -7.867 -1.409 1 98.5 119 THR B CA 1
ATOM 3556 C C . THR B 1 119 ? -5.672 -6.812 -2.455 1 98.5 119 THR B C 1
ATOM 3558 O O . THR B 1 119 ? -6.723 -6.176 -2.367 1 98.5 119 THR B O 1
ATOM 3561 N N . ALA B 1 120 ? -4.789 -6.672 -3.453 1 98.81 120 ALA B N 1
ATOM 3562 C CA . ALA B 1 120 ? -5.027 -5.715 -4.527 1 98.81 120 ALA B CA 1
ATOM 3563 C C . ALA B 1 120 ? -6.289 -6.07 -5.312 1 98.81 120 ALA B C 1
ATOM 3565 O O . ALA B 1 120 ? -7.074 -5.191 -5.668 1 98.81 120 ALA B O 1
ATOM 3566 N N . LEU B 1 121 ? -6.465 -7.332 -5.574 1 98.69 121 LEU B N 1
ATOM 3567 C CA . LEU B 1 121 ? -7.664 -7.797 -6.27 1 98.69 121 LEU B CA 1
ATOM 3568 C C . LEU B 1 121 ? -8.922 -7.453 -5.477 1 98.69 121 LEU B C 1
ATOM 3570 O O . LEU B 1 121 ? -9.891 -6.938 -6.039 1 98.69 121 LEU B O 1
ATOM 3574 N N . ASP B 1 122 ? -8.906 -7.727 -4.207 1 98.12 122 ASP B N 1
ATOM 3575 C CA . ASP B 1 122 ? -10.055 -7.457 -3.346 1 98.12 122 ASP B CA 1
ATOM 3576 C C . ASP B 1 122 ? -10.367 -5.965 -3.293 1 98.12 122 ASP B C 1
ATOM 3578 O O . ASP B 1 122 ? -11.523 -5.559 -3.43 1 98.12 122 ASP B O 1
ATOM 3582 N N . ILE B 1 123 ? -9.344 -5.141 -3.137 1 98.38 123 ILE B N 1
ATOM 3583 C CA . ILE B 1 123 ? -9.5 -3.695 -3.045 1 98.38 123 ILE B CA 1
ATOM 3584 C C . ILE B 1 123 ? -10.008 -3.146 -4.379 1 98.38 123 ILE B C 1
ATOM 3586 O O . ILE B 1 123 ? -10.844 -2.242 -4.41 1 98.38 123 ILE B O 1
ATOM 3590 N N . ALA B 1 124 ? -9.461 -3.672 -5.457 1 98.56 124 ALA B N 1
ATOM 3591 C CA . ALA B 1 124 ? -9.938 -3.25 -6.77 1 98.56 124 ALA B CA 1
ATOM 3592 C C . ALA B 1 124 ? -11.422 -3.588 -6.949 1 98.56 124 ALA B C 1
ATOM 3594 O O . ALA B 1 124 ? -12.188 -2.785 -7.488 1 98.56 124 ALA B O 1
ATOM 3595 N N . ALA B 1 125 ? -11.805 -4.773 -6.512 1 98 125 ALA B N 1
ATOM 3596 C CA . ALA B 1 125 ? -13.203 -5.18 -6.594 1 98 125 ALA B CA 1
ATOM 3597 C C . ALA B 1 125 ? -14.102 -4.215 -5.82 1 98 125 ALA B C 1
ATOM 3599 O O . ALA B 1 125 ? -15.125 -3.766 -6.336 1 98 125 ALA B O 1
ATOM 3600 N N . ARG B 1 126 ? -13.695 -3.91 -4.617 1 97.06 126 ARG B N 1
ATOM 3601 C CA . ARG B 1 126 ? -14.453 -2.979 -3.783 1 97.06 126 ARG B CA 1
ATOM 3602 C C . ARG B 1 126 ? -14.523 -1.599 -4.43 1 97.06 126 ARG B C 1
ATOM 3604 O O . ARG B 1 126 ? -15.594 -0.991 -4.496 1 97.06 126 ARG B O 1
ATOM 3611 N N . SER B 1 127 ? -13.383 -1.124 -4.93 1 97.31 127 SER B N 1
ATOM 3612 C CA . SER B 1 127 ? -13.297 0.214 -5.504 1 97.31 127 SER B CA 1
ATOM 3613 C C . SER B 1 127 ? -14.18 0.34 -6.742 1 97.31 127 SER B C 1
ATOM 3615 O O . SER B 1 127 ? -14.914 1.319 -6.891 1 97.31 127 SER B O 1
ATOM 3617 N N . LEU B 1 128 ? -14.078 -0.623 -7.621 1 97.38 128 LEU B N 1
ATOM 3618 C CA . LEU B 1 128 ? -14.859 -0.588 -8.852 1 97.38 128 LEU B CA 1
ATOM 3619 C C . LEU B 1 128 ? -16.359 -0.679 -8.547 1 97.38 128 LEU B C 1
ATOM 3621 O O . LEU B 1 128 ? -17.172 -0.064 -9.234 1 97.38 128 LEU B O 1
ATOM 3625 N N . SER B 1 129 ? -16.703 -1.438 -7.555 1 95.81 129 SER B N 1
ATOM 3626 C CA . SER B 1 129 ? -18.094 -1.568 -7.18 1 95.81 129 SER B CA 1
ATOM 3627 C C . SER B 1 129 ? -18.641 -0.262 -6.609 1 95.81 129 SER B C 1
ATOM 3629 O O . SER B 1 129 ? -19.828 0.038 -6.758 1 95.81 129 SER B O 1
ATOM 3631 N N . ALA B 1 130 ? -17.797 0.53 -5.965 1 94.44 130 ALA B N 1
ATOM 3632 C CA . ALA B 1 130 ? -18.219 1.723 -5.234 1 94.44 130 ALA B CA 1
ATOM 3633 C C . ALA B 1 130 ? -18.266 2.943 -6.148 1 94.44 130 ALA B C 1
ATOM 3635 O O . ALA B 1 130 ? -18.844 3.973 -5.797 1 94.44 130 ALA B O 1
ATOM 3636 N N . THR B 1 131 ? -17.672 2.855 -7.32 1 94.94 131 THR B N 1
ATOM 3637 C CA . THR B 1 131 ? -17.5 4.016 -8.188 1 94.94 131 THR B CA 1
ATOM 3638 C C . THR B 1 131 ? -17.984 3.715 -9.602 1 94.94 131 THR B C 1
ATOM 3640 O O . THR B 1 131 ? -18.375 2.588 -9.898 1 94.94 131 THR B O 1
ATOM 3643 N N . GLY B 1 132 ? -17.984 4.762 -10.414 1 95 132 GLY B N 1
ATOM 3644 C CA . GLY B 1 132 ? -18.312 4.602 -11.82 1 95 132 GLY B CA 1
ATOM 3645 C C . GLY B 1 132 ? -17.125 4.188 -12.664 1 95 132 GLY B C 1
ATOM 3646 O O . GLY B 1 132 ? -17.234 4.078 -13.891 1 95 132 GLY B O 1
ATOM 3647 N N . ASP B 1 133 ? -16 3.918 -12.031 1 96.44 133 ASP B N 1
ATOM 3648 C CA . ASP B 1 133 ? -14.797 3.523 -12.75 1 96.44 133 ASP B CA 1
ATOM 3649 C C . ASP B 1 133 ? -15.016 2.207 -13.5 1 96.44 133 ASP B C 1
ATOM 3651 O O . ASP B 1 133 ? -15.703 1.312 -13.008 1 96.44 133 ASP B O 1
ATOM 3655 N N . VAL B 1 134 ? -14.297 2.033 -14.602 1 97.56 134 VAL B N 1
ATOM 3656 C CA . VAL B 1 134 ? -14.57 0.914 -15.5 1 97.56 134 VAL B CA 1
ATOM 3657 C C . VAL B 1 134 ? -13.594 -0.224 -15.211 1 97.56 134 VAL B C 1
ATOM 3659 O O . VAL B 1 134 ? -13.977 -1.396 -15.219 1 97.56 134 VAL B O 1
ATOM 3662 N N . ALA B 1 135 ? -12.312 0.148 -15.047 1 98.75 135 ALA B N 1
ATOM 3663 C CA . ALA B 1 135 ? -11.305 -0.909 -14.977 1 98.75 135 ALA B CA 1
ATOM 3664 C C . ALA B 1 135 ? -10.164 -0.52 -14.047 1 98.75 135 ALA B C 1
ATOM 3666 O O . ALA B 1 135 ? -9.977 0.661 -13.742 1 98.75 135 ALA B O 1
ATOM 3667 N N . ALA B 1 136 ? -9.5 -1.523 -13.562 1 98.88 136 ALA B N 1
ATOM 3668 C CA . ALA B 1 136 ? -8.32 -1.398 -12.719 1 98.88 136 ALA B CA 1
ATOM 3669 C C . ALA B 1 136 ? -7.195 -2.309 -13.211 1 98.88 136 ALA B C 1
ATOM 3671 O O . ALA B 1 136 ? -7.457 -3.369 -13.789 1 98.88 136 ALA B O 1
ATOM 3672 N N . LEU B 1 137 ? -6 -1.862 -13.07 1 98.94 137 LEU B N 1
ATOM 3673 C CA . LEU B 1 137 ? -4.801 -2.627 -13.391 1 98.94 137 LEU B CA 1
ATOM 3674 C C . LEU B 1 137 ? -4.055 -3.027 -12.117 1 98.94 137 LEU B C 1
ATOM 3676 O O . LEU B 1 137 ? -3.674 -2.168 -11.32 1 98.94 137 LEU B O 1
ATOM 3680 N N . VAL B 1 138 ? -3.916 -4.344 -11.891 1 98.94 138 VAL B N 1
ATOM 3681 C CA . VAL B 1 138 ? -3.115 -4.879 -10.797 1 98.94 138 VAL B CA 1
ATOM 3682 C C . VAL B 1 138 ? -1.783 -5.398 -11.336 1 98.94 138 VAL B C 1
ATOM 3684 O O . VAL B 1 138 ? -1.754 -6.191 -12.273 1 98.94 138 VAL B O 1
ATOM 3687 N N . THR B 1 139 ? -0.689 -4.941 -10.773 1 98.94 139 THR B N 1
ATOM 3688 C CA . THR B 1 139 ? 0.637 -5.398 -11.172 1 98.94 139 THR B CA 1
ATOM 3689 C C . THR B 1 139 ? 1.416 -5.922 -9.969 1 98.94 139 THR B C 1
ATOM 3691 O O . THR B 1 139 ? 1.16 -5.512 -8.836 1 98.94 139 THR B O 1
ATOM 3694 N N . THR B 1 140 ? 2.266 -6.855 -10.188 1 98.88 140 THR B N 1
ATOM 3695 C CA . THR B 1 140 ? 3.203 -7.379 -9.203 1 98.88 140 THR B CA 1
ATOM 3696 C C . THR B 1 140 ? 4.605 -7.488 -9.789 1 98.88 140 THR B C 1
ATOM 3698 O O . THR B 1 140 ? 4.766 -7.633 -11.008 1 98.88 140 THR B O 1
ATOM 3701 N N . ALA B 1 141 ? 5.551 -7.363 -8.969 1 98.75 141 ALA B N 1
ATOM 3702 C CA . ALA B 1 141 ? 6.93 -7.656 -9.344 1 98.75 141 ALA B CA 1
ATOM 3703 C C . ALA B 1 141 ? 7.809 -7.859 -8.117 1 98.75 141 ALA B C 1
ATOM 37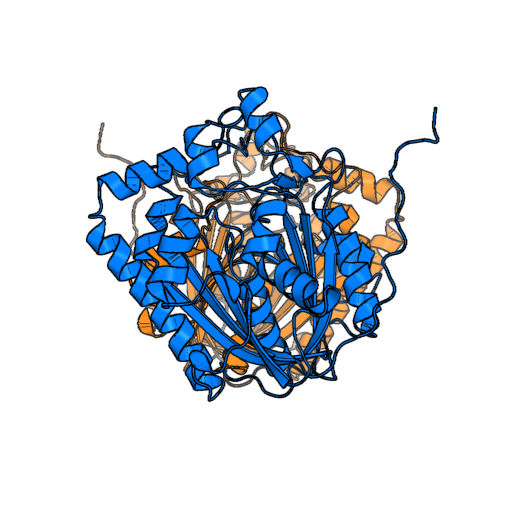05 O O . ALA B 1 141 ? 7.758 -7.066 -7.172 1 98.75 141 ALA B O 1
ATOM 3706 N N . ASP B 1 142 ? 8.57 -8.922 -8.156 1 98.06 142 ASP B N 1
ATOM 3707 C CA . ASP B 1 142 ? 9.508 -9.18 -7.062 1 98.06 142 ASP B CA 1
ATOM 3708 C C . ASP B 1 142 ? 10.805 -9.789 -7.582 1 98.06 142 ASP B C 1
ATOM 3710 O O . ASP B 1 142 ? 10.789 -10.586 -8.523 1 98.06 142 ASP B O 1
ATOM 3714 N N . LYS B 1 143 ? 11.789 -9.375 -7.027 1 97.19 143 LYS B N 1
ATOM 3715 C CA . LYS B 1 143 ? 13.148 -9.852 -7.262 1 97.19 143 LYS B CA 1
ATOM 3716 C C . LYS B 1 143 ? 13.977 -9.805 -5.98 1 97.19 143 LYS B C 1
ATOM 3718 O O . LYS B 1 143 ? 13.977 -8.797 -5.273 1 97.19 143 LYS B O 1
ATOM 3723 N N . VAL B 1 144 ? 14.586 -10.891 -5.637 1 94 144 VAL B N 1
ATOM 3724 C CA . VAL B 1 144 ? 15.484 -10.852 -4.48 1 94 144 VAL B CA 1
ATOM 3725 C C . VAL B 1 144 ? 16.938 -10.773 -4.953 1 94 144 VAL B C 1
ATOM 3727 O O . VAL B 1 144 ? 17.266 -11.234 -6.043 1 94 144 VAL B O 1
ATOM 3730 N N . SER B 1 145 ? 17.672 -10.102 -4.203 1 88 145 SER B N 1
ATOM 3731 C CA . SER B 1 145 ? 19.094 -9.977 -4.535 1 88 145 SER B CA 1
ATOM 3732 C C . SER B 1 145 ? 19.953 -10.062 -3.287 1 88 145 SER B C 1
ATOM 3734 O O . SER B 1 145 ? 19.594 -9.555 -2.227 1 88 145 SER B O 1
ATOM 3736 N N . ARG B 1 146 ? 21.031 -10.734 -3.461 1 87.44 146 ARG B N 1
ATOM 3737 C CA . ARG B 1 146 ? 22.062 -10.703 -2.428 1 87.44 146 ARG B CA 1
ATOM 3738 C C . ARG B 1 146 ? 22.688 -9.312 -2.32 1 87.44 146 ARG B C 1
ATOM 3740 O O . ARG B 1 146 ? 22.719 -8.562 -3.299 1 87.44 146 ARG B O 1
ATOM 3747 N N . PRO B 1 147 ? 23.203 -9 -1.123 1 86.38 147 PRO B N 1
ATOM 3748 C CA . PRO B 1 147 ? 23.312 -9.812 0.092 1 86.38 147 PRO B CA 1
ATOM 3749 C C . PRO B 1 147 ? 22.078 -9.719 0.977 1 86.38 147 PRO B C 1
ATOM 3751 O O . PRO B 1 147 ? 21.984 -10.422 1.987 1 86.38 147 PRO B O 1
ATOM 3754 N N . ALA B 1 148 ? 21.141 -8.953 0.61 1 86 148 ALA B N 1
ATOM 3755 C CA . ALA B 1 148 ? 20.016 -8.711 1.497 1 86 148 ALA B CA 1
ATOM 3756 C C . ALA B 1 148 ? 19.188 -9.977 1.692 1 86 148 ALA B C 1
ATOM 3758 O O . ALA B 1 148 ? 18.75 -10.273 2.807 1 86 148 ALA B O 1
ATOM 3759 N N . ILE B 1 149 ? 19.016 -10.664 0.605 1 91.81 149 ILE B N 1
ATOM 3760 C CA . ILE B 1 149 ? 18.234 -11.89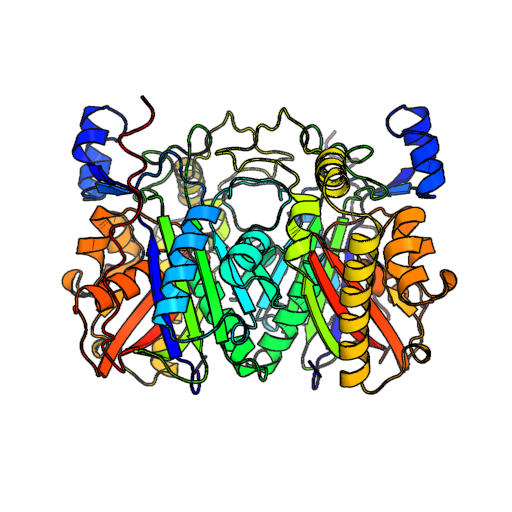1 0.682 1 91.81 149 ILE B CA 1
ATOM 3761 C C . ILE B 1 149 ? 18.969 -13.016 -0.049 1 91.81 149 ILE B C 1
ATOM 3763 O O . ILE B 1 149 ? 19.312 -12.883 -1.227 1 91.81 149 ILE B O 1
ATOM 3767 N N . ASP B 1 150 ? 19.219 -14.07 0.644 1 93.5 150 ASP B N 1
ATOM 3768 C CA . ASP B 1 150 ? 19.703 -15.305 0.036 1 93.5 150 ASP B CA 1
ATOM 3769 C C . ASP B 1 150 ? 18.531 -16.203 -0.371 1 93.5 150 ASP B C 1
ATOM 3771 O O . ASP B 1 150 ? 17.969 -16.922 0.46 1 93.5 150 ASP B O 1
ATOM 3775 N N . ARG B 1 151 ? 18.219 -16.25 -1.598 1 95.38 151 ARG B N 1
ATOM 3776 C CA . ARG B 1 151 ? 17.047 -16.938 -2.152 1 95.38 151 ARG B CA 1
ATOM 3777 C C . ARG B 1 151 ? 16.969 -18.359 -1.631 1 95.38 151 ARG B C 1
ATOM 3779 O O . ARG B 1 151 ? 15.867 -18.875 -1.379 1 95.38 151 ARG B O 1
ATOM 3786 N N . TRP B 1 152 ? 18.047 -18.969 -1.527 1 96.25 152 TRP B N 1
ATOM 3787 C CA . TRP B 1 152 ? 18.062 -20.422 -1.323 1 96.25 152 TRP B CA 1
ATOM 3788 C C . TRP B 1 152 ? 18.016 -20.75 0.162 1 96.25 152 TRP B C 1
ATOM 3790 O O . TRP B 1 152 ? 17.688 -21.891 0.537 1 96.25 152 TRP B O 1
ATOM 3800 N N . ASN B 1 153 ? 18.281 -19.766 1.007 1 93.69 153 ASN B N 1
ATOM 3801 C CA . ASN B 1 153 ? 18.5 -20.141 2.4 1 93.69 153 ASN B CA 1
ATOM 3802 C C . ASN B 1 153 ? 17.719 -19.25 3.354 1 93.69 153 ASN B C 1
ATOM 3804 O O . ASN B 1 153 ? 17.703 -19.484 4.562 1 93.69 153 ASN B O 1
ATOM 3808 N N . SER B 1 154 ? 17.031 -18.297 2.846 1 93.88 154 SER B N 1
ATOM 3809 C CA . SER B 1 154 ? 16.438 -17.266 3.697 1 93.88 154 SER B CA 1
ATOM 3810 C C . SER B 1 154 ? 15.141 -17.75 4.336 1 93.88 154 SER B C 1
ATOM 3812 O O . SER B 1 154 ? 14.68 -17.188 5.328 1 93.88 154 SER B O 1
ATOM 3814 N N . ASP B 1 155 ? 14.5 -18.766 3.854 1 94.25 155 ASP B N 1
ATOM 3815 C CA . ASP B 1 155 ? 13.195 -19.188 4.328 1 94.25 155 ASP B CA 1
ATOM 3816 C C . ASP B 1 155 ? 13.102 -20.719 4.406 1 94.25 155 ASP B C 1
ATOM 3818 O O . ASP B 1 155 ? 14.016 -21.422 3.957 1 94.25 155 ASP B O 1
ATOM 3822 N N . ILE B 1 156 ? 12.031 -21.188 5.082 1 92.44 156 ILE B N 1
ATOM 3823 C CA . ILE B 1 156 ? 11.812 -22.625 5.211 1 92.44 156 ILE B CA 1
ATOM 3824 C C . ILE B 1 156 ? 10.789 -23.094 4.176 1 92.44 156 ILE B C 1
ATOM 3826 O O . ILE B 1 156 ? 9.602 -22.766 4.281 1 92.44 156 ILE B O 1
ATOM 3830 N N . GLY B 1 157 ? 11.242 -23.859 3.258 1 95.12 157 GLY B N 1
ATOM 3831 C CA . GLY B 1 157 ? 10.352 -24.5 2.305 1 95.12 157 GLY B CA 1
ATOM 3832 C C . GLY B 1 157 ? 9.828 -23.547 1.244 1 95.12 157 GLY B C 1
ATOM 3833 O O . GLY B 1 157 ? 8.969 -23.922 0.445 1 95.12 157 GLY B O 1
ATOM 3834 N N . ILE B 1 158 ? 10.242 -22.312 1.246 1 96.62 158 ILE B N 1
ATOM 3835 C CA . ILE B 1 158 ? 9.867 -21.312 0.258 1 96.62 158 ILE B CA 1
ATOM 3836 C C . ILE B 1 158 ? 11.117 -20.734 -0.39 1 96.62 158 ILE B C 1
ATOM 3838 O O . ILE B 1 158 ? 11.992 -20.203 0.301 1 96.62 158 ILE B O 1
ATOM 3842 N N . VAL B 1 159 ? 11.25 -20.891 -1.657 1 98.19 159 VAL B N 1
ATOM 3843 C CA . VAL B 1 159 ? 12.375 -20.344 -2.418 1 98.19 159 VAL B CA 1
ATOM 3844 C C . VAL B 1 159 ? 11.875 -19.266 -3.367 1 98.19 159 VAL B C 1
ATOM 3846 O O . VAL B 1 159 ? 11.125 -19.547 -4.301 1 98.19 159 VAL B O 1
ATOM 3849 N N . PRO B 1 160 ? 12.328 -18.062 -3.131 1 97.94 160 PRO B N 1
ATOM 3850 C CA . PRO B 1 160 ? 11.844 -16.953 -3.963 1 97.94 160 PRO B CA 1
ATOM 3851 C C . PRO B 1 160 ? 12.266 -17.078 -5.422 1 97.94 160 PRO B C 1
ATOM 3853 O O . PRO B 1 160 ? 13.422 -17.406 -5.707 1 97.94 160 PRO B O 1
ATOM 3856 N N . GLY B 1 161 ? 11.344 -16.938 -6.316 1 98.5 161 GLY B N 1
ATOM 3857 C CA . GLY B 1 161 ? 11.594 -16.672 -7.727 1 98.5 161 GLY B CA 1
ATOM 3858 C C . GLY B 1 161 ? 11.406 -15.219 -8.109 1 98.5 161 GLY B C 1
ATOM 3859 O O . GLY B 1 161 ? 10.719 -14.469 -7.414 1 98.5 161 GLY B O 1
ATOM 3860 N N . ASP B 1 162 ? 12.133 -14.805 -9.172 1 98.5 162 ASP B N 1
ATOM 3861 C CA . ASP B 1 162 ? 11.961 -13.453 -9.695 1 98.5 162 ASP B CA 1
ATOM 3862 C C . ASP B 1 162 ? 10.93 -13.43 -10.82 1 98.5 162 ASP B C 1
ATOM 3864 O O . ASP B 1 162 ? 10.852 -14.359 -11.625 1 98.5 162 ASP B O 1
ATOM 3868 N N . GLY B 1 163 ? 10.109 -12.359 -10.844 1 98.69 163 GLY B N 1
ATOM 3869 C CA . GLY B 1 163 ? 9.156 -12.211 -11.93 1 98.69 163 GLY B CA 1
ATOM 3870 C C . GLY B 1 163 ? 8.094 -11.164 -11.648 1 98.69 163 GLY B C 1
ATOM 3871 O O . GLY B 1 163 ? 8.148 -10.477 -10.625 1 98.69 163 GLY B O 1
ATOM 3872 N N . ALA B 1 164 ? 7.258 -10.977 -12.641 1 98.88 164 ALA B N 1
ATOM 3873 C CA . ALA B 1 164 ? 6.16 -10.016 -12.547 1 98.88 164 ALA B CA 1
ATOM 3874 C C . ALA B 1 164 ? 4.887 -10.578 -13.172 1 98.88 164 ALA B C 1
ATOM 3876 O O . ALA B 1 164 ? 4.941 -11.492 -14 1 98.88 164 ALA B O 1
ATOM 3877 N N . SER B 1 165 ? 3.801 -10.156 -12.719 1 98.94 165 SER B N 1
ATOM 3878 C CA . SER B 1 165 ? 2.496 -10.508 -13.266 1 98.94 165 SER B CA 1
ATOM 3879 C C . SER B 1 165 ? 1.546 -9.312 -13.242 1 98.94 165 SER B C 1
ATOM 3881 O O . SER B 1 165 ? 1.786 -8.336 -12.531 1 98.94 165 SER B O 1
ATOM 3883 N N . ALA B 1 166 ? 0.549 -9.312 -14.078 1 98.94 166 ALA B N 1
ATOM 3884 C CA . ALA B 1 166 ? -0.414 -8.219 -14.172 1 98.94 166 ALA B CA 1
ATOM 3885 C C . ALA B 1 166 ? -1.795 -8.734 -14.562 1 98.94 166 ALA B C 1
ATOM 3887 O O . ALA B 1 166 ? -1.911 -9.766 -15.227 1 98.94 166 ALA B O 1
ATOM 3888 N N . MET B 1 167 ? -2.756 -8.039 -14.125 1 98.88 167 MET B N 1
ATOM 3889 C CA . MET B 1 167 ? -4.16 -8.375 -14.344 1 98.88 167 MET B CA 1
ATOM 3890 C C . MET B 1 167 ? -4.996 -7.113 -14.539 1 98.88 167 MET B C 1
ATOM 3892 O O . MET B 1 167 ? -4.82 -6.129 -13.82 1 98.88 167 MET B O 1
ATOM 3896 N N . VAL B 1 168 ? -5.832 -7.098 -15.562 1 98.94 168 VAL B N 1
ATOM 3897 C CA . VAL B 1 168 ? -6.812 -6.031 -15.734 1 98.94 168 VAL B CA 1
ATOM 3898 C C . VAL B 1 168 ? -8.18 -6.508 -15.25 1 98.94 168 VAL B C 1
ATOM 3900 O O . VAL B 1 168 ? -8.711 -7.508 -15.75 1 98.94 168 VAL B O 1
ATOM 3903 N N . LEU B 1 169 ? -8.719 -5.863 -14.266 1 98.88 169 LEU B N 1
ATOM 3904 C CA . LEU B 1 169 ? -10.086 -6.066 -13.812 1 98.88 169 LEU B CA 1
ATOM 3905 C C . LEU B 1 169 ? -11.039 -5.082 -14.492 1 98.88 169 LEU B C 1
ATOM 3907 O O . LEU B 1 169 ? -10.688 -3.916 -14.695 1 98.88 169 LEU B O 1
ATOM 3911 N N . SER B 1 170 ? -12.227 -5.562 -14.805 1 98.75 170 SER B N 1
ATOM 3912 C CA . SER B 1 170 ? -13.125 -4.727 -15.594 1 98.75 170 SER B CA 1
ATOM 3913 C C . SER B 1 170 ? -14.578 -4.988 -15.242 1 98.75 170 SER B C 1
ATOM 3915 O O . SER B 1 170 ? -14.953 -6.121 -14.93 1 98.75 170 SER B O 1
ATOM 3917 N N . LYS B 1 171 ? -15.359 -3.943 -15.312 1 98.12 171 LYS B N 1
ATOM 3918 C CA . LYS B 1 171 ? -16.812 -4.066 -15.164 1 98.12 171 LYS B CA 1
ATOM 3919 C C . LYS B 1 171 ? -17.469 -4.371 -16.5 1 98.12 171 LYS B C 1
ATOM 3921 O O . LYS B 1 171 ? -18.672 -4.668 -16.562 1 98.12 171 LYS B O 1
ATOM 3926 N N . ARG B 1 172 ? -16.766 -4.312 -17.578 1 96.88 172 ARG B N 1
ATOM 3927 C CA . ARG B 1 172 ? -17.344 -4.453 -18.906 1 96.88 172 ARG B CA 1
ATOM 3928 C C . ARG B 1 172 ? -17.406 -5.922 -19.328 1 96.88 172 ARG B C 1
ATOM 3930 O O . ARG B 1 172 ? -18.469 -6.449 -19.609 1 96.88 172 ARG B O 1
ATOM 3937 N N . SER B 1 173 ? -16.219 -6.477 -19.484 1 94.62 173 SER B N 1
ATOM 3938 C CA . SER B 1 173 ? -16.094 -7.859 -19.938 1 94.62 173 SER B CA 1
ATOM 3939 C C . SER B 1 173 ? -14.703 -8.414 -19.594 1 94.62 173 SER B C 1
ATOM 3941 O O . SER B 1 173 ? -13.828 -7.676 -19.141 1 94.62 173 SER B O 1
ATOM 3943 N N . GLY B 1 174 ? -14.609 -9.711 -19.797 1 97.81 174 GLY B N 1
ATOM 3944 C CA . GLY B 1 174 ? -13.352 -10.414 -19.594 1 97.81 174 GLY B CA 1
ATOM 3945 C C . GLY B 1 174 ? -13.461 -11.914 -19.828 1 97.81 174 GLY B C 1
ATOM 3946 O O . GLY B 1 174 ? -14.539 -12.422 -20.141 1 97.81 174 GLY B O 1
ATOM 3947 N N . PHE B 1 175 ? -12.359 -12.57 -19.688 1 98.5 175 PHE B N 1
ATOM 3948 C CA . PHE B 1 175 ? -12.336 -14 -19.984 1 98.5 175 PHE B CA 1
ATOM 3949 C C . PHE B 1 175 ? -12.734 -14.812 -18.766 1 98.5 175 PHE B C 1
ATOM 3951 O O . PHE B 1 175 ? -12.984 -16.016 -18.859 1 98.5 175 PHE B O 1
ATOM 3958 N N . ALA B 1 176 ? -12.812 -14.141 -17.641 1 98.81 176 ALA B N 1
ATOM 3959 C CA . ALA B 1 176 ? -13.258 -14.789 -16.422 1 98.81 176 ALA B CA 1
ATOM 3960 C C . ALA B 1 176 ? -14.078 -13.828 -15.555 1 98.81 176 ALA B C 1
ATOM 3962 O O . ALA B 1 176 ? -13.797 -12.625 -15.516 1 98.81 176 ALA B O 1
ATOM 3963 N N . GLN B 1 177 ? -15.07 -14.336 -14.906 1 98.75 177 GLN B N 1
ATOM 3964 C CA . GLN B 1 177 ? -15.867 -13.562 -13.961 1 98.75 177 GLN B CA 1
ATOM 3965 C C . GLN B 1 177 ? -15.43 -13.828 -12.523 1 98.75 177 GLN B C 1
ATOM 3967 O O . GLN B 1 177 ? -15.266 -14.984 -12.125 1 98.75 177 GLN B O 1
ATOM 3972 N N . VAL B 1 178 ? -15.164 -12.789 -11.781 1 98.88 178 VAL B N 1
ATOM 3973 C CA . VAL B 1 178 ? -14.906 -12.93 -10.352 1 98.88 178 VAL B CA 1
ATOM 3974 C C . VAL B 1 178 ? -16.219 -13.039 -9.594 1 98.88 178 VAL B C 1
ATOM 3976 O O . VAL B 1 178 ? -17 -12.086 -9.555 1 98.88 178 VAL B O 1
ATOM 3979 N N . LEU B 1 179 ? -16.422 -14.156 -8.969 1 98.69 179 LEU B N 1
ATOM 3980 C CA . LEU B 1 179 ? -17.703 -14.398 -8.305 1 98.69 179 LEU B CA 1
ATOM 3981 C C . LEU B 1 179 ? -17.672 -13.922 -6.855 1 98.69 179 LEU B C 1
ATOM 3983 O O . LEU B 1 179 ? -18.672 -13.461 -6.324 1 98.69 179 LEU B O 1
ATOM 3987 N N . SER B 1 180 ? -16.547 -14.07 -6.27 1 98.5 180 SER B N 1
ATOM 3988 C CA . SER B 1 180 ? -16.422 -13.672 -4.871 1 98.5 180 SER B CA 1
ATOM 3989 C C . SER B 1 180 ? -14.961 -13.484 -4.484 1 98.5 180 SER B C 1
ATOM 3991 O O . SER B 1 180 ? -14.062 -14.031 -5.125 1 98.5 180 SER B O 1
ATOM 3993 N N . THR B 1 181 ? -14.734 -12.68 -3.51 1 98.06 181 THR B N 1
ATOM 3994 C CA . THR B 1 181 ? -13.484 -12.562 -2.771 1 98.06 181 THR B CA 1
ATOM 3995 C C . THR B 1 181 ? -13.727 -12.688 -1.27 1 98.06 181 THR B C 1
ATOM 3997 O O . THR B 1 181 ? -14.82 -12.383 -0.787 1 98.06 181 THR B O 1
ATOM 4000 N N . SER B 1 182 ? -12.75 -13.211 -0.583 1 97.75 182 SER B N 1
ATOM 4001 C CA . SER B 1 182 ? -12.812 -13.289 0.874 1 97.75 182 SER B CA 1
ATOM 4002 C C . SER B 1 182 ? -11.43 -13.109 1.492 1 97.75 182 SER B C 1
ATOM 4004 O O . SER B 1 182 ? -10.43 -13.586 0.942 1 97.75 182 SER B O 1
ATOM 4006 N N . THR B 1 183 ? -11.383 -12.398 2.59 1 97.38 183 THR B N 1
ATOM 4007 C CA . THR B 1 183 ? -10.141 -12.203 3.338 1 97.38 183 THR B CA 1
ATOM 4008 C C . THR B 1 183 ? -10.344 -12.523 4.816 1 97.38 183 THR B C 1
ATOM 4010 O O . THR B 1 183 ? -11.352 -12.125 5.41 1 97.38 183 THR B O 1
ATOM 4013 N N . VAL B 1 184 ? -9.445 -13.273 5.352 1 97.69 184 VAL B N 1
ATOM 4014 C CA . VAL B 1 184 ? -9.367 -13.562 6.781 1 97.69 184 VAL B CA 1
ATOM 4015 C C . VAL B 1 184 ? -7.949 -13.32 7.285 1 97.69 184 VAL B C 1
ATOM 4017 O O . VAL B 1 184 ? -6.977 -13.672 6.609 1 97.69 184 VAL B O 1
ATOM 4020 N N . SER B 1 185 ? -7.848 -12.617 8.359 1 97.19 185 SER B N 1
ATOM 4021 C CA . SER B 1 185 ? -6.539 -12.391 8.961 1 97.19 185 SER B CA 1
ATOM 4022 C C . SER B 1 185 ? -6.492 -12.914 10.398 1 97.19 185 SER B C 1
ATOM 4024 O O . SER B 1 185 ? -7.52 -12.984 11.07 1 97.19 185 SER B O 1
ATOM 4026 N N . ASP B 1 186 ? -5.352 -13.375 10.805 1 95.75 186 ASP B N 1
ATOM 4027 C CA . ASP B 1 186 ? -5.059 -13.727 12.188 1 95.75 186 ASP B CA 1
ATOM 4028 C C . ASP B 1 186 ? -3.805 -13.008 12.68 1 95.75 186 ASP B C 1
ATOM 4030 O O . ASP B 1 186 ? -2.697 -13.539 12.586 1 95.75 186 ASP B O 1
ATOM 4034 N N . PRO B 1 187 ? -4.008 -11.844 13.273 1 91.25 187 PRO B N 1
ATOM 4035 C CA . PRO B 1 187 ? -2.865 -11.016 13.664 1 91.25 187 PRO B CA 1
ATOM 4036 C C . PRO B 1 187 ? -2.031 -11.648 14.781 1 91.25 187 PRO B C 1
ATOM 4038 O O . PRO B 1 187 ? -0.896 -11.227 15.016 1 91.25 187 PRO B O 1
ATOM 4041 N N . THR B 1 188 ? -2.545 -12.633 15.453 1 89.38 188 THR B N 1
ATOM 4042 C CA . THR B 1 188 ? -1.788 -13.305 16.5 1 89.38 188 THR B CA 1
ATOM 4043 C C . THR B 1 188 ? -0.618 -14.086 15.914 1 89.38 188 THR B C 1
ATOM 4045 O O . THR B 1 188 ? 0.317 -14.445 16.641 1 89.38 188 THR B O 1
ATOM 4048 N N . LEU B 1 189 ? -0.653 -14.305 14.625 1 92.38 189 LEU B N 1
ATOM 4049 C CA . LEU B 1 189 ? 0.385 -15.078 13.953 1 92.38 189 LEU B CA 1
ATOM 4050 C C . LEU B 1 189 ? 1.441 -14.156 13.352 1 92.38 189 LEU B C 1
ATOM 4052 O O . LEU B 1 189 ? 2.43 -14.633 12.781 1 92.38 189 LEU B O 1
ATOM 4056 N N . GLU B 1 190 ? 1.289 -12.836 13.531 1 92.12 190 GLU B N 1
ATOM 4057 C CA . GLU B 1 190 ? 2.18 -11.914 12.82 1 92.12 190 GLU B CA 1
ATOM 4058 C C . GLU B 1 190 ? 3.625 -12.094 13.273 1 92.12 190 GLU B C 1
ATOM 4060 O O . GLU B 1 190 ? 4.555 -11.906 12.492 1 92.12 190 GLU B O 1
ATOM 4065 N N . ARG B 1 191 ? 3.893 -12.594 14.492 1 92 191 ARG B N 1
ATOM 4066 C CA . ARG B 1 191 ? 5.242 -12.742 15.023 1 92 191 ARG B CA 1
ATOM 4067 C C . ARG B 1 191 ? 5.988 -13.867 14.312 1 92 191 ARG B C 1
ATOM 4069 O O . ARG B 1 191 ? 7.215 -13.969 14.414 1 92 191 ARG B O 1
ATOM 4076 N N . LEU B 1 192 ? 5.234 -14.719 13.609 1 91.44 192 LEU B N 1
ATOM 4077 C CA . LEU B 1 192 ? 5.863 -15.789 12.844 1 91.44 192 LEU B CA 1
ATOM 4078 C C . LEU B 1 192 ? 6.91 -15.234 11.891 1 91.44 192 LEU B C 1
ATOM 4080 O O . LEU B 1 192 ? 7.938 -15.867 11.648 1 91.44 192 LEU B O 1
ATOM 4084 N N . HIS B 1 193 ? 6.695 -13.992 11.375 1 91.62 193 HIS B N 1
ATOM 4085 C CA . HIS B 1 193 ? 7.598 -13.43 10.375 1 91.62 193 HIS B CA 1
ATOM 4086 C C . HIS B 1 193 ? 8.398 -12.266 10.945 1 91.62 193 HIS B C 1
ATOM 4088 O O . HIS B 1 193 ? 9.234 -11.68 10.258 1 91.62 193 HIS B O 1
ATOM 4094 N N . ARG B 1 194 ? 8.172 -11.906 12.156 1 91.5 194 ARG B N 1
ATOM 4095 C CA . ARG B 1 194 ? 8.945 -10.883 12.852 1 91.5 194 ARG B CA 1
ATOM 4096 C C . ARG B 1 194 ? 9.984 -11.516 13.773 1 91.5 194 ARG B C 1
ATOM 4098 O O . ARG B 1 194 ? 11.062 -10.953 13.969 1 91.5 194 ARG B O 1
ATOM 4105 N N . GLY B 1 195 ? 9.602 -12.68 14.312 1 91.56 195 GLY B N 1
ATOM 4106 C CA . GLY B 1 195 ? 10.43 -13.242 15.367 1 91.56 195 GLY B CA 1
ATOM 4107 C C . GLY B 1 195 ? 10.648 -12.289 16.531 1 91.56 195 GLY B C 1
ATOM 4108 O O . GLY B 1 195 ? 9.695 -11.711 17.047 1 91.56 195 GLY B O 1
ATOM 4109 N N . ASP B 1 196 ? 11.891 -12.219 16.953 1 90.25 196 ASP B N 1
ATOM 4110 C CA . ASP B 1 196 ? 12.258 -11.328 18.047 1 90.25 196 ASP B CA 1
ATOM 4111 C C . ASP B 1 196 ? 13.016 -10.102 17.531 1 90.25 196 ASP B C 1
ATOM 4113 O O . ASP B 1 196 ? 13.695 -9.422 18.297 1 90.25 196 ASP B O 1
ATOM 4117 N N . ALA B 1 197 ? 12.883 -9.914 16.266 1 87.56 197 ALA B N 1
ATOM 4118 C CA . ALA B 1 197 ? 13.617 -8.805 15.664 1 87.56 197 ALA B CA 1
ATOM 4119 C C . ALA B 1 197 ? 13.086 -7.461 16.172 1 87.56 197 ALA B C 1
ATOM 4121 O O . ALA B 1 197 ? 11.875 -7.23 16.203 1 87.56 197 ALA B O 1
ATOM 4122 N N . PRO B 1 198 ? 13.938 -6.613 16.656 1 87.75 198 PRO B N 1
ATOM 4123 C CA . PRO B 1 198 ? 13.508 -5.266 17.031 1 87.75 198 PRO B CA 1
ATOM 4124 C C . PRO B 1 198 ? 13.273 -4.363 15.828 1 87.75 198 PRO B C 1
ATOM 4126 O O . PRO B 1 198 ? 13.766 -4.648 14.734 1 87.75 198 PRO B O 1
ATOM 4129 N N . PHE B 1 199 ? 12.492 -3.395 15.977 1 92.44 199 PHE B N 1
ATOM 4130 C CA . PHE B 1 199 ? 12.43 -2.33 14.977 1 92.44 199 PHE B CA 1
ATOM 4131 C C . PHE B 1 199 ? 13.711 -1.502 14.992 1 92.44 199 PHE B C 1
ATOM 4133 O O . PHE B 1 199 ? 14.086 -0.94 16.016 1 92.44 199 PHE B O 1
ATOM 4140 N N . THR B 1 200 ? 14.352 -1.457 13.875 1 89.38 200 THR B N 1
ATOM 4141 C CA . THR B 1 200 ? 15.617 -0.739 13.766 1 89.38 200 THR B CA 1
ATOM 4142 C C . THR B 1 200 ? 15.461 0.516 12.914 1 89.38 200 THR B C 1
ATOM 4144 O O . THR B 1 200 ? 14.539 0.603 12.094 1 89.38 200 THR B O 1
ATOM 4147 N N . PRO B 1 201 ? 16.297 1.475 13.086 1 83.75 201 PRO B N 1
ATOM 4148 C CA . PRO B 1 201 ? 16.203 2.719 12.32 1 83.75 201 PRO B CA 1
ATOM 4149 C C . PRO B 1 201 ? 16.484 2.521 10.828 1 83.75 201 PRO B C 1
ATOM 4151 O O . PRO B 1 201 ? 15.961 3.264 9.992 1 83.75 201 PRO B O 1
ATOM 4154 N N . HIS B 1 202 ? 17.422 1.648 10.562 1 79.38 202 HIS B N 1
ATOM 4155 C CA . HIS B 1 202 ? 17.734 1.307 9.18 1 79.38 202 HIS B CA 1
ATOM 4156 C C . HIS B 1 202 ? 18.078 -0.172 9.039 1 79.38 202 HIS B C 1
ATOM 4158 O O . HIS B 1 202 ? 18.484 -0.812 10.008 1 79.38 202 HIS B O 1
ATOM 4164 N N . HIS B 1 203 ? 17.797 -0.627 7.836 1 75.69 203 HIS B N 1
ATOM 4165 C CA . HIS B 1 203 ? 18.281 -1.977 7.559 1 75.69 203 HIS B CA 1
ATOM 4166 C C . HIS B 1 203 ? 19.766 -1.979 7.254 1 75.69 203 HIS B C 1
ATOM 4168 O O . HIS B 1 203 ? 20.266 -1.1 6.543 1 75.69 203 HIS B O 1
ATOM 4174 N N . ASP B 1 204 ? 20.469 -2.865 7.984 1 75.81 204 ASP B N 1
ATOM 4175 C CA . ASP B 1 204 ? 21.859 -3.113 7.609 1 75.81 204 ASP B CA 1
ATOM 4176 C C . ASP B 1 204 ? 21.953 -4.094 6.445 1 75.81 204 ASP B C 1
ATOM 4178 O O . ASP B 1 204 ? 21.703 -5.289 6.613 1 75.81 204 ASP B O 1
ATOM 4182 N N . PRO B 1 205 ? 22.25 -3.609 5.246 1 71.75 205 PRO B N 1
ATOM 4183 C CA . PRO B 1 205 ? 22.25 -4.488 4.074 1 71.75 205 PRO B CA 1
ATOM 4184 C C . PRO B 1 205 ? 23.281 -5.602 4.164 1 71.75 205 PRO B C 1
ATOM 4186 O O . PRO B 1 205 ? 23.234 -6.566 3.398 1 71.75 205 PRO B O 1
ATOM 4189 N N . THR B 1 206 ? 24.25 -5.367 5.008 1 76.5 206 THR B N 1
ATOM 4190 C CA . THR B 1 206 ? 25.297 -6.375 5.141 1 76.5 206 THR B CA 1
ATOM 4191 C C . THR B 1 206 ? 24.797 -7.559 5.969 1 76.5 206 THR B C 1
ATOM 4193 O O . THR B 1 206 ? 25.438 -8.617 5.984 1 76.5 206 THR B O 1
ATOM 4196 N N . LEU B 1 207 ? 23.641 -7.336 6.555 1 78.75 207 LEU B N 1
ATOM 4197 C CA . LEU B 1 207 ? 23.031 -8.414 7.324 1 78.75 207 LEU B CA 1
ATOM 4198 C C . LEU B 1 207 ? 21.844 -9.008 6.574 1 78.75 207 LEU B C 1
ATOM 4200 O O . LEU B 1 207 ? 20.812 -8.352 6.414 1 78.75 207 LEU B O 1
ATOM 4204 N N . PRO B 1 208 ? 22.031 -10.211 6.094 1 85.69 208 PRO B N 1
ATOM 4205 C CA . PRO B 1 208 ? 20.953 -10.836 5.336 1 85.69 208 PRO B CA 1
ATOM 4206 C C . PRO B 1 208 ? 19.688 -11.023 6.168 1 85.69 208 PRO B C 1
ATOM 4208 O O . PRO B 1 208 ? 19.766 -11.281 7.371 1 85.69 208 PRO B O 1
ATOM 4211 N N . ILE B 1 209 ? 18.578 -10.828 5.531 1 89.06 209 ILE B N 1
ATOM 4212 C CA . ILE B 1 209 ? 17.281 -11.117 6.145 1 89.06 209 ILE B CA 1
ATOM 4213 C C . ILE B 1 209 ? 17.125 -12.625 6.32 1 89.06 209 ILE B C 1
ATOM 4215 O O . ILE B 1 209 ? 17.234 -13.383 5.355 1 89.06 209 ILE B O 1
ATOM 4219 N N . ASP B 1 210 ? 16.891 -13.055 7.539 1 91.81 210 ASP B N 1
ATOM 4220 C CA . ASP B 1 210 ? 16.781 -14.477 7.852 1 91.81 210 ASP B CA 1
ATOM 4221 C C . ASP B 1 210 ? 15.391 -14.828 8.352 1 91.81 210 ASP B C 1
ATOM 4223 O O . ASP B 1 210 ? 15.156 -14.93 9.555 1 91.81 210 ASP B O 1
ATOM 4227 N N . LEU B 1 211 ? 14.523 -15.102 7.41 1 93.19 211 LEU B N 1
ATOM 4228 C CA . LEU B 1 211 ? 13.156 -15.469 7.758 1 93.19 211 LEU B CA 1
ATOM 4229 C C . LEU B 1 211 ? 13.109 -16.812 8.461 1 93.19 211 LEU B C 1
ATOM 4231 O O . LEU B 1 211 ? 12.219 -17.078 9.281 1 93.19 211 LEU B O 1
ATOM 4235 N N . ARG B 1 212 ? 14.062 -17.672 8.156 1 93.06 212 ARG B N 1
ATOM 4236 C CA . ARG B 1 212 ? 14.172 -18.953 8.836 1 93.06 212 ARG B CA 1
ATOM 4237 C C . ARG B 1 212 ? 14.352 -18.766 10.336 1 93.06 212 ARG B C 1
ATOM 4239 O O . ARG B 1 212 ? 13.648 -19.391 11.133 1 93.06 212 ARG B O 1
ATOM 4246 N N . LEU B 1 213 ? 15.289 -17.938 10.656 1 92.69 213 LEU B N 1
ATOM 4247 C CA . LEU B 1 213 ? 15.555 -17.656 12.062 1 92.69 213 LEU B CA 1
ATOM 4248 C C . LEU B 1 213 ? 14.32 -17.062 12.742 1 92.69 213 LEU B C 1
ATOM 4250 O O . LEU B 1 213 ? 13.977 -17.453 13.859 1 92.69 213 LEU B O 1
ATOM 4254 N N . ARG B 1 214 ? 13.68 -16.141 12.07 1 93 214 ARG B N 1
ATOM 4255 C CA . ARG B 1 214 ? 12.5 -15.5 12.641 1 93 214 ARG B CA 1
ATOM 4256 C C . ARG B 1 214 ? 11.398 -16.531 12.906 1 93 214 ARG B C 1
ATOM 4258 O O . ARG B 1 214 ? 10.789 -16.516 13.977 1 93 214 ARG B O 1
ATOM 4265 N N . LYS B 1 215 ? 11.195 -17.422 12.008 1 92.25 215 LYS B N 1
ATOM 4266 C CA . LYS B 1 215 ? 10.18 -18.469 12.156 1 92.25 215 LYS B CA 1
ATOM 4267 C C . LYS B 1 215 ? 10.531 -19.422 13.305 1 92.25 215 LYS B C 1
ATOM 4269 O O . LYS B 1 215 ? 9.656 -19.797 14.078 1 92.25 215 LYS B O 1
ATOM 4274 N N . LEU B 1 216 ? 11.742 -19.734 13.391 1 91.94 216 LEU B N 1
ATOM 4275 C CA . LEU B 1 216 ? 12.18 -20.641 14.438 1 91.94 216 LEU B CA 1
ATOM 4276 C C . LEU B 1 216 ? 12.023 -20.016 15.82 1 91.94 216 LEU B C 1
ATOM 4278 O O . LEU B 1 216 ? 11.672 -20.688 16.781 1 91.94 216 LEU B O 1
ATOM 4282 N N . GLN B 1 217 ? 12.266 -18.734 15.914 1 92.69 217 GLN B N 1
ATOM 4283 C CA . GLN B 1 217 ? 12.078 -18.016 17.172 1 92.69 217 GLN B CA 1
ATOM 4284 C C . GLN B 1 217 ? 10.609 -18.031 17.594 1 92.69 217 GLN B C 1
ATOM 4286 O O . GLN B 1 217 ? 10.312 -18.266 18.766 1 92.69 217 GLN B O 1
ATOM 4291 N N . TYR B 1 218 ? 9.773 -17.844 16.688 1 91.44 218 TYR B N 1
ATOM 4292 C CA . TYR B 1 218 ? 8.344 -17.891 16.969 1 91.44 218 TYR B CA 1
ATOM 4293 C C . TYR B 1 218 ? 7.91 -19.281 17.375 1 91.44 218 TYR B C 1
ATOM 4295 O O . TYR B 1 218 ? 7.215 -19.469 18.375 1 91.44 218 TYR B O 1
ATOM 4303 N N . LEU B 1 219 ? 8.336 -20.281 16.625 1 88.12 219 LEU B N 1
ATOM 4304 C CA . LEU B 1 219 ? 7.906 -21.656 16.828 1 88.12 219 LEU B CA 1
ATOM 4305 C C . LEU B 1 219 ? 8.523 -22.234 18.109 1 88.12 219 LEU B C 1
ATOM 4307 O O . LEU B 1 219 ? 8.039 -23.234 18.641 1 88.12 219 LEU B O 1
ATOM 4311 N N . GLY B 1 220 ? 9.562 -21.547 18.562 1 89.19 220 GLY B N 1
ATOM 4312 C CA . GLY B 1 220 ? 10.117 -21.906 19.844 1 89.19 220 GLY B CA 1
ATOM 4313 C C . GLY B 1 220 ? 9.234 -21.5 21.016 1 89.19 220 GLY B C 1
ATOM 4314 O O . GLY B 1 220 ? 9.32 -22.094 22.094 1 89.19 220 GLY B O 1
ATOM 4315 N N . ASP B 1 221 ? 8.367 -20.562 20.797 1 88.62 221 ASP B N 1
ATOM 4316 C CA . ASP B 1 221 ? 7.574 -19.984 21.875 1 88.62 221 ASP B CA 1
ATOM 4317 C C . ASP B 1 221 ? 6.117 -20.438 21.781 1 88.62 221 ASP B C 1
ATOM 4319 O O . ASP B 1 221 ? 5.352 -20.281 22.734 1 88.62 221 ASP B O 1
ATOM 4323 N N . VAL B 1 222 ? 5.727 -20.969 20.625 1 87.31 222 VAL B N 1
ATOM 4324 C CA . VAL B 1 222 ? 4.336 -21.328 20.406 1 87.31 222 VAL B CA 1
ATOM 4325 C C . VAL B 1 222 ? 4.234 -22.828 20.125 1 87.31 222 VAL B C 1
ATOM 4327 O O . VAL B 1 222 ? 5.047 -23.375 19.375 1 87.31 222 VAL B O 1
ATOM 4330 N N . GLU B 1 223 ? 3.242 -23.406 20.672 1 88 223 GLU B N 1
ATOM 4331 C CA . GLU B 1 223 ? 3.004 -24.812 20.422 1 88 223 GLU B CA 1
ATOM 4332 C C . GLU B 1 223 ? 2.629 -25.047 18.953 1 88 223 GLU B C 1
ATOM 4334 O O . GLU B 1 223 ? 1.748 -24.375 18.422 1 88 223 GLU B O 1
ATOM 4339 N N . LEU B 1 224 ? 3.291 -25.969 18.406 1 85.25 224 LEU B N 1
ATOM 4340 C CA . LEU B 1 224 ? 3.092 -26.281 16.984 1 85.25 224 LEU B CA 1
ATOM 4341 C C . LEU B 1 224 ? 1.631 -26.609 16.703 1 85.25 224 LEU B C 1
ATOM 4343 O O . LEU B 1 224 ? 1.095 -26.219 15.664 1 85.25 224 LEU B O 1
ATOM 4347 N N . ASP B 1 225 ? 1.033 -27.266 17.594 1 88.62 225 ASP B N 1
ATOM 4348 C CA . ASP B 1 225 ? -0.366 -27.641 17.406 1 88.62 225 ASP B CA 1
ATOM 4349 C C . ASP B 1 225 ? -1.265 -26.406 17.375 1 88.62 225 ASP B C 1
ATOM 4351 O O . ASP B 1 225 ? -2.221 -26.344 16.594 1 88.62 225 ASP B O 1
ATOM 4355 N N . GLU B 1 226 ? -0.976 -25.531 18.203 1 89 226 GLU B N 1
ATOM 4356 C CA . GLU B 1 226 ? -1.757 -24.297 18.234 1 89 226 GLU B CA 1
ATOM 4357 C C . GLU B 1 226 ? -1.585 -23.5 16.938 1 89 226 GLU B C 1
ATOM 4359 O O . GLU B 1 226 ? -2.561 -22.984 16.391 1 89 226 GLU B O 1
ATOM 4364 N N . PHE B 1 227 ? -0.363 -23.5 16.578 1 88.5 227 PHE B N 1
ATOM 4365 C CA . PHE B 1 227 ? -0.09 -22.828 15.305 1 88.5 227 PHE B CA 1
ATOM 4366 C C . PHE B 1 227 ? -0.863 -23.484 14.164 1 88.5 227 PHE B C 1
ATOM 4368 O O . PHE B 1 227 ? -1.525 -22.797 13.383 1 88.5 227 PHE B O 1
ATOM 4375 N N . THR B 1 228 ? -0.782 -24.734 14.102 1 90 228 THR B N 1
ATOM 4376 C CA . THR B 1 228 ? -1.426 -25.484 13.031 1 90 228 THR B CA 1
ATOM 4377 C C . THR B 1 228 ? -2.938 -25.297 13.062 1 90 228 THR B C 1
ATOM 4379 O O . THR B 1 228 ? -3.568 -25.125 12.016 1 90 228 THR B O 1
ATOM 4382 N N . ARG B 1 229 ? -3.467 -25.312 14.156 1 93 229 ARG B N 1
ATOM 4383 C CA . ARG B 1 229 ? -4.902 -25.125 14.32 1 93 229 ARG B CA 1
ATOM 4384 C C . ARG B 1 229 ? -5.34 -23.75 13.836 1 93 229 ARG B C 1
ATOM 4386 O O . ARG B 1 229 ? -6.32 -23.625 13.102 1 93 229 ARG B O 1
ATOM 4393 N N . ARG B 1 230 ? -4.672 -22.75 14.234 1 92.62 230 ARG B N 1
ATOM 4394 C CA . ARG B 1 230 ? -5.012 -21.375 13.867 1 92.62 230 ARG B CA 1
ATOM 4395 C C . ARG B 1 230 ? -4.848 -21.156 12.367 1 92.62 230 ARG B C 1
ATOM 4397 O O . ARG B 1 230 ? -5.684 -20.516 11.734 1 92.62 230 ARG B O 1
ATOM 4404 N N . PHE B 1 231 ? -3.793 -21.75 11.945 1 92.5 231 PHE B N 1
ATOM 4405 C CA . PHE B 1 231 ? -3.521 -21.656 10.516 1 92.5 231 PHE B CA 1
ATOM 4406 C C . PHE B 1 231 ? -4.652 -22.281 9.703 1 92.5 231 PHE B C 1
ATOM 4408 O O . PHE B 1 231 ? -5.176 -21.656 8.773 1 92.5 231 PHE B O 1
ATOM 4415 N N . ARG B 1 232 ? -5.027 -23.438 10.039 1 94.38 232 ARG B N 1
ATOM 4416 C CA . ARG B 1 232 ? -6.066 -24.172 9.32 1 94.38 232 ARG B CA 1
ATOM 4417 C C . ARG B 1 232 ? -7.414 -23.469 9.453 1 94.38 232 ARG B C 1
ATOM 4419 O O . ARG B 1 232 ? -8.188 -23.422 8.492 1 94.38 232 ARG B O 1
ATOM 4426 N N . ALA B 1 233 ? -7.664 -22.969 10.594 1 95.38 233 ALA B N 1
ATOM 4427 C CA . ALA B 1 233 ? -8.922 -22.266 10.82 1 95.38 233 ALA B CA 1
ATOM 4428 C C . ALA B 1 233 ? -9.023 -21.031 9.938 1 95.38 233 ALA B C 1
ATOM 4430 O O . ALA B 1 233 ? -10.078 -20.75 9.359 1 95.38 233 ALA B O 1
ATOM 4431 N N . GLY B 1 234 ? -7.945 -20.266 9.883 1 96.06 234 GLY B N 1
ATOM 4432 C CA . GLY B 1 234 ? -7.938 -19.062 9.055 1 96.06 234 GLY B CA 1
ATOM 4433 C C . GLY B 1 234 ? -8.156 -19.359 7.582 1 96.06 234 GLY B C 1
ATOM 4434 O O . GLY B 1 234 ? -8.992 -18.719 6.934 1 96.06 234 GLY B O 1
ATOM 4435 N N . LEU B 1 235 ? -7.469 -20.359 7.109 1 97.31 235 LEU B N 1
ATOM 4436 C CA . LEU B 1 235 ? -7.617 -20.734 5.707 1 97.31 235 LEU B CA 1
ATOM 4437 C C . LEU B 1 235 ? -9.023 -21.25 5.426 1 97.31 235 LEU B C 1
ATOM 4439 O O . LEU B 1 235 ? -9.656 -20.844 4.453 1 97.31 235 LEU B O 1
ATOM 4443 N N . SER B 1 236 ? -9.477 -22.125 6.27 1 97.25 236 SER B N 1
ATOM 4444 C CA . SER B 1 236 ? -10.797 -22.719 6.074 1 97.25 236 SER B CA 1
ATOM 4445 C C . SER B 1 236 ? -11.891 -21.656 6.102 1 97.25 236 SER B C 1
ATOM 4447 O O . SER B 1 236 ? -12.812 -21.688 5.285 1 97.25 236 SER B O 1
ATOM 4449 N N . ASP B 1 237 ? -11.789 -20.75 7.035 1 97.69 237 ASP B N 1
ATOM 4450 C CA . ASP B 1 237 ? -12.766 -19.672 7.125 1 97.69 237 ASP B CA 1
ATOM 4451 C C . ASP B 1 237 ? -12.773 -18.828 5.852 1 97.69 237 ASP B C 1
ATOM 4453 O O . ASP B 1 237 ? -13.836 -18.469 5.344 1 97.69 237 ASP B O 1
ATOM 4457 N N . CYS B 1 238 ? -11.617 -18.531 5.414 1 98.19 238 CYS B N 1
ATOM 4458 C CA . CYS B 1 238 ? -11.469 -17.719 4.211 1 98.19 238 CYS B CA 1
ATOM 4459 C C . CYS B 1 238 ? -12.102 -18.406 3.008 1 98.19 238 CYS B C 1
ATOM 4461 O O . CYS B 1 238 ? -12.867 -17.797 2.266 1 98.19 238 CYS B O 1
ATOM 4463 N N . VAL B 1 239 ? -11.781 -19.656 2.846 1 98.56 239 VAL B N 1
ATOM 4464 C CA . VAL B 1 239 ? -12.273 -20.453 1.722 1 98.56 239 VAL B CA 1
ATOM 4465 C C . VAL B 1 239 ? -13.781 -20.641 1.834 1 98.56 239 VAL B C 1
ATOM 4467 O O . VAL B 1 239 ? -14.508 -20.453 0.854 1 98.56 239 VAL B O 1
ATOM 4470 N N . ASP B 1 240 ? -14.273 -20.938 3.014 1 98.38 240 ASP B N 1
ATOM 4471 C CA . ASP B 1 240 ? -15.703 -21.156 3.234 1 98.38 240 ASP B CA 1
ATOM 4472 C C . ASP B 1 240 ? -16.516 -19.922 2.896 1 98.38 240 ASP B C 1
ATOM 4474 O O . ASP B 1 240 ? -17.578 -20 2.283 1 98.38 240 ASP B O 1
ATOM 4478 N N . ARG B 1 241 ? -16 -18.797 3.264 1 97.94 241 ARG B N 1
ATOM 4479 C CA . ARG B 1 241 ? -16.688 -17.531 2.977 1 97.94 241 ARG B CA 1
ATOM 4480 C C . ARG B 1 241 ? -16.766 -17.281 1.473 1 97.94 241 ARG B C 1
ATOM 4482 O O . ARG B 1 241 ? -17.812 -16.875 0.96 1 97.94 241 ARG B O 1
ATOM 4489 N N . ALA B 1 242 ? -15.672 -17.516 0.814 1 98.44 242 ALA B N 1
ATOM 4490 C CA . ALA B 1 242 ? -15.648 -17.312 -0.632 1 98.44 242 ALA B CA 1
ATOM 4491 C C . ALA B 1 242 ? -16.625 -18.266 -1.335 1 98.44 242 ALA B C 1
ATOM 4493 O O . ALA B 1 242 ? -17.328 -17.859 -2.26 1 98.44 242 ALA B O 1
ATOM 4494 N N . LEU B 1 243 ? -16.625 -19.516 -0.919 1 98.69 243 LEU B N 1
ATOM 4495 C CA . LEU B 1 243 ? -17.516 -20.5 -1.497 1 98.69 243 LEU B CA 1
ATOM 4496 C C . LEU B 1 243 ? -18.984 -20.141 -1.249 1 98.69 243 LEU B C 1
ATOM 4498 O O . LEU B 1 243 ? -19.812 -20.234 -2.152 1 98.69 243 LEU B O 1
ATOM 4502 N N . HIS B 1 244 ? -19.25 -19.703 -0.072 1 98.56 244 HIS B N 1
ATOM 4503 C CA . HIS B 1 244 ? -20.594 -19.297 0.289 1 98.56 244 HIS B CA 1
ATOM 4504 C C . HIS B 1 244 ? -21.078 -18.141 -0.583 1 98.56 244 HIS B C 1
ATOM 4506 O O . HIS B 1 244 ? -22.172 -18.188 -1.148 1 98.56 244 HIS B O 1
ATOM 4512 N N . ASP B 1 245 ? -20.234 -17.156 -0.7 1 97.69 245 ASP B N 1
ATOM 4513 C CA . ASP B 1 245 ? -20.594 -15.961 -1.46 1 97.69 245 ASP B CA 1
ATOM 4514 C C . ASP B 1 245 ? -20.75 -16.281 -2.945 1 97.69 245 ASP B C 1
ATOM 4516 O O . ASP B 1 245 ? -21.562 -15.664 -3.639 1 97.69 245 ASP B O 1
ATOM 4520 N N . ALA B 1 246 ? -19.984 -17.234 -3.416 1 98.19 246 ALA B N 1
ATOM 4521 C CA . ALA B 1 246 ? -20.062 -17.641 -4.816 1 98.19 246 ALA B CA 1
ATOM 4522 C C . ALA B 1 246 ? -21.172 -18.656 -5.035 1 98.19 246 ALA B C 1
ATOM 4524 O O . ALA B 1 246 ? -21.5 -18.984 -6.176 1 98.19 246 ALA B O 1
ATOM 4525 N N . ASP B 1 247 ? -21.719 -19.156 -4.012 1 98.12 247 ASP B N 1
ATOM 4526 C CA . ASP B 1 247 ? -22.781 -20.156 -4.031 1 98.12 247 ASP B CA 1
ATOM 4527 C C . ASP B 1 247 ? -22.328 -21.422 -4.754 1 98.12 247 ASP B C 1
ATOM 4529 O O . ASP B 1 247 ? -23 -21.891 -5.688 1 98.12 247 ASP B O 1
ATOM 4533 N N . ILE B 1 248 ? -21.156 -21.922 -4.336 1 98.25 248 ILE B N 1
ATOM 4534 C CA . ILE B 1 248 ? -20.625 -23.172 -4.871 1 98.25 248 ILE B CA 1
ATOM 4535 C C . ILE B 1 248 ? -20.016 -23.984 -3.744 1 98.25 248 ILE B C 1
ATOM 4537 O O . ILE B 1 248 ? -19.891 -23.516 -2.611 1 98.25 248 ILE B O 1
ATOM 4541 N N . ARG B 1 249 ? -19.766 -25.312 -4.086 1 97.94 249 ARG B N 1
ATOM 4542 C CA . ARG B 1 249 ? -19.047 -26.203 -3.182 1 97.94 249 ARG B CA 1
ATOM 4543 C C . ARG B 1 249 ? -17.594 -26.375 -3.611 1 97.94 249 ARG B C 1
ATOM 4545 O O . ARG B 1 249 ? -17.266 -26.203 -4.789 1 97.94 249 ARG B O 1
ATOM 4552 N N . LEU B 1 250 ? -16.703 -26.609 -2.613 1 98.5 250 LEU B N 1
ATOM 4553 C CA . LEU B 1 250 ? -15.289 -26.797 -2.889 1 98.5 250 LEU B CA 1
ATOM 4554 C C . LEU B 1 250 ? -15.086 -27.812 -4.008 1 98.5 250 LEU B C 1
ATOM 4556 O O . LEU B 1 250 ? -14.203 -27.641 -4.852 1 98.5 250 LEU B O 1
ATOM 4560 N N . GLY B 1 251 ? -15.859 -28.844 -4.031 1 98 251 GLY B N 1
ATOM 4561 C CA . GLY B 1 251 ? -15.758 -29.891 -5.023 1 98 251 GLY B CA 1
ATOM 4562 C C . GLY B 1 251 ? -16.109 -29.422 -6.426 1 98 251 GLY B C 1
ATOM 4563 O O . GLY B 1 251 ? -15.797 -30.109 -7.406 1 98 251 GLY B O 1
ATOM 4564 N N . ASP B 1 252 ? -16.766 -28.266 -6.559 1 98.5 252 ASP B N 1
ATOM 4565 C CA . ASP B 1 252 ? -17.125 -27.719 -7.859 1 98.5 252 ASP B CA 1
ATOM 4566 C C . ASP B 1 252 ? -15.93 -27.047 -8.523 1 98.5 252 ASP B C 1
ATOM 4568 O O . ASP B 1 252 ? -15.961 -26.75 -9.727 1 98.5 252 ASP B O 1
ATOM 4572 N N . VAL B 1 253 ? -14.883 -26.797 -7.754 1 98.81 253 VAL B N 1
ATOM 4573 C CA . VAL B 1 253 ? -13.727 -26.078 -8.266 1 98.81 253 VAL B CA 1
ATOM 4574 C C . VAL B 1 253 ? -12.883 -27 -9.141 1 98.81 253 VAL B C 1
ATOM 4576 O O . VAL B 1 253 ? -12.477 -28.078 -8.703 1 98.81 253 VAL B O 1
ATOM 4579 N N . ALA B 1 254 ? -12.617 -26.547 -10.312 1 98.75 254 ALA B N 1
ATOM 4580 C CA . ALA B 1 254 ? -11.883 -27.359 -11.281 1 98.75 254 ALA B CA 1
ATOM 4581 C C . ALA B 1 254 ? -10.375 -27.234 -11.07 1 98.75 254 ALA B C 1
ATOM 4583 O O . ALA B 1 254 ? -9.641 -28.203 -11.297 1 98.75 254 ALA B O 1
ATOM 4584 N N . ARG B 1 255 ? -9.93 -26.078 -10.75 1 98.81 255 ARG B N 1
ATOM 4585 C CA . ARG B 1 255 ? -8.5 -25.812 -10.578 1 98.81 255 ARG B CA 1
ATOM 4586 C C . ARG B 1 255 ? -8.258 -24.875 -9.406 1 98.81 255 ARG B C 1
ATOM 4588 O O . ARG B 1 255 ? -9.031 -23.938 -9.18 1 98.81 255 ARG B O 1
ATOM 4595 N N . PHE B 1 256 ? -7.156 -25.156 -8.711 1 98.88 256 PHE B N 1
ATOM 4596 C CA . PHE B 1 256 ? -6.695 -24.297 -7.625 1 98.88 256 PHE B CA 1
ATOM 4597 C C . PHE B 1 256 ? -5.359 -23.656 -7.973 1 98.88 256 PHE B C 1
ATOM 4599 O O . PHE B 1 256 ? -4.379 -24.344 -8.242 1 98.88 256 PHE B O 1
ATOM 4606 N N . VAL B 1 257 ? -5.359 -22.328 -7.996 1 98.88 257 VAL B N 1
ATOM 4607 C CA . VAL B 1 257 ? -4.086 -21.609 -8.055 1 98.88 257 VAL B CA 1
ATOM 4608 C C . VAL B 1 257 ? -3.527 -21.438 -6.641 1 98.88 257 VAL B C 1
ATOM 4610 O O . VAL B 1 257 ? -4.137 -20.781 -5.797 1 98.88 257 VAL B O 1
ATOM 4613 N N . VAL B 1 258 ? -2.424 -22.031 -6.402 1 98.56 258 VAL B N 1
ATOM 4614 C CA . VAL B 1 258 ? -1.836 -22.031 -5.066 1 98.56 258 VAL B CA 1
ATOM 4615 C C . VAL B 1 258 ? -0.496 -21.312 -5.09 1 98.56 258 VAL B C 1
ATOM 4617 O O . VAL B 1 258 ? 0.132 -21.188 -6.145 1 98.56 258 VAL B O 1
ATOM 4620 N N . PRO B 1 259 ? -0.056 -20.75 -3.93 1 98.12 259 PRO B N 1
ATOM 4621 C CA . PRO B 1 259 ? 1.279 -20.141 -3.893 1 98.12 259 PRO B CA 1
ATOM 4622 C C . PRO B 1 259 ? 2.379 -21.125 -4.301 1 98.12 259 PRO B C 1
ATOM 4624 O O . PRO B 1 259 ? 2.279 -22.312 -4.023 1 98.12 259 PRO B O 1
ATOM 4627 N N . HIS B 1 260 ? 3.398 -20.594 -4.852 1 98.5 260 HIS B N 1
ATOM 4628 C CA . HIS B 1 260 ? 4.52 -21.406 -5.301 1 98.5 260 HIS B CA 1
ATOM 4629 C C . HIS B 1 260 ? 5.379 -21.859 -4.125 1 98.5 260 HIS B C 1
ATOM 4631 O O . HIS B 1 260 ? 6.598 -21.672 -4.137 1 98.5 260 HIS B O 1
ATOM 4637 N N . PHE B 1 261 ? 4.832 -22.562 -3.182 1 97.56 261 PHE B N 1
ATOM 4638 C CA . PHE B 1 261 ? 5.535 -23.141 -2.037 1 97.56 261 PHE B CA 1
ATOM 4639 C C . PHE B 1 261 ? 6.27 -24.406 -2.428 1 97.56 261 PHE B C 1
ATOM 4641 O O . PHE B 1 261 ? 5.898 -25.078 -3.398 1 97.56 261 PHE B O 1
ATOM 4648 N N . GLY B 1 262 ? 7.344 -24.703 -1.67 1 98 262 GLY B N 1
ATOM 4649 C CA . GLY B 1 262 ? 7.852 -26.062 -1.738 1 98 262 GLY B CA 1
ATOM 4650 C C . GLY B 1 262 ? 6.836 -27.094 -1.295 1 98 262 GLY B C 1
ATOM 4651 O O . GLY B 1 262 ? 5.867 -26.781 -0.607 1 98 262 GLY B O 1
ATOM 4652 N N . ARG B 1 263 ? 7.098 -28.312 -1.697 1 98.06 263 ARG B N 1
ATOM 4653 C CA . ARG B 1 263 ? 6.121 -29.391 -1.54 1 98.06 263 ARG B CA 1
ATOM 4654 C C . ARG B 1 263 ? 5.734 -29.578 -0.076 1 98.06 263 ARG B C 1
ATOM 4656 O O . ARG B 1 263 ? 4.562 -29.781 0.242 1 98.06 263 ARG B O 1
ATOM 4663 N N . ILE B 1 264 ? 6.637 -29.484 0.81 1 95.69 264 ILE B N 1
ATOM 4664 C CA . ILE B 1 264 ? 6.387 -29.75 2.225 1 95.69 264 ILE B CA 1
ATOM 4665 C C . ILE B 1 264 ? 5.461 -28.672 2.789 1 95.69 264 ILE B C 1
ATOM 4667 O O . ILE B 1 264 ? 4.551 -28.969 3.568 1 95.69 264 ILE B O 1
ATOM 4671 N N . VAL B 1 265 ? 5.719 -27.453 2.428 1 94.81 265 VAL B N 1
ATOM 4672 C CA . VAL B 1 265 ? 4.898 -26.344 2.908 1 94.81 265 VAL B CA 1
ATOM 4673 C C . VAL B 1 265 ? 3.523 -26.391 2.242 1 94.81 265 VAL B C 1
ATOM 4675 O O . VAL B 1 265 ? 2.5 -26.203 2.904 1 94.81 265 VAL B O 1
ATOM 4678 N N . LEU B 1 266 ? 3.514 -26.656 0.971 1 97.19 266 LEU B N 1
ATOM 4679 C CA . LEU B 1 266 ? 2.252 -26.75 0.245 1 97.19 266 LEU B CA 1
ATOM 4680 C C . LEU B 1 266 ? 1.368 -27.844 0.833 1 97.19 266 LEU B C 1
ATOM 4682 O O . LEU B 1 266 ? 0.165 -27.641 1.015 1 97.19 266 LEU B O 1
ATOM 4686 N N . GLN B 1 267 ? 1.967 -28.953 1.072 1 96.56 267 GLN B N 1
ATOM 4687 C CA . GLN B 1 267 ? 1.242 -30.094 1.641 1 96.56 267 GLN B CA 1
ATOM 4688 C C . GLN B 1 267 ? 0.596 -29.719 2.973 1 96.56 267 GLN B C 1
ATOM 4690 O O . GLN B 1 267 ? -0.589 -29.984 3.189 1 96.56 267 GLN B O 1
ATOM 4695 N N . ARG B 1 268 ? 1.324 -29.125 3.779 1 92.06 268 ARG B N 1
ATOM 4696 C CA . ARG B 1 268 ? 0.874 -28.828 5.133 1 92.06 268 ARG B CA 1
ATOM 4697 C C . ARG B 1 268 ? -0.127 -27.672 5.137 1 92.06 268 ARG B C 1
ATOM 4699 O O . ARG B 1 268 ? -1.181 -27.766 5.77 1 92.06 268 ARG B O 1
ATOM 4706 N N . GLU B 1 269 ? 0.19 -26.609 4.395 1 91.81 269 GLU B N 1
ATOM 4707 C CA . GLU B 1 269 ? -0.524 -25.359 4.562 1 91.81 269 GLU B CA 1
ATOM 4708 C C . GLU B 1 269 ? -1.758 -25.297 3.664 1 91.81 269 GLU B C 1
ATOM 4710 O O . GLU B 1 269 ? -2.676 -24.516 3.914 1 91.81 269 GLU B O 1
ATOM 4715 N N . VAL B 1 270 ? -1.797 -26.094 2.625 1 95.25 270 VAL B N 1
ATOM 4716 C CA . VAL B 1 270 ? -2.91 -25.953 1.693 1 95.25 270 VAL B CA 1
ATOM 4717 C C . VAL B 1 270 ? -3.588 -27.297 1.473 1 95.25 270 VAL B C 1
ATOM 4719 O O . VAL B 1 270 ? -4.758 -27.484 1.822 1 95.25 270 VAL B O 1
ATOM 4722 N N . LEU B 1 271 ? -2.857 -28.297 0.981 1 96.81 271 LEU B N 1
ATOM 4723 C CA . LEU B 1 271 ? -3.449 -29.547 0.517 1 96.81 271 LEU B CA 1
ATOM 4724 C C . LEU B 1 271 ? -4.094 -30.297 1.672 1 96.81 271 LEU B C 1
ATOM 4726 O O . LEU B 1 271 ? -5.246 -30.734 1.576 1 96.81 271 LEU B O 1
ATOM 4730 N N . ALA B 1 272 ? -3.371 -30.422 2.74 1 94.94 272 ALA B N 1
ATOM 4731 C CA . ALA B 1 272 ? -3.9 -31.141 3.895 1 94.94 272 ALA B CA 1
ATOM 4732 C C . ALA B 1 272 ? -5.027 -30.344 4.562 1 94.94 272 ALA B C 1
ATOM 4734 O O . ALA B 1 272 ? -5.996 -30.938 5.051 1 94.94 272 ALA B O 1
ATOM 4735 N N . ALA B 1 273 ? -4.879 -29.078 4.539 1 93.69 273 ALA B N 1
ATOM 4736 C CA . ALA B 1 273 ? -5.852 -28.219 5.211 1 93.69 273 ALA B CA 1
ATOM 4737 C C . ALA B 1 273 ? -7.188 -28.219 4.477 1 93.69 273 ALA B C 1
ATOM 4739 O O . ALA B 1 273 ? -8.25 -28.156 5.102 1 93.69 273 ALA B O 1
ATOM 4740 N N . LEU B 1 274 ? -7.156 -28.297 3.178 1 96.5 274 LEU B N 1
ATOM 4741 C CA . LEU B 1 274 ? -8.375 -28.188 2.385 1 96.5 274 LEU B CA 1
ATOM 4742 C C . LEU B 1 274 ? -8.773 -29.531 1.809 1 96.5 274 LEU B C 1
ATOM 4744 O O . LEU B 1 274 ? -9.852 -29.672 1.226 1 96.5 274 LEU B O 1
ATOM 4748 N N . ASP B 1 275 ? -7.941 -30.516 1.997 1 96 275 ASP B N 1
ATOM 4749 C CA . ASP B 1 275 ? -8.148 -31.844 1.441 1 96 275 ASP B CA 1
ATOM 4750 C C . ASP B 1 275 ? -8.336 -31.781 -0.073 1 96 275 ASP B C 1
ATOM 4752 O O . ASP B 1 275 ? -9.344 -32.25 -0.598 1 96 275 ASP B O 1
ATOM 4756 N N . ILE B 1 276 ? -7.383 -31.234 -0.709 1 96.69 276 ILE B N 1
ATOM 4757 C CA . ILE B 1 276 ? -7.441 -31.125 -2.164 1 96.69 276 ILE B CA 1
ATOM 4758 C C . ILE B 1 276 ? -6.281 -31.906 -2.785 1 96.69 276 ILE B C 1
ATOM 4760 O O . ILE B 1 276 ? -5.211 -32.031 -2.182 1 96.69 276 ILE B O 1
ATOM 4764 N N . ASP B 1 277 ? -6.531 -32.406 -4 1 97.69 277 ASP B N 1
ATOM 4765 C CA . ASP B 1 277 ? -5.535 -33.156 -4.742 1 97.69 277 ASP B CA 1
ATOM 4766 C C . ASP B 1 277 ? -4.5 -32.25 -5.383 1 97.69 277 ASP B C 1
ATOM 4768 O O . ASP B 1 277 ? -4.852 -31.219 -5.98 1 97.69 277 ASP B O 1
ATOM 4772 N N . LEU B 1 278 ? -3.299 -32.656 -5.27 1 98.12 278 LEU B N 1
ATOM 4773 C CA . LEU B 1 278 ? -2.174 -31.906 -5.82 1 98.12 278 LEU B CA 1
ATOM 4774 C C . LEU B 1 278 ? -2.373 -31.656 -7.309 1 98.12 278 LEU B C 1
ATOM 4776 O O . LEU B 1 278 ? -2.012 -30.578 -7.809 1 98.12 278 LEU B O 1
ATOM 4780 N N . ASP B 1 279 ? -2.941 -32.594 -8.031 1 97.75 279 ASP B N 1
ATOM 4781 C CA . ASP B 1 279 ? -3.039 -32.531 -9.484 1 97.75 279 ASP B CA 1
ATOM 4782 C C . ASP B 1 279 ? -4.027 -31.453 -9.922 1 97.75 279 ASP B C 1
ATOM 4784 O O . ASP B 1 279 ? -4.035 -31.047 -11.086 1 97.75 279 ASP B O 1
ATOM 4788 N N . LEU B 1 280 ? -4.852 -30.984 -9.055 1 98.31 280 LEU B N 1
ATOM 4789 C CA . LEU B 1 280 ? -5.816 -29.938 -9.367 1 98.31 280 LEU B CA 1
ATOM 4790 C C . LEU B 1 280 ? -5.184 -28.562 -9.219 1 98.31 280 LEU B C 1
ATOM 4792 O O . LEU B 1 280 ? -5.789 -27.547 -9.586 1 98.31 280 LEU B O 1
ATOM 4796 N N . THR B 1 281 ? -3.945 -28.547 -8.773 1 98.75 281 THR B N 1
ATOM 4797 C CA . THR B 1 281 ? -3.309 -27.266 -8.469 1 98.75 281 THR B CA 1
ATOM 4798 C C . THR B 1 281 ? -2.33 -26.875 -9.57 1 98.75 281 THR B C 1
ATOM 4800 O O . THR B 1 281 ? -2.078 -27.656 -10.492 1 98.75 281 THR B O 1
ATOM 4803 N N . THR B 1 282 ? -1.782 -25.688 -9.414 1 98.69 282 THR B N 1
ATOM 4804 C CA . THR B 1 282 ? -0.776 -25.188 -10.344 1 98.69 282 THR B CA 1
ATOM 4805 C C . THR B 1 282 ? 0.624 -25.594 -9.906 1 98.69 282 THR B C 1
ATOM 4807 O O . THR B 1 282 ? 1.619 -25.031 -10.367 1 98.69 282 THR B O 1
ATOM 4810 N N . TRP B 1 283 ? 0.75 -26.578 -9.055 1 98.31 283 TRP B N 1
ATOM 4811 C CA . TRP B 1 283 ? 2.02 -26.969 -8.453 1 98.31 283 TRP B CA 1
ATOM 4812 C C . TRP B 1 283 ? 3.012 -27.422 -9.523 1 98.31 283 TRP B C 1
ATOM 4814 O O . TRP B 1 283 ? 4.195 -27.078 -9.461 1 98.31 283 TRP B O 1
ATOM 4824 N N . SER B 1 284 ? 2.539 -28.172 -10.516 1 98.25 284 SER B N 1
ATOM 4825 C CA . SER B 1 284 ? 3.441 -28.734 -11.508 1 98.25 284 SER B CA 1
ATOM 4826 C C . SER B 1 284 ? 4.203 -27.641 -12.25 1 98.25 284 SER B C 1
ATOM 4828 O O . SER B 1 284 ? 5.363 -27.844 -12.625 1 98.25 284 SER B O 1
ATOM 4830 N N . TRP B 1 285 ? 3.562 -26.578 -12.43 1 98.69 285 TRP B N 1
ATOM 4831 C CA . TRP B 1 285 ? 4.219 -25.453 -13.07 1 98.69 285 TRP B CA 1
ATOM 4832 C C . TRP B 1 285 ? 4.934 -24.578 -12.047 1 98.69 285 TRP B C 1
ATOM 4834 O O . TRP B 1 285 ? 6.066 -24.141 -12.266 1 98.69 285 TRP B O 1
ATOM 4844 N N . GLY B 1 286 ? 4.277 -24.312 -10.906 1 98.62 286 GLY B N 1
ATOM 4845 C CA . GLY B 1 286 ? 4.836 -23.453 -9.867 1 98.62 286 GLY B CA 1
ATOM 4846 C C . GLY B 1 286 ? 6.199 -23.922 -9.391 1 98.62 286 GLY B C 1
ATOM 4847 O O . GLY B 1 286 ? 7.059 -23.109 -9.062 1 98.62 286 GLY B O 1
ATOM 4848 N N . ARG B 1 287 ? 6.422 -25.219 -9.375 1 98.69 287 ARG B N 1
ATOM 4849 C CA . ARG B 1 287 ? 7.672 -25.766 -8.875 1 98.69 287 ARG B CA 1
ATOM 4850 C C . ARG B 1 287 ? 8.82 -25.484 -9.828 1 98.69 287 ARG B C 1
ATOM 4852 O O . ARG B 1 287 ? 9.984 -25.703 -9.492 1 98.69 287 ARG B O 1
ATOM 4859 N N . THR B 1 288 ? 8.531 -24.969 -11.047 1 98.81 288 THR B N 1
ATOM 4860 C CA . THR B 1 288 ? 9.57 -24.609 -12.008 1 98.81 288 THR B CA 1
ATOM 4861 C C . THR B 1 288 ? 9.844 -23.109 -11.969 1 98.81 288 THR B C 1
ATOM 4863 O O . THR B 1 288 ? 10.789 -22.625 -12.609 1 98.81 288 THR B O 1
ATOM 4866 N N . VAL B 1 289 ? 9.086 -22.359 -11.242 1 98.69 289 VAL B N 1
ATOM 4867 C CA . VAL B 1 289 ? 9.133 -20.891 -11.289 1 98.69 289 VAL B CA 1
ATOM 4868 C C . VAL B 1 289 ? 9.727 -20.359 -9.992 1 98.69 289 VAL B C 1
ATOM 4870 O O . VAL B 1 289 ? 10.508 -19.406 -10.008 1 98.69 289 VAL B O 1
ATOM 4873 N N . GLY B 1 290 ? 9.406 -20.922 -8.883 1 98.69 290 GLY B N 1
ATOM 4874 C CA . GLY B 1 290 ? 9.703 -20.359 -7.57 1 98.69 290 GLY B CA 1
ATOM 4875 C C . GLY B 1 290 ? 8.641 -19.375 -7.094 1 98.69 290 GLY B C 1
ATOM 4876 O O . GLY B 1 290 ? 7.773 -18.969 -7.867 1 98.69 290 GLY B O 1
ATOM 4877 N N . HIS B 1 291 ? 8.664 -19.031 -5.836 1 98.44 291 HIS B N 1
ATOM 4878 C CA . HIS B 1 291 ? 7.695 -18.125 -5.215 1 98.44 291 HIS B CA 1
ATOM 4879 C C . HIS B 1 291 ? 7.891 -16.703 -5.688 1 98.44 291 HIS B C 1
ATOM 4881 O O . HIS B 1 291 ? 8.906 -16.078 -5.383 1 98.44 291 HIS B O 1
ATOM 4887 N N . LEU B 1 292 ? 6.945 -16.141 -6.34 1 98.62 292 LEU B N 1
ATOM 4888 C CA . LEU B 1 292 ? 7.074 -14.844 -6.988 1 98.62 292 LEU B CA 1
ATOM 4889 C C . LEU B 1 292 ? 6.711 -13.719 -6.027 1 98.62 292 LEU B C 1
ATOM 4891 O O . LEU B 1 292 ? 6.328 -12.625 -6.457 1 98.62 292 LEU B O 1
ATOM 4895 N N . GLY B 1 293 ? 6.703 -13.984 -4.738 1 97.44 293 GLY B N 1
ATOM 4896 C CA . GLY B 1 293 ? 6.297 -12.961 -3.783 1 97.44 293 GLY B CA 1
ATOM 4897 C C . GLY B 1 293 ? 4.812 -12.664 -3.828 1 97.44 293 GLY B C 1
ATOM 4898 O O . GLY B 1 293 ? 3.992 -13.492 -3.424 1 97.44 293 GLY B O 1
ATOM 4899 N N . ALA B 1 294 ? 4.504 -11.523 -4.418 1 97.75 294 ALA B N 1
ATOM 4900 C CA . ALA B 1 294 ? 3.102 -11.117 -4.445 1 97.75 294 ALA B CA 1
ATOM 4901 C C . ALA B 1 294 ? 2.42 -11.594 -5.727 1 97.75 294 ALA B C 1
ATOM 4903 O O . ALA B 1 294 ? 1.219 -11.383 -5.91 1 97.75 294 ALA B O 1
ATOM 4904 N N . GLY B 1 295 ? 3.086 -12.305 -6.617 1 98.5 295 GLY B N 1
ATOM 4905 C CA . GLY B 1 295 ? 2.568 -12.398 -7.973 1 98.5 295 GLY B CA 1
ATOM 4906 C C . GLY B 1 295 ? 2.111 -13.797 -8.344 1 98.5 295 GLY B C 1
ATOM 4907 O O . GLY B 1 295 ? 1.755 -14.047 -9.492 1 98.5 295 GLY B O 1
ATOM 4908 N N . ASP B 1 296 ? 2.074 -14.758 -7.43 1 98.81 296 ASP B N 1
ATOM 4909 C CA . ASP B 1 296 ? 1.82 -16.156 -7.746 1 98.81 296 ASP B CA 1
ATOM 4910 C C . ASP B 1 296 ? 0.433 -16.344 -8.352 1 98.81 296 ASP B C 1
ATOM 4912 O O . ASP B 1 296 ? 0.256 -17.141 -9.281 1 98.81 296 ASP B O 1
ATOM 4916 N N . GLN B 1 297 ? -0.555 -15.656 -7.867 1 98.88 297 GLN B N 1
ATOM 4917 C CA . GLN B 1 297 ? -1.943 -15.945 -8.211 1 98.88 297 GLN B CA 1
ATOM 4918 C C . GLN B 1 297 ? -2.271 -15.477 -9.625 1 98.88 297 GLN B C 1
ATOM 4920 O O . GLN B 1 297 ? -2.908 -16.203 -10.391 1 98.88 297 GLN B O 1
ATOM 4925 N N . ILE B 1 298 ? -1.783 -14.258 -9.953 1 98.88 298 ILE B N 1
ATOM 4926 C CA . ILE B 1 298 ? -2.002 -13.789 -11.312 1 98.88 298 ILE B CA 1
ATOM 4927 C C . ILE B 1 298 ? -1.238 -14.68 -12.289 1 98.88 298 ILE B C 1
ATOM 4929 O O . ILE B 1 298 ? -1.778 -15.086 -13.32 1 98.88 298 ILE B O 1
ATOM 4933 N N . ALA B 1 299 ? 0.01 -14.977 -11.922 1 98.88 299 ALA B N 1
ATOM 4934 C CA . ALA B 1 299 ? 0.838 -15.812 -12.789 1 98.88 299 ALA B CA 1
ATOM 4935 C C . ALA B 1 299 ? 0.214 -17.188 -12.984 1 98.88 299 ALA B C 1
ATOM 4937 O O . ALA B 1 299 ? 0.218 -17.719 -14.094 1 98.88 299 ALA B O 1
ATOM 4938 N N . GLY B 1 300 ? -0.264 -17.766 -11.898 1 98.88 300 GLY B N 1
ATOM 4939 C CA . GLY B 1 300 ? -0.891 -19.078 -11.984 1 98.88 300 GLY B CA 1
ATOM 4940 C C . GLY B 1 300 ? -2.119 -19.094 -12.875 1 98.88 300 GLY B C 1
ATOM 4941 O O . GLY B 1 300 ? -2.283 -20 -13.688 1 98.88 300 GLY B O 1
ATOM 4942 N N . LEU B 1 301 ? -2.998 -18.141 -12.695 1 98.88 301 LEU B N 1
ATOM 4943 C CA . LEU B 1 301 ? -4.184 -18.062 -13.547 1 98.88 301 LEU B CA 1
ATOM 4944 C C . LEU B 1 301 ? -3.793 -17.859 -15.008 1 98.88 301 LEU B C 1
ATOM 4946 O O . LEU B 1 301 ? -4.379 -18.469 -15.898 1 98.88 301 LEU B O 1
ATOM 4950 N N . ASP B 1 302 ? -2.867 -16.969 -15.227 1 98.62 302 ASP B N 1
ATOM 4951 C CA . ASP B 1 302 ? -2.35 -16.734 -16.578 1 98.62 302 ASP B CA 1
ATOM 4952 C C . ASP B 1 302 ? -1.863 -18.047 -17.203 1 98.62 302 ASP B C 1
ATOM 4954 O O . ASP B 1 302 ? -2.146 -18.312 -18.375 1 98.62 302 ASP B O 1
ATOM 4958 N N . HIS B 1 303 ? -1.102 -18.828 -16.453 1 98.31 303 HIS B N 1
ATOM 4959 C CA . HIS B 1 303 ? -0.579 -20.109 -16.906 1 98.31 303 HIS B CA 1
ATOM 4960 C C . HIS B 1 303 ? -1.709 -21.062 -17.312 1 98.31 303 HIS B C 1
ATOM 4962 O O . HIS B 1 303 ? -1.668 -21.672 -18.375 1 98.31 303 HIS B O 1
ATOM 4968 N N . LEU B 1 304 ? -2.705 -21.188 -16.406 1 98.44 304 LEU B N 1
ATOM 4969 C CA . LEU B 1 304 ? -3.82 -22.094 -16.672 1 98.44 304 LEU B CA 1
ATOM 4970 C C . LEU B 1 304 ? -4.512 -21.734 -17.984 1 98.44 304 LEU B C 1
ATOM 4972 O O . LEU B 1 304 ? -4.855 -22.609 -18.781 1 98.44 304 LEU B O 1
ATOM 4976 N N . VAL B 1 305 ? -4.691 -20.453 -18.203 1 98 305 VAL B N 1
ATOM 4977 C CA . VAL B 1 305 ? -5.422 -19.969 -19.375 1 98 305 VAL B CA 1
ATOM 4978 C C . VAL B 1 305 ? -4.566 -20.156 -20.625 1 98 305 VAL B C 1
ATOM 4980 O O . VAL B 1 305 ? -5.051 -20.656 -21.656 1 98 305 VAL B O 1
ATOM 4983 N N . ARG B 1 306 ? -3.344 -19.797 -20.547 1 96.25 306 ARG B N 1
ATOM 4984 C CA . ARG B 1 306 ? -2.449 -19.875 -21.703 1 96.25 306 ARG B CA 1
ATOM 4985 C C . ARG B 1 306 ? -2.227 -21.328 -22.125 1 96.25 306 ARG B C 1
ATOM 4987 O O . ARG B 1 306 ? -2.119 -21.625 -23.312 1 96.25 306 ARG B O 1
ATOM 4994 N N . GLU B 1 307 ? -2.172 -22.188 -21.125 1 95.75 307 GLU B N 1
ATOM 4995 C CA . GLU B 1 307 ? -1.91 -23.594 -21.406 1 95.75 307 GLU B CA 1
ATOM 4996 C C . GLU B 1 307 ? -3.207 -24.359 -21.672 1 95.75 307 GLU B C 1
ATOM 4998 O O . GLU B 1 307 ? -3.191 -25.578 -21.859 1 95.75 307 GLU B O 1
ATOM 5003 N N . ARG B 1 308 ? -4.34 -23.688 -21.672 1 96.88 308 ARG B N 1
ATOM 5004 C CA . ARG B 1 308 ? -5.66 -24.266 -21.875 1 96.88 308 ARG B CA 1
ATOM 5005 C C . ARG B 1 308 ? -5.898 -25.422 -20.906 1 96.88 308 ARG B C 1
ATOM 5007 O O . ARG B 1 308 ? -6.359 -26.5 -21.312 1 96.88 308 ARG B O 1
ATOM 5014 N N . ALA B 1 309 ? -5.445 -25.219 -19.719 1 97.69 309 ALA B N 1
ATOM 5015 C CA . ALA B 1 309 ? -5.645 -26.203 -18.656 1 97.69 309 ALA B CA 1
ATOM 5016 C C . ALA B 1 309 ? -6.988 -26 -17.969 1 97.69 309 ALA B C 1
ATOM 5018 O O . ALA B 1 309 ? -7.254 -26.594 -16.922 1 97.69 309 ALA B O 1
ATOM 5019 N N . VAL B 1 310 ? -7.812 -25.094 -18.469 1 98.44 310 VAL B N 1
ATOM 5020 C CA . VAL B 1 310 ? -9.172 -24.828 -18.016 1 98.44 310 VAL B CA 1
ATOM 5021 C C . VAL B 1 310 ? -10.102 -24.719 -19.219 1 98.44 310 VAL B C 1
ATOM 5023 O O . VAL B 1 310 ? -9.656 -24.422 -20.328 1 98.44 310 VAL B O 1
ATOM 5026 N N . ASP B 1 311 ? -11.383 -24.953 -18.984 1 98.38 311 ASP B N 1
ATOM 5027 C CA . ASP B 1 311 ? -12.414 -24.812 -20.016 1 98.38 311 ASP B CA 1
ATOM 5028 C C . ASP B 1 311 ? -13.43 -23.734 -19.641 1 98.38 311 ASP B C 1
ATOM 5030 O O . ASP B 1 311 ? -13.516 -23.344 -18.484 1 98.38 311 ASP B O 1
ATOM 5034 N N . VAL B 1 312 ? -14.133 -23.312 -20.719 1 98.44 312 VAL B N 1
ATOM 5035 C CA . VAL B 1 312 ? -15.234 -22.391 -20.469 1 98.44 312 VAL B CA 1
ATOM 5036 C C . VAL B 1 312 ? -16.203 -23 -19.469 1 98.44 312 VAL B C 1
ATOM 5038 O O . VAL B 1 312 ? -16.594 -24.156 -19.594 1 98.44 312 VAL B O 1
ATOM 5041 N N . GLY B 1 313 ? -16.516 -22.234 -18.438 1 98.5 313 GLY B N 1
ATOM 5042 C CA . GLY B 1 313 ? -17.438 -22.688 -17.406 1 98.5 313 GLY B CA 1
ATOM 5043 C C . GLY B 1 313 ? -16.719 -23.188 -16.156 1 98.5 313 GLY B C 1
ATOM 5044 O O . GLY B 1 313 ? -17.328 -23.297 -15.086 1 98.5 313 GLY B O 1
ATOM 5045 N N . ASP B 1 314 ? -15.477 -23.516 -16.281 1 98.81 314 ASP B N 1
ATOM 5046 C CA . ASP B 1 314 ? -14.711 -24.016 -15.141 1 98.81 314 ASP B CA 1
ATOM 5047 C C . ASP B 1 314 ? -14.633 -22.984 -14.031 1 98.81 314 ASP B C 1
ATOM 5049 O O . ASP B 1 314 ? -14.492 -21.781 -14.305 1 98.81 314 ASP B O 1
ATOM 5053 N N . LEU B 1 315 ? -14.742 -23.469 -12.82 1 98.81 315 LEU B N 1
ATOM 5054 C CA . LEU B 1 315 ? -14.492 -22.656 -11.633 1 98.81 315 LEU B CA 1
ATOM 5055 C C . LEU B 1 315 ? -13.055 -22.828 -11.148 1 98.81 315 LEU B C 1
ATOM 5057 O O . LEU B 1 315 ? -12.57 -23.969 -11.039 1 98.81 315 LEU B O 1
ATOM 5061 N N . CYS B 1 316 ? -12.406 -21.734 -10.93 1 98.88 316 CYS B N 1
ATOM 5062 C CA . CYS B 1 316 ? -11.07 -21.719 -10.352 1 98.88 316 CYS B CA 1
ATOM 5063 C C . CYS B 1 316 ? -11.055 -20.969 -9.023 1 98.88 316 CYS B C 1
ATOM 5065 O O . CYS B 1 316 ? -11.828 -20.031 -8.836 1 98.88 316 CYS B O 1
ATOM 5067 N N . MET B 1 317 ? -10.266 -21.422 -8.125 1 98.88 317 MET B N 1
ATOM 5068 C CA . MET B 1 317 ? -10.039 -20.703 -6.879 1 98.88 317 MET B CA 1
ATOM 5069 C C . MET B 1 317 ? -8.594 -20.203 -6.793 1 98.88 317 MET B C 1
ATOM 5071 O O . MET B 1 317 ? -7.656 -20.984 -6.953 1 98.88 317 MET B O 1
ATOM 5075 N N . LEU B 1 318 ? -8.414 -18.922 -6.656 1 98.88 318 LEU B N 1
ATOM 5076 C CA . LEU B 1 318 ? -7.121 -18.312 -6.363 1 98.88 318 LEU B CA 1
ATOM 5077 C C . LEU B 1 318 ? -6.895 -18.219 -4.859 1 98.88 318 LEU B C 1
ATOM 5079 O O . LEU B 1 318 ? -7.688 -17.594 -4.148 1 98.88 318 LEU B O 1
ATOM 5083 N N . LEU B 1 319 ? -5.875 -18.844 -4.395 1 98.62 319 LEU B N 1
ATOM 5084 C CA . LEU B 1 319 ? -5.578 -18.875 -2.967 1 98.62 319 LEU B CA 1
ATOM 5085 C C . LEU B 1 319 ? -4.336 -18.047 -2.656 1 98.62 319 LEU B C 1
ATOM 5087 O O . LEU B 1 319 ? -3.27 -18.281 -3.232 1 98.62 319 LEU B O 1
ATOM 5091 N N . GLY B 1 320 ? -4.488 -17.047 -1.818 1 97.88 320 GLY B N 1
ATOM 5092 C CA . GLY B 1 320 ? -3.367 -16.25 -1.34 1 97.88 320 GLY B CA 1
ATOM 5093 C C . GLY B 1 320 ? -3.162 -16.359 0.16 1 97.88 320 GLY B C 1
ATOM 5094 O O . GLY B 1 320 ? -4.117 -16.578 0.908 1 97.88 320 GLY B O 1
ATOM 5095 N N . VAL B 1 321 ? -1.955 -16.219 0.557 1 96.62 321 VAL B N 1
ATOM 5096 C CA . VAL B 1 321 ? -1.569 -16.156 1.963 1 96.62 321 VAL B CA 1
ATOM 5097 C C . VAL B 1 321 ? -0.281 -15.344 2.105 1 96.62 321 VAL B C 1
ATOM 5099 O O . VAL B 1 321 ? 0.562 -15.344 1.205 1 96.62 321 VAL B O 1
ATOM 5102 N N . GLY B 1 322 ? -0.153 -14.641 3.18 1 94.19 322 GLY B N 1
ATOM 5103 C CA . GLY B 1 322 ? 1.066 -13.875 3.387 1 94.19 322 GLY B CA 1
ATOM 5104 C C . GLY B 1 322 ? 1.328 -13.555 4.848 1 94.19 322 GLY B C 1
ATOM 5105 O O . GLY B 1 322 ? 0.432 -13.672 5.684 1 94.19 322 GLY B O 1
ATOM 5106 N N . ALA B 1 323 ? 2.572 -13.117 5 1 90.81 323 ALA B N 1
ATOM 5107 C CA . ALA B 1 323 ? 3.025 -12.719 6.332 1 90.81 323 ALA B CA 1
ATOM 5108 C C . ALA B 1 323 ? 2.121 -11.641 6.926 1 90.81 323 ALA B C 1
ATOM 5110 O O . ALA B 1 323 ? 1.661 -10.75 6.211 1 90.81 323 ALA B O 1
ATOM 5111 N N . GLY B 1 324 ? 1.937 -11.648 8.367 1 81 324 GLY B N 1
ATOM 5112 C CA . GLY B 1 324 ? 1.119 -10.672 9.062 1 81 324 GLY B CA 1
ATOM 5113 C C . GLY B 1 324 ? 0.094 -11.297 9.984 1 81 324 GLY B C 1
ATOM 5114 O O . GLY B 1 324 ? 0.01 -10.938 11.164 1 81 324 GLY B O 1
ATOM 5115 N N . PHE B 1 325 ? -0.811 -12.281 9.656 1 92.38 325 PHE B N 1
ATOM 5116 C CA . PHE B 1 325 ? -0.996 -13.383 8.719 1 92.38 325 PHE B CA 1
ATOM 5117 C C . PHE B 1 325 ? -2.367 -13.312 8.055 1 92.38 325 PHE B C 1
ATOM 5119 O O . PHE B 1 325 ? -3.393 -13.297 8.734 1 92.38 325 PHE B O 1
ATOM 5126 N N . THR B 1 326 ? -2.447 -13.18 6.762 1 96.56 326 THR B N 1
ATOM 5127 C CA . THR B 1 326 ? -3.689 -12.922 6.039 1 96.56 326 THR B CA 1
ATOM 5128 C C . THR B 1 326 ? -3.879 -13.93 4.91 1 96.56 326 THR B C 1
ATOM 5130 O O . THR B 1 326 ? -2.934 -14.234 4.18 1 96.56 326 THR B O 1
ATOM 5133 N N . TRP B 1 327 ? -5.07 -14.523 4.836 1 98 327 TRP B N 1
ATOM 5134 C CA . TRP B 1 327 ? -5.52 -15.328 3.703 1 98 327 TRP B CA 1
ATOM 5135 C C . TRP B 1 327 ? -6.543 -14.57 2.869 1 98 327 TRP B C 1
ATOM 5137 O O . TRP B 1 327 ? -7.449 -13.938 3.414 1 98 327 TRP B O 1
ATOM 5147 N N . THR B 1 328 ? -6.355 -14.539 1.601 1 98.19 328 THR B N 1
ATOM 5148 C CA . THR B 1 328 ? -7.371 -14.031 0.682 1 98.19 328 THR B CA 1
ATOM 5149 C C . THR B 1 328 ? -7.645 -15.047 -0.427 1 98.19 328 THR B C 1
ATOM 5151 O O . THR B 1 328 ? -6.711 -15.625 -0.992 1 98.19 328 THR B O 1
ATOM 5154 N N . CYS B 1 329 ? -8.906 -15.305 -0.743 1 98.06 329 CYS B N 1
ATOM 5155 C CA . CYS B 1 329 ? -9.32 -16.203 -1.808 1 98.06 329 CYS B CA 1
ATOM 5156 C C . CYS B 1 329 ? -10.266 -15.508 -2.781 1 98.06 329 CYS B C 1
ATOM 5158 O O . CYS B 1 329 ? -10.945 -14.555 -2.412 1 98.06 329 CYS B O 1
ATOM 5160 N N . ALA B 1 330 ? -10.203 -15.938 -3.98 1 98.81 330 ALA B N 1
ATOM 5161 C CA . ALA B 1 330 ? -11.156 -15.508 -4.996 1 98.81 330 ALA B CA 1
ATOM 5162 C C . ALA B 1 330 ? -11.68 -16.688 -5.805 1 98.81 330 ALA B C 1
ATOM 5164 O O . ALA B 1 330 ? -10.914 -17.609 -6.141 1 98.81 330 ALA B O 1
ATOM 5165 N N . VAL B 1 331 ? -12.969 -16.734 -6.02 1 98.88 331 VAL B N 1
ATOM 5166 C CA . VAL B 1 331 ? -13.578 -17.688 -6.93 1 98.88 331 VAL B CA 1
ATOM 5167 C C . VAL B 1 331 ? -13.836 -17.031 -8.281 1 98.88 331 VAL B C 1
ATOM 5169 O O . VAL B 1 331 ? -14.484 -15.984 -8.359 1 98.88 331 VAL B O 1
ATOM 5172 N N . VAL B 1 332 ? -13.289 -17.688 -9.32 1 98.81 332 VAL B N 1
ATOM 5173 C CA . VAL B 1 332 ? -13.469 -17.125 -10.656 1 98.81 332 VAL B CA 1
ATOM 5174 C C . VAL B 1 332 ? -14.062 -18.172 -11.586 1 98.81 332 VAL B C 1
ATOM 5176 O O . VAL B 1 332 ? -13.773 -19.359 -11.445 1 98.81 332 VAL B O 1
ATOM 5179 N N . ARG B 1 333 ? -14.891 -17.75 -12.492 1 98.75 333 ARG B N 1
ATOM 5180 C CA . ARG B 1 333 ? -15.461 -18.609 -13.523 1 98.75 333 ARG B CA 1
ATOM 5181 C C . ARG B 1 333 ? -14.922 -18.234 -14.906 1 98.75 333 ARG B C 1
ATOM 5183 O O . ARG B 1 333 ? -15.055 -17.078 -15.328 1 98.75 333 ARG B O 1
ATOM 5190 N N . ILE B 1 334 ? -14.383 -19.203 -15.555 1 98.81 334 ILE B N 1
ATOM 5191 C CA . ILE B 1 334 ? -13.922 -18.969 -16.922 1 98.81 334 ILE B CA 1
ATOM 5192 C C . ILE B 1 334 ? -15.117 -18.781 -17.844 1 98.81 334 ILE B C 1
ATOM 5194 O O . ILE B 1 334 ? -15.992 -19.641 -17.922 1 98.81 334 ILE B O 1
ATOM 5198 N N . THR B 1 335 ? -15.094 -17.656 -18.531 1 98.12 335 THR B N 1
ATOM 5199 C CA . THR B 1 335 ? -16.234 -17.359 -19.375 1 98.12 335 THR B CA 1
ATOM 5200 C C . THR B 1 335 ? -15.875 -17.516 -20.859 1 98.12 335 THR B C 1
ATOM 5202 O O . THR B 1 335 ? -16.75 -17.688 -21.703 1 98.12 335 THR B O 1
ATOM 5205 N N . GLU B 1 336 ? -14.656 -17.391 -21.109 1 97.25 336 GLU B N 1
ATOM 5206 C CA . GLU B 1 336 ? -14.117 -17.594 -22.453 1 97.25 336 GLU B CA 1
ATOM 5207 C C . GLU B 1 336 ? -12.633 -17.953 -22.406 1 97.25 336 GLU B C 1
ATOM 5209 O O . GLU B 1 336 ? -11.953 -17.688 -21.422 1 97.25 336 GLU B O 1
ATOM 5214 N N . LEU B 1 337 ? -12.156 -18.594 -23.406 1 96.75 337 LEU B N 1
ATOM 5215 C CA . LEU B 1 337 ? -10.727 -18.844 -23.562 1 96.75 337 LEU B CA 1
ATOM 5216 C C . LEU B 1 337 ? -10.141 -17.938 -24.641 1 96.75 337 LEU B C 1
ATOM 5218 O O . LEU B 1 337 ? -10.273 -18.219 -25.828 1 96.75 337 LEU B O 1
ATOM 5222 N N . PRO B 1 338 ? -9.445 -16.953 -24.125 1 95.06 338 PRO B N 1
ATOM 5223 C CA . PRO B 1 338 ? -8.945 -15.984 -25.094 1 95.06 338 PRO B CA 1
ATOM 5224 C C . PRO B 1 338 ? -7.82 -16.531 -25.953 1 95.06 338 PRO B C 1
ATOM 5226 O O . PRO B 1 338 ? -7.137 -17.484 -25.547 1 95.06 338 PRO B O 1
ATOM 5229 N N . GLU B 1 339 ? -7.754 -16 -27.188 1 90.31 339 GLU B N 1
ATOM 5230 C CA . GLU B 1 339 ? -6.602 -16.25 -28.047 1 90.31 339 GLU B CA 1
ATOM 5231 C C . GLU B 1 339 ? -5.625 -15.086 -28.016 1 90.31 339 GLU B C 1
ATOM 5233 O O . GLU B 1 339 ? -5.707 -14.172 -28.844 1 90.31 339 GLU B O 1
ATOM 5238 N N . TRP B 1 340 ? -4.812 -15.148 -27.078 1 89 340 TRP B N 1
ATOM 5239 C CA . TRP B 1 340 ? -3.854 -14.062 -26.922 1 89 340 TRP B CA 1
ATOM 5240 C C . TRP B 1 340 ? -2.668 -14.242 -27.875 1 89 340 TRP B C 1
ATOM 5242 O O . TRP B 1 340 ? -2.242 -15.367 -28.125 1 89 340 TRP B O 1
ATOM 5252 N N . PRO B 1 341 ? -2.322 -13.102 -28.453 1 74.69 341 PRO B N 1
ATOM 5253 C CA . PRO B 1 341 ? -1.134 -13.227 -29.297 1 74.69 341 PRO B CA 1
ATOM 5254 C C . PRO B 1 341 ? 0.079 -13.758 -28.547 1 74.69 341 PRO B C 1
ATOM 5256 O O . PRO B 1 341 ? 0.203 -13.539 -27.344 1 74.69 341 PRO B O 1
ATOM 5259 N N . THR B 1 342 ? 0.723 -14.742 -29.078 1 62.03 342 THR B N 1
ATOM 5260 C CA . THR B 1 342 ? 1.974 -15.203 -28.5 1 62.03 342 THR B CA 1
ATOM 5261 C C . THR B 1 342 ? 2.92 -14.039 -28.25 1 62.03 342 THR B C 1
ATOM 5263 O O . THR B 1 342 ? 3.072 -13.156 -29.094 1 62.03 342 THR B O 1
ATOM 5266 N N . PRO B 1 343 ? 3.127 -13.875 -26.891 1 55.22 343 PRO B N 1
ATOM 5267 C CA . PRO B 1 343 ? 4.039 -12.758 -26.656 1 55.22 343 PRO B CA 1
ATOM 5268 C C . PRO B 1 343 ? 5.152 -12.672 -27.703 1 55.22 343 PRO B C 1
ATOM 5270 O O . PRO B 1 343 ? 5.59 -13.695 -28.219 1 55.22 343 PRO B O 1
ATOM 5273 N N . SER B 1 344 ? 5.246 -11.648 -28.406 1 41.75 344 SER B N 1
ATOM 5274 C CA . SER B 1 344 ? 6.418 -11.539 -29.281 1 41.75 344 SER B CA 1
ATOM 5275 C C . SER B 1 344 ? 7.68 -12 -28.562 1 41.75 344 SER B C 1
ATOM 5277 O O . SER B 1 344 ? 7.824 -11.789 -27.344 1 41.75 344 SER B O 1
ATOM 5279 N N . ALA B 1 345 ? 8.289 -13.211 -28.906 1 38.56 345 ALA B N 1
ATOM 5280 C CA . ALA B 1 345 ? 9.602 -13.57 -28.375 1 38.56 345 ALA B CA 1
ATOM 5281 C C . ALA B 1 345 ? 10.359 -12.336 -27.891 1 38.56 345 ALA B C 1
ATOM 5283 O O . ALA B 1 345 ? 10.961 -11.617 -28.703 1 38.56 345 ALA B O 1
ATOM 5284 N N . GLY B 1 346 ? 10 -11.414 -27.359 1 34.34 346 GLY B N 1
ATOM 5285 C CA . GLY B 1 346 ? 10.914 -10.32 -27.078 1 34.34 346 GLY B CA 1
ATOM 5286 C C . GLY B 1 346 ? 12.289 -10.789 -26.641 1 34.34 346 GLY B C 1
ATOM 5287 O O . GLY B 1 346 ? 12.5 -11.977 -26.406 1 34.34 346 GLY B O 1
ATOM 5288 N N . PHE B 1 347 ? 13.352 -9.789 -25.828 1 31.45 347 PHE B N 1
ATOM 5289 C CA . PHE B 1 347 ? 14.742 -9.398 -25.641 1 31.45 347 PHE B CA 1
ATOM 5290 C C . PHE B 1 347 ? 15.477 -10.391 -24.75 1 31.45 347 PHE B C 1
ATOM 5292 O O . PHE B 1 347 ? 15.25 -10.438 -23.547 1 31.45 347 PHE B O 1
ATOM 5299 N N . GLY B 1 348 ? 15.625 -11.523 -25.062 1 29.45 348 GLY B N 1
ATOM 5300 C CA . GLY B 1 348 ? 16.891 -11.93 -24.5 1 29.45 348 GLY B CA 1
ATOM 5301 C C . GLY B 1 348 ? 17.984 -10.898 -24.672 1 29.45 348 GLY B C 1
ATOM 5302 O O . GLY B 1 348 ? 18.203 -10.391 -25.781 1 29.45 348 GLY B O 1
ATOM 5303 N N . LEU B 1 349 ? 18.312 -9.938 -23.812 1 29.42 349 LEU B N 1
ATOM 5304 C CA . LEU B 1 349 ? 19.531 -9.133 -23.859 1 29.42 349 LEU B CA 1
ATOM 5305 C C . LEU B 1 349 ? 20.734 -9.977 -24.25 1 29.42 349 LEU B C 1
ATOM 5307 O O . LEU B 1 349 ? 21.547 -10.352 -23.391 1 29.42 349 LEU B O 1
ATOM 5311 N N . GLY B 1 350 ? 20.75 -11.07 -24.984 1 24.69 350 GLY B N 1
ATOM 5312 C CA . GLY B 1 350 ? 21.984 -11.719 -25.359 1 24.69 350 GLY B CA 1
ATOM 5313 C C . GLY B 1 350 ? 22.984 -10.781 -26.016 1 24.69 350 GLY B C 1
ATOM 5314 O O . GLY B 1 350 ? 24.047 -10.5 -25.453 1 24.69 350 GLY B O 1
ATOM 5315 N N . ALA B 1 351 ? 23.328 -10.82 -27.438 1 25.53 351 ALA B N 1
ATOM 5316 C CA . ALA B 1 351 ? 24.438 -11.039 -28.375 1 25.53 351 ALA B CA 1
ATOM 5317 C C . ALA B 1 351 ? 25.141 -9.727 -28.703 1 25.53 351 ALA B C 1
ATOM 5319 O O . ALA B 1 351 ? 26.297 -9.719 -29.125 1 25.53 351 ALA B O 1
ATOM 5320 N N . GLY B 1 352 ? 24.562 -8.695 -29.125 1 20.97 352 GLY B N 1
ATOM 5321 C CA . GLY B 1 352 ? 25.422 -7.895 -29.984 1 20.97 352 GLY B CA 1
ATOM 5322 C C . GLY B 1 352 ? 26.5 -7.164 -29.219 1 20.97 352 GLY B C 1
ATOM 5323 O O . GLY B 1 352 ? 27.594 -6.914 -29.75 1 20.97 352 GLY B O 1
ATOM 5324 N N . ARG B 1 353 ? 26.391 -6.09 -28.375 1 21.81 353 ARG B N 1
ATOM 5325 C CA . ARG B 1 353 ? 27.562 -5.23 -28.406 1 21.81 353 ARG B CA 1
ATOM 5326 C C . ARG B 1 353 ? 28.734 -5.875 -27.656 1 21.81 353 ARG B C 1
ATOM 5328 O O . ARG B 1 353 ? 28.703 -5.992 -26.438 1 21.81 353 ARG B O 1
ATOM 5335 N N . ILE B 1 354 ? 29.156 -7.031 -28.203 1 16.69 354 ILE B N 1
ATOM 5336 C CA . ILE B 1 354 ? 30.625 -7.043 -28.156 1 16.69 354 ILE B CA 1
ATOM 5337 C C . ILE B 1 354 ? 31.156 -5.77 -28.797 1 16.69 354 ILE B C 1
ATOM 5339 O O . ILE B 1 354 ? 30.719 -5.371 -29.875 1 16.69 354 ILE B O 1
#

Nearest PDB structures (foldseek):
  4xs9-assembly1_B  TM=9.517E-01  e=1.344E-46  Streptomyces peucetius
  5tt4-assembly1_B  TM=9.460E-01  e=1.971E-46  Streptomyces peucetius
  4xs7-assembly1_B  TM=9.517E-01  e=8.566E-46  Streptomyces peucetius
  3t6s-assembly1_B  TM=9.627E-01  e=1.513E-43  Streptomyces tendae
  3t5y-assembly1_B  TM=9.630E-01  e=2.220E-43  Streptomyces tendae